Protein AF-0000000084645386 (afdb_homodimer)

Sequence (618 aa):
MTGNAKLIDRVSAINWNRVQDEKDAEVWDRLTGNFWLPEKVPVSNDIPSWGTLTAGEKQLTMRVFTGLTMLDTIQGTVGAVSLIPDALTPHEEAVLTNIAFMESVHAKSYSQIFSTLCSTAEIDDAFRWSEENSNLQRKAEIVLEYYRGDDPLKRKVASTLLESFLFYSGFYLPMYWSSRAKLTNTADMIRLIIRDEAVHGYYIGYKFQRGLAAADEARRTELKDYTYELLFELYDNEVEYTQDLYDEVGLTEDVKKFLRYNANKALMNLGYEALFPRDETDVNPAILSALSPNADENHDFFSGSGRATMTGNAKLIDRVSAINWNRVQDEKDAEVWDRLTGNFWLPEKVPVSNDIPSWGTLTAGEKQLTMRVFTGLTMLDTIQGTVGAVSLIPDALTPHEEAVLTNIAFMESVHAKSYSQIFSTLCSTAEIDDAFRWSEENSNLQRKAEIVLEYYRGDDPLKRKVASTLLESFLFYSGFYLPMYWSSRAKLTNTADMIRLIIRDEAVHGYYIGYKFQRGLAAADEARRTELKDYTYELLFELYDNEVEYTQDLYDEVGLTEDVKKFLRYNANKALMNLGYEALFPRDETDVNPAILSALSPNADENHDFFSGSGRAT

Secondary structure (DSSP, 8-state):
---------------TTS-S-HHHHHHHHHHHHT---GGGS-GGGGHHHHHTS-HHHHHHHHHHHHHHHHHHHHIIIIIHHHHGGG-SSHHHHHHHHHHHHHHHHHHHHHHHHHHHHS-HHHHHHHHHHHHH-HHHHHHHHHHHHHHHSS-HHHHHHHHHHIIIIITHHHHHHHHHHHHTTSSHHHHHHHHHHHHHHHHHHHHHHHHHHHHHTTS-HHHHHHHHHHHHHHHHHHHHHHHHHHHHHHGGGT-HHHHHHHHHHHHHHHHHHHT----S-GGG----HHHHHHH-TTTTS----STTS----/---------------TTS-S-HHHHHHHHHHHHT---GGGS-GGGGHHHHHTS-HHHHHHHHHHHHHHHHHHHHIIIIIHHHHGGG-SSHHHHHHHHHHHHHHHHHHHHHHHHHHHHS-HHHHHHHHHHHHH-HHHHHHHHHHHHHHSSS-HHHHHHHHHHIIIIITHHHHHHHHHHHHTTSSHHHHHHHHHHHHHHHHHHHHHHHHHHHHHTTS-HHHHHHHHHHHHHHHHHHHHHHHHHHHHHHGGGT-HHHHHHHHHHHHHHHHHHTT----S-GGG----HHHHHHH-TTTTS----STTS----

Solvent-accessible surface area (backbone atoms only — not comparable to full-atom values): 32586 Å² total; per-residue (Å²): 134,82,74,76,68,72,75,72,87,65,67,69,47,62,51,76,86,64,69,88,50,68,64,40,57,53,49,41,50,52,56,63,71,62,64,82,61,60,88,78,51,64,45,69,75,20,48,68,48,57,68,71,49,51,73,67,54,49,51,40,52,44,40,37,45,38,47,49,18,26,52,23,36,46,38,17,64,42,38,34,53,52,46,33,88,62,40,94,42,66,58,44,25,43,43,32,25,43,53,11,24,48,24,34,50,51,24,47,36,46,36,53,50,41,70,68,73,48,52,71,69,59,49,52,51,27,53,50,45,44,54,62,36,64,46,59,44,45,57,52,47,58,48,48,54,38,45,70,47,89,49,63,61,58,27,30,49,47,50,16,40,42,44,34,20,63,52,46,60,45,57,46,52,43,24,52,35,33,61,68,76,26,38,50,43,51,27,50,51,48,42,55,47,49,57,51,31,54,52,52,14,40,52,41,9,47,52,34,43,60,56,50,69,76,47,54,71,70,54,47,52,51,50,52,53,48,47,55,52,50,49,50,55,51,47,57,42,47,53,52,38,40,42,75,60,25,49,88,76,69,42,33,71,61,44,50,17,44,31,41,40,25,40,27,49,24,29,46,34,52,72,44,73,66,80,64,57,67,87,56,35,68,48,61,63,58,43,62,45,48,69,41,77,68,46,86,55,73,78,63,74,70,71,76,74,64,74,71,122,132,82,73,77,69,71,76,71,88,66,68,72,47,62,50,76,86,62,68,89,50,69,63,40,58,52,48,41,52,51,55,64,72,61,65,79,60,58,88,77,50,65,46,68,75,20,47,70,48,57,67,72,50,52,73,67,55,48,50,40,53,45,39,36,44,37,45,49,19,28,52,24,36,46,37,17,64,43,40,35,53,54,46,33,87,62,40,92,43,67,58,43,24,43,44,30,24,44,52,10,24,50,24,35,51,50,24,48,35,46,35,52,50,40,69,68,72,48,54,70,69,57,50,52,50,27,54,50,44,44,53,63,36,64,47,60,44,45,56,51,49,55,46,48,54,38,44,70,47,90,49,65,60,58,28,30,50,47,51,16,39,42,44,34,20,63,52,46,60,46,57,45,53,43,24,52,35,33,63,69,76,27,39,51,43,52,25,51,53,49,43,55,46,50,56,49,32,54,52,52,15,41,50,41,10,45,52,35,42,60,55,50,70,76,48,55,72,70,56,50,51,50,50,52,53,49,49,55,52,51,49,50,54,50,48,57,43,46,53,53,38,41,43,74,59,25,49,90,77,70,44,32,70,61,44,49,17,45,32,41,40,25,41,28,50,24,29,47,34,52,74,45,74,66,80,65,56,69,87,56,35,68,50,60,64,59,43,63,46,48,67,41,77,68,45,86,56,72,76,64,73,69,68,77,72,66,72,74,121

pLDDT: mean 92.11, std 17.74, range [18.55, 98.94]

InterPro domains:
  IPR000358 Ribonucleotide reductase small subunit family [PF00268] (13-285)
  IPR000358 Ribonucleotide reductase small subunit family [PIRSF000355] (11-305)
  IPR000358 Ribonucleotide reductase small subunit family [PTHR23409] (13-303)
  IPR009078 Ferritin-like superfamily [SSF47240] (10-306)
  IPR012348 Ribonucleotide reductase-like [G3DSA:1.10.620.20] (1-296)
  IPR026494 Ribonucleoside-diphosphate reductase subunit beta [TIGR04171] (12-307)
  IPR030475 Ribonucleotide reductase small subunit, acitve site [PS00368] (102-118)
  IPR033909 Ribonucleotide reductase small subunit [cd01049] (14-285)

Radius of gyration: 25.71 Å; Cα contacts (8 Å, |Δi|>4): 774; chains: 2; bounding box: 70×75×66 Å

Structure (mmCIF, N/CA/C/O backbone):
data_AF-0000000084645386-model_v1
#
loop_
_entity.id
_entity.type
_entity.pdbx_description
1 polymer 'Ribonucleoside-diphosphate reductase subunit beta nrdF2'
#
loop_
_atom_site.group_PDB
_atom_site.id
_atom_site.type_symbol
_atom_site.label_atom_id
_atom_site.label_alt_id
_atom_site.label_comp_id
_atom_site.label_asym_id
_atom_site.label_entity_id
_atom_site.label_seq_id
_atom_site.pdbx_PDB_ins_code
_atom_site.Cartn_x
_atom_site.Cartn_y
_atom_site.Cartn_z
_atom_site.occupancy
_atom_site.B_iso_or_equiv
_atom_site.auth_seq_id
_atom_site.auth_comp_id
_atom_site.auth_asym_id
_atom_site.auth_atom_id
_atom_site.pdbx_PDB_model_num
ATOM 1 N N . MET A 1 1 ? 29.25 11.352 36.844 1 23.55 1 MET A N 1
ATOM 2 C CA . MET A 1 1 ? 28.062 10.516 36.656 1 23.55 1 MET A CA 1
ATOM 3 C C . MET A 1 1 ? 27.344 10.891 35.344 1 23.55 1 MET A C 1
ATOM 5 O O . MET A 1 1 ? 26.547 11.828 35.344 1 23.55 1 MET A O 1
ATOM 9 N N . THR A 1 2 ? 28.047 10.93 34.25 1 27.34 2 THR A N 1
ATOM 10 C CA . THR A 1 2 ? 27.75 11.43 32.906 1 27.34 2 THR A CA 1
ATOM 11 C C . THR A 1 2 ? 26.562 10.68 32.312 1 27.34 2 THR A C 1
ATOM 13 O O . THR A 1 2 ? 26.578 9.453 32.219 1 27.34 2 THR A O 1
ATOM 16 N N . GLY A 1 3 ? 25.312 11.023 32.812 1 29.58 3 GLY A N 1
ATOM 17 C CA . GLY A 1 3 ? 24.031 10.391 32.531 1 29.58 3 GLY A CA 1
ATOM 18 C C . GLY A 1 3 ? 23.859 10.016 31.062 1 29.58 3 GLY A C 1
ATOM 19 O O . GLY A 1 3 ? 24.188 10.797 30.172 1 29.58 3 GLY A O 1
ATOM 20 N N . ASN A 1 4 ? 24.094 8.703 30.75 1 28.59 4 ASN A N 1
ATOM 21 C CA . ASN A 1 4 ? 23.875 8.016 29.469 1 28.59 4 ASN A CA 1
ATOM 22 C C . ASN A 1 4 ? 22.562 8.445 28.828 1 28.59 4 ASN A C 1
ATOM 24 O O . ASN A 1 4 ? 21.484 8.094 29.312 1 28.59 4 ASN A O 1
ATOM 28 N N . ALA A 1 5 ? 22.516 9.625 28.391 1 29.42 5 ALA A N 1
ATOM 29 C CA . ALA A 1 5 ? 21.328 10.047 27.672 1 29.42 5 ALA A CA 1
ATOM 30 C C . ALA A 1 5 ? 20.812 8.938 26.75 1 29.42 5 ALA A C 1
ATOM 32 O O . ALA A 1 5 ? 21.531 8.5 25.844 1 29.42 5 ALA A O 1
ATOM 33 N N . LYS A 1 6 ? 20.016 8.125 27.219 1 34.25 6 LYS A N 1
ATOM 34 C CA . LYS A 1 6 ? 19.266 7.219 26.359 1 34.25 6 LYS A CA 1
ATOM 35 C C . LYS A 1 6 ? 19.031 7.836 24.984 1 34.25 6 LYS A C 1
ATOM 37 O O . LYS A 1 6 ? 18.422 8.898 24.875 1 34.25 6 LYS A O 1
ATOM 42 N N . LEU A 1 7 ? 19.844 7.777 24 1 34.59 7 LEU A N 1
ATOM 43 C CA . LEU A 1 7 ? 19.672 8.117 22.594 1 34.59 7 LEU A CA 1
ATOM 44 C C . LEU A 1 7 ? 18.219 7.902 22.156 1 34.59 7 LEU A C 1
ATOM 46 O O . LEU A 1 7 ? 17.719 6.773 22.172 1 34.59 7 LEU A O 1
ATOM 50 N N . ILE A 1 8 ? 17.281 8.648 22.578 1 41.88 8 ILE A N 1
ATOM 51 C CA . ILE A 1 8 ? 15.891 8.633 22.141 1 41.88 8 ILE A CA 1
ATOM 52 C C . ILE A 1 8 ? 15.82 8.289 20.656 1 41.88 8 ILE A C 1
ATOM 54 O O . ILE A 1 8 ? 16.5 8.922 19.844 1 41.88 8 ILE A O 1
ATOM 58 N N . ASP A 1 9 ? 15.492 7.031 20.141 1 63.62 9 ASP A N 1
ATOM 59 C CA . ASP A 1 9 ? 15.305 6.582 18.766 1 63.62 9 ASP A CA 1
ATOM 60 C C . ASP A 1 9 ? 14.445 7.562 17.969 1 63.62 9 ASP A C 1
ATOM 62 O O . ASP A 1 9 ? 13.281 7.785 18.312 1 63.62 9 ASP A O 1
ATOM 66 N N . ARG A 1 10 ? 15.016 8.594 17.422 1 82.56 10 ARG A N 1
ATOM 67 C CA . ARG A 1 10 ? 14.414 9.664 16.641 1 82.56 10 ARG A CA 1
ATOM 68 C C . ARG A 1 10 ? 13.75 9.117 15.383 1 82.56 10 ARG A C 1
ATOM 70 O O . ARG A 1 10 ? 14.258 8.18 14.758 1 82.56 10 ARG A O 1
ATOM 77 N N . VAL A 1 11 ? 12.578 9.695 15.172 1 92 11 VAL A N 1
ATOM 78 C CA . VAL A 1 11 ? 11.859 9.352 13.953 1 92 11 VAL A CA 1
ATOM 79 C C . VAL A 1 11 ? 12.461 10.094 12.766 1 92 11 VAL A C 1
ATOM 81 O O . VAL A 1 11 ? 12.742 11.297 12.859 1 92 11 VAL A O 1
ATOM 84 N N . SER A 1 12 ? 12.797 9.367 11.766 1 94.19 12 SER A N 1
ATOM 85 C CA . SER A 1 12 ? 13.398 9.977 10.586 1 94.19 12 SER A CA 1
ATOM 86 C C . SER A 1 12 ? 12.43 9.969 9.406 1 94.19 12 SER A C 1
ATOM 88 O O . SER A 1 12 ? 11.695 9 9.203 1 94.19 12 SER A O 1
ATOM 90 N N . ALA A 1 13 ? 12.477 11.039 8.672 1 96.62 13 ALA A N 1
ATOM 91 C CA . ALA A 1 13 ? 11.742 11.117 7.41 1 96.62 13 ALA A CA 1
ATOM 92 C C . ALA A 1 13 ? 12.492 10.406 6.293 1 96.62 13 ALA A C 1
ATOM 94 O O . ALA A 1 13 ? 13.719 10.477 6.211 1 96.62 13 ALA A O 1
ATOM 95 N N . ILE A 1 14 ? 11.75 9.695 5.5 1 98.12 14 ILE A N 1
ATOM 96 C CA . ILE A 1 14 ? 12.359 9.109 4.309 1 98.12 14 ILE A CA 1
ATOM 97 C C . ILE A 1 14 ? 12.883 10.219 3.402 1 98.12 14 ILE A C 1
ATOM 99 O O . ILE A 1 14 ? 12.211 11.227 3.191 1 98.12 14 ILE A O 1
ATOM 103 N N . ASN A 1 15 ? 14.109 10.102 2.965 1 97.56 15 ASN A N 1
ATOM 104 C CA . ASN A 1 15 ? 14.734 11.078 2.076 1 97.56 15 ASN A CA 1
ATOM 105 C C . ASN A 1 15 ? 15.102 10.453 0.732 1 97.56 15 ASN A C 1
ATOM 107 O O . ASN A 1 15 ? 16.125 9.789 0.609 1 97.56 15 ASN A O 1
ATOM 111 N N . TRP A 1 16 ? 14.344 10.695 -0.336 1 97.5 16 TRP A N 1
ATOM 112 C CA . TRP A 1 16 ? 14.578 10.125 -1.656 1 97.5 16 TRP A CA 1
ATOM 113 C C . TRP A 1 16 ? 15.711 10.852 -2.373 1 97.5 16 TRP A C 1
ATOM 115 O O . TRP A 1 16 ? 16.125 10.445 -3.461 1 97.5 16 TRP A O 1
ATOM 125 N N . ASN A 1 17 ? 16.203 11.953 -1.738 1 96 17 ASN A N 1
ATOM 126 C CA . ASN A 1 17 ? 17.375 12.625 -2.273 1 96 17 ASN A CA 1
ATOM 127 C C . ASN A 1 17 ? 18.656 12.031 -1.716 1 96 17 ASN A C 1
ATOM 129 O O . ASN A 1 17 ? 19.766 12.438 -2.104 1 96 17 ASN A O 1
ATOM 133 N N . ARG A 1 18 ? 18.531 11.102 -0.78 1 95.56 18 ARG A N 1
ATOM 134 C CA . ARG A 1 18 ? 19.641 10.312 -0.24 1 95.56 18 ARG A CA 1
ATOM 135 C C . ARG A 1 18 ? 19.281 8.828 -0.206 1 95.56 18 ARG A C 1
ATOM 137 O O . ARG A 1 18 ? 19.078 8.258 0.867 1 95.56 18 ARG A O 1
ATOM 144 N N . VAL A 1 19 ? 19.344 8.25 -1.35 1 97 19 VAL A N 1
ATOM 145 C CA . VAL A 1 19 ? 18.984 6.844 -1.483 1 97 19 VAL A CA 1
ATOM 146 C C . VAL A 1 19 ? 20.156 5.965 -1.045 1 97 19 VAL A C 1
ATOM 148 O O . VAL A 1 19 ? 21.281 6.152 -1.494 1 97 19 VAL A O 1
ATOM 151 N N . GLN A 1 20 ? 19.938 5.059 -0.23 1 96.81 20 GLN A N 1
ATOM 152 C CA . GLN A 1 20 ? 20.969 4.203 0.352 1 96.81 20 GLN A CA 1
ATOM 153 C C . GLN A 1 20 ? 21.25 3.006 -0.545 1 96.81 20 GLN A C 1
ATOM 155 O O . GLN A 1 20 ? 22.391 2.529 -0.601 1 96.81 20 GLN A O 1
ATOM 160 N N . ASP A 1 21 ? 20.266 2.447 -1.168 1 98.12 21 ASP A N 1
ATOM 161 C CA . ASP A 1 21 ? 20.328 1.342 -2.119 1 98.12 21 ASP A CA 1
ATOM 162 C C . ASP A 1 21 ? 19.672 1.714 -3.441 1 98.12 21 ASP A C 1
ATOM 164 O O . ASP A 1 21 ? 18.438 1.743 -3.533 1 98.12 21 ASP A O 1
ATOM 168 N N . GLU A 1 22 ? 20.422 1.872 -4.484 1 98.19 22 GLU A N 1
ATOM 169 C CA . GLU A 1 22 ? 19.938 2.361 -5.77 1 98.19 22 GLU A CA 1
ATOM 170 C C . GLU A 1 22 ? 18.875 1.435 -6.34 1 98.19 22 GLU A C 1
ATOM 172 O O . GLU A 1 22 ? 17.984 1.877 -7.082 1 98.19 22 GLU A O 1
ATOM 177 N N . LYS A 1 23 ? 18.906 0.204 -5.945 1 98.62 23 LYS A N 1
ATOM 178 C CA . LYS A 1 23 ? 17.906 -0.744 -6.426 1 98.62 23 LYS A CA 1
ATOM 179 C C . LYS A 1 23 ? 16.516 -0.384 -5.91 1 98.62 23 LYS A C 1
ATOM 181 O O . LYS A 1 23 ? 15.516 -0.626 -6.59 1 98.62 23 LYS A O 1
ATOM 186 N N . ASP A 1 24 ? 16.438 0.244 -4.672 1 98.75 24 ASP A N 1
ATOM 187 C CA . ASP A 1 24 ? 15.148 0.687 -4.152 1 98.75 24 ASP A CA 1
ATOM 188 C C . ASP A 1 24 ? 14.5 1.704 -5.086 1 98.75 24 ASP A C 1
ATOM 190 O O . ASP A 1 24 ? 13.312 1.591 -5.406 1 98.75 24 ASP A O 1
ATOM 194 N N . ALA A 1 25 ? 15.305 2.662 -5.504 1 98.12 25 ALA A N 1
ATOM 195 C CA . ALA A 1 25 ? 14.781 3.705 -6.387 1 98.12 25 ALA A CA 1
ATOM 196 C C . ALA A 1 25 ? 14.398 3.131 -7.746 1 98.12 25 ALA A C 1
ATOM 198 O O . ALA A 1 25 ? 13.367 3.5 -8.312 1 98.12 25 ALA A O 1
ATOM 199 N N . GLU A 1 26 ? 15.227 2.246 -8.273 1 98.5 26 GLU A N 1
ATOM 200 C CA . GLU A 1 26 ? 14.961 1.612 -9.562 1 98.5 26 GLU A CA 1
ATOM 201 C C . GLU A 1 26 ? 13.648 0.837 -9.531 1 98.5 26 GLU A C 1
ATOM 203 O O . GLU A 1 26 ? 12.82 0.974 -10.438 1 98.5 26 GLU A O 1
ATOM 208 N N . VAL A 1 27 ? 13.5 0.083 -8.492 1 98.69 27 VAL A N 1
ATOM 209 C CA . VAL A 1 27 ? 12.32 -0.759 -8.375 1 98.69 27 VAL A CA 1
ATOM 210 C C . VAL A 1 27 ? 11.086 0.111 -8.133 1 98.69 27 VAL A C 1
ATOM 212 O O . VAL A 1 27 ? 10.023 -0.134 -8.703 1 98.69 27 VAL A O 1
ATOM 215 N N . TRP A 1 28 ? 11.203 1.149 -7.25 1 98.69 28 TRP A N 1
ATOM 216 C CA . TRP A 1 28 ? 10.109 2.096 -7.051 1 98.69 28 TRP A CA 1
ATOM 217 C C . TRP A 1 28 ? 9.625 2.658 -8.383 1 98.69 28 TRP A C 1
ATOM 219 O O . TRP A 1 28 ? 8.422 2.654 -8.664 1 98.69 28 TRP A O 1
ATOM 229 N N . ASP A 1 29 ? 10.555 3.1 -9.203 1 97.69 29 ASP A N 1
ATOM 230 C CA . ASP A 1 29 ? 10.211 3.711 -10.484 1 97.69 29 ASP A CA 1
ATOM 231 C C . ASP A 1 29 ? 9.547 2.701 -11.414 1 97.69 29 ASP A C 1
ATOM 233 O O . ASP A 1 29 ? 8.578 3.029 -12.102 1 97.69 29 ASP A O 1
ATOM 237 N N . ARG A 1 30 ? 10.055 1.487 -11.391 1 97.69 30 ARG A N 1
ATOM 238 C CA . ARG A 1 30 ? 9.477 0.44 -12.227 1 97.69 30 ARG A CA 1
ATOM 239 C C . ARG A 1 30 ? 8.055 0.111 -11.797 1 97.69 30 ARG A C 1
ATOM 241 O O . ARG A 1 30 ? 7.145 0.038 -12.625 1 97.69 30 ARG A O 1
ATOM 248 N N . LEU A 1 31 ? 7.871 -0.054 -10.492 1 98.06 31 LEU A N 1
ATOM 249 C CA . LEU A 1 31 ? 6.562 -0.429 -9.961 1 98.06 31 LEU A CA 1
ATOM 250 C C . LEU A 1 31 ? 5.547 0.686 -10.18 1 98.06 31 LEU A C 1
ATOM 252 O O . LEU A 1 31 ? 4.418 0.426 -10.602 1 98.06 31 LEU A O 1
ATOM 256 N N . THR A 1 32 ? 5.91 1.917 -9.922 1 97.44 32 THR A N 1
ATOM 257 C CA . THR A 1 32 ? 4.969 3.027 -10.039 1 97.44 32 THR A CA 1
ATOM 258 C C . THR A 1 32 ? 4.719 3.371 -11.508 1 97.44 32 THR A C 1
ATOM 260 O O . THR A 1 32 ? 3.611 3.773 -11.875 1 97.44 32 THR A O 1
ATOM 263 N N . GLY A 1 33 ? 5.723 3.154 -12.383 1 94.44 33 GLY A N 1
ATOM 264 C CA . GLY A 1 33 ? 5.566 3.369 -13.812 1 94.44 33 GLY A CA 1
ATOM 265 C C . GLY A 1 33 ? 4.664 2.344 -14.469 1 94.44 33 GLY A C 1
ATOM 266 O O . GLY A 1 33 ? 4.035 2.629 -15.492 1 94.44 33 GLY A O 1
ATOM 267 N N . ASN A 1 34 ? 4.57 1.186 -13.836 1 92.19 34 ASN A N 1
ATOM 268 C CA . ASN A 1 34 ? 3.791 0.07 -14.359 1 92.19 34 ASN A CA 1
ATOM 269 C C . ASN A 1 34 ? 2.375 0.057 -13.789 1 92.19 34 ASN A C 1
ATOM 271 O O . ASN A 1 34 ? 1.645 -0.921 -13.953 1 92.19 34 ASN A O 1
ATOM 275 N N . PHE A 1 35 ? 1.973 1.107 -13.125 1 94.62 35 PHE A N 1
ATOM 276 C CA . PHE A 1 35 ? 0.681 1.09 -12.453 1 94.62 35 PHE A CA 1
ATOM 277 C C . PHE A 1 35 ? -0.447 0.842 -13.445 1 94.62 35 PHE A C 1
ATOM 279 O O . PHE A 1 35 ? -0.438 1.39 -14.547 1 94.62 35 PHE A O 1
ATOM 286 N N . TRP A 1 36 ? -1.375 0.002 -13.094 1 96.5 36 TRP A N 1
ATOM 287 C CA . TRP A 1 36 ? -2.559 -0.319 -13.883 1 96.5 36 TRP A CA 1
ATOM 288 C C . TRP A 1 36 ? -3.729 -0.699 -12.977 1 96.5 36 TRP A C 1
ATOM 290 O O . TRP A 1 36 ? -3.537 -1.011 -11.805 1 96.5 36 TRP A O 1
ATOM 300 N N . LEU A 1 37 ? -4.938 -0.545 -13.477 1 97.5 37 LEU A N 1
ATOM 301 C CA . LEU A 1 37 ? -6.168 -0.988 -12.828 1 97.5 37 LEU A CA 1
ATOM 302 C C . LEU A 1 37 ? -6.953 -1.927 -13.734 1 97.5 37 LEU A C 1
ATOM 304 O O . LEU A 1 37 ? -6.887 -1.811 -14.961 1 97.5 37 LEU A O 1
ATOM 308 N N . PRO A 1 38 ? -7.656 -2.834 -13.172 1 97.25 38 PRO A N 1
ATOM 309 C CA . PRO A 1 38 ? -8.336 -3.848 -13.977 1 97.25 38 PRO A CA 1
ATOM 310 C C . PRO A 1 38 ? -9.406 -3.25 -14.891 1 97.25 38 PRO A C 1
ATOM 312 O O . PRO A 1 38 ? -9.719 -3.826 -15.938 1 97.25 38 PRO A O 1
ATOM 315 N N . GLU A 1 39 ? -9.898 -2.074 -14.602 1 94.88 39 GLU A N 1
ATOM 316 C CA . GLU A 1 39 ? -10.977 -1.46 -15.375 1 94.88 39 GLU A CA 1
ATOM 317 C C . GLU A 1 39 ? -10.5 -1.063 -16.766 1 94.88 39 GLU A C 1
ATOM 319 O O . GLU A 1 39 ? -11.312 -0.852 -17.672 1 94.88 39 GLU A O 1
ATOM 324 N N . LYS A 1 40 ? -9.25 -1.035 -16.891 1 93.81 40 LYS A N 1
ATOM 325 C CA . LYS A 1 40 ? -8.68 -0.608 -18.172 1 93.81 40 LYS A CA 1
ATOM 326 C C . LYS A 1 40 ? -8.578 -1.778 -19.141 1 93.81 40 LYS A C 1
ATOM 328 O O . LYS A 1 40 ? -8.297 -1.585 -20.328 1 93.81 40 LYS A O 1
ATOM 333 N N . VAL A 1 41 ? -8.797 -3.055 -18.703 1 97.06 41 VAL A N 1
ATOM 334 C CA . VAL A 1 41 ? -8.727 -4.242 -19.562 1 97.06 41 VAL A CA 1
ATOM 335 C C . VAL A 1 41 ? -10.141 -4.664 -19.969 1 97.06 41 VAL A C 1
ATOM 337 O O . VAL A 1 41 ? -10.992 -4.902 -19.109 1 97.06 41 VAL A O 1
ATOM 340 N N . PRO A 1 42 ? -10.438 -4.742 -21.234 1 97.88 42 PRO A N 1
ATOM 341 C CA . PRO A 1 42 ? -11.789 -5.07 -21.703 1 97.88 42 PRO A CA 1
ATOM 342 C C . PRO A 1 42 ? -12.078 -6.57 -21.656 1 97.88 42 PRO A C 1
ATOM 344 O O . PRO A 1 42 ? -12.297 -7.191 -22.688 1 97.88 42 PRO A O 1
ATOM 347 N N . VAL A 1 43 ? -12.281 -7.109 -20.531 1 98.19 43 VAL A N 1
ATOM 348 C CA . VAL A 1 43 ? -12.516 -8.531 -20.312 1 98.19 43 VAL A CA 1
ATOM 349 C C . VAL A 1 43 ? -13.836 -8.945 -20.953 1 98.19 43 VAL A C 1
ATOM 351 O O . VAL A 1 43 ? -14.039 -10.109 -21.297 1 98.19 43 VAL A O 1
ATOM 354 N N . SER A 1 44 ? -14.734 -7.984 -21.188 1 98.12 44 SER A N 1
ATOM 355 C CA . SER A 1 44 ? -16.031 -8.266 -21.797 1 98.12 44 SER A CA 1
ATOM 356 C C . SER A 1 44 ? -15.867 -8.836 -23.203 1 98.12 44 SER A C 1
ATOM 358 O O . SER A 1 44 ? -16.734 -9.578 -23.672 1 98.12 44 SER A O 1
ATOM 360 N N . ASN A 1 45 ? -14.805 -8.578 -23.828 1 98.38 45 ASN A N 1
ATOM 361 C CA . ASN A 1 45 ? -14.523 -9.109 -25.156 1 98.38 45 ASN A CA 1
ATOM 362 C C . ASN A 1 45 ? -14.312 -10.617 -25.141 1 98.38 45 ASN A C 1
ATOM 364 O O . ASN A 1 45 ? -14.328 -11.273 -26.172 1 98.38 45 ASN A O 1
ATOM 368 N N . ASP A 1 46 ? -14.203 -11.219 -23.969 1 98.69 46 ASP A N 1
ATOM 369 C CA . ASP A 1 46 ? -13.938 -12.648 -23.828 1 98.69 46 ASP A CA 1
ATOM 370 C C . ASP A 1 46 ? -15.242 -13.43 -23.672 1 98.69 46 ASP A C 1
ATOM 372 O O . ASP A 1 46 ? -15.227 -14.664 -23.609 1 98.69 46 ASP A O 1
ATOM 376 N N . ILE A 1 47 ? -16.375 -12.766 -23.641 1 98.56 47 ILE A N 1
ATOM 377 C CA . ILE A 1 47 ? -17.641 -13.422 -23.375 1 98.56 47 ILE A CA 1
ATOM 378 C C . ILE A 1 47 ? -17.906 -14.5 -24.422 1 98.56 47 ILE A C 1
ATOM 380 O O . ILE A 1 47 ? -18.219 -15.641 -24.094 1 98.56 47 ILE A O 1
ATOM 384 N N . PRO A 1 48 ? -17.703 -14.18 -25.734 1 98.31 48 PRO A N 1
ATOM 385 C CA . PRO A 1 48 ? -17.906 -15.25 -26.719 1 98.31 48 PRO A CA 1
ATOM 386 C C . PRO A 1 48 ? -16.953 -16.422 -26.516 1 98.31 48 PRO A C 1
ATOM 388 O O . PRO A 1 48 ? -17.375 -17.594 -26.562 1 98.31 48 PRO A O 1
ATOM 391 N N . SER A 1 49 ? -15.742 -16.125 -26.312 1 98.12 49 SER A N 1
ATOM 392 C CA . SER A 1 49 ? -14.742 -17.172 -26.078 1 98.12 49 SER A CA 1
ATOM 393 C C . SER A 1 49 ? -15.078 -18 -24.844 1 98.12 49 SER A C 1
ATOM 395 O O . SER A 1 49 ? -14.969 -19.219 -24.859 1 98.12 49 SER A O 1
ATOM 397 N N . TRP A 1 50 ? -15.461 -17.391 -23.734 1 98.56 50 TRP A N 1
ATOM 398 C CA . TRP A 1 50 ? -15.883 -18.062 -22.516 1 98.56 50 TRP A CA 1
ATOM 399 C C . TRP A 1 50 ? -17.031 -19.031 -22.781 1 98.56 50 TRP A C 1
ATOM 401 O O . TRP A 1 50 ? -17.062 -20.125 -22.234 1 98.56 50 TRP A O 1
ATOM 411 N N . GLY A 1 51 ? -17.891 -18.625 -23.672 1 98.19 51 GLY A N 1
ATOM 412 C CA . GLY A 1 51 ? -19.047 -19.438 -24.047 1 98.19 51 GLY A CA 1
ATOM 413 C C . GLY A 1 51 ? -18.656 -20.734 -24.734 1 98.19 51 GLY A C 1
ATOM 414 O O . GLY A 1 51 ? -19.438 -21.688 -24.75 1 98.19 51 GLY A O 1
ATOM 415 N N . THR A 1 52 ? -17.469 -20.812 -25.281 1 98.12 52 THR A N 1
ATOM 416 C CA . THR A 1 52 ? -17.047 -21.984 -26.031 1 98.12 52 THR A CA 1
ATOM 417 C C . THR A 1 52 ? -16.422 -23.016 -25.094 1 98.12 52 THR A C 1
ATOM 419 O O . THR A 1 52 ? -16.219 -24.172 -25.484 1 98.12 52 THR A O 1
ATOM 422 N N . LEU A 1 53 ? -16.125 -22.672 -23.859 1 98.06 53 LEU A N 1
ATOM 423 C CA . LEU A 1 53 ? -15.492 -23.578 -22.922 1 98.06 53 LEU A CA 1
ATOM 424 C C . LEU A 1 53 ? -16.516 -24.594 -22.375 1 98.06 53 LEU A C 1
ATOM 426 O O . LEU A 1 53 ? -17.688 -24.266 -22.234 1 98.06 53 LEU A O 1
ATOM 430 N N . THR A 1 54 ? -16.031 -25.781 -22.094 1 97.19 54 THR A N 1
ATOM 431 C CA . THR A 1 54 ? -16.859 -26.766 -21.422 1 97.19 54 THR A CA 1
ATOM 432 C C . THR A 1 54 ? -17.094 -26.391 -19.969 1 97.19 54 THR A C 1
ATOM 434 O O . THR A 1 54 ? -16.391 -25.531 -19.422 1 97.19 54 THR A O 1
ATOM 437 N N . ALA A 1 55 ? -18.062 -27.031 -19.312 1 96.25 55 ALA A N 1
ATOM 438 C CA . ALA A 1 55 ? -18.344 -26.781 -17.906 1 96.25 55 ALA A CA 1
ATOM 439 C C . ALA A 1 55 ? -17.125 -27.062 -17.047 1 96.25 55 ALA A C 1
ATOM 441 O O . ALA A 1 55 ? -16.844 -26.328 -16.094 1 96.25 55 ALA A O 1
ATOM 442 N N . GLY A 1 56 ? -16.422 -28.109 -17.391 1 96.94 56 GLY A N 1
ATOM 443 C CA . GLY A 1 56 ? -15.211 -28.438 -16.656 1 96.94 56 GLY A CA 1
ATOM 444 C C . GLY A 1 56 ? -14.117 -27.406 -16.812 1 96.94 56 GLY A C 1
ATOM 445 O O . GLY A 1 56 ? -13.422 -27.094 -15.836 1 96.94 56 GLY A O 1
ATOM 446 N N . GLU A 1 57 ? -13.961 -26.875 -18.016 1 98.06 57 GLU A N 1
ATOM 447 C CA . GLU A 1 57 ? -12.953 -25.844 -18.281 1 98.06 57 GLU A CA 1
ATOM 448 C C . GLU A 1 57 ? -13.281 -24.562 -17.547 1 98.06 57 GLU A C 1
ATOM 450 O O . GLU A 1 57 ? -12.391 -23.891 -17 1 98.06 57 GLU A O 1
ATOM 455 N N . LYS A 1 58 ? -14.57 -24.234 -17.562 1 98.25 58 LYS A N 1
ATOM 456 C CA . LYS A 1 58 ? -15.008 -23.047 -16.828 1 98.25 58 LYS A CA 1
ATOM 457 C C . LYS A 1 58 ? -14.758 -23.188 -15.336 1 98.25 58 LYS A C 1
ATOM 459 O O . LYS A 1 58 ? -14.219 -22.281 -14.703 1 98.25 58 LYS A O 1
ATOM 464 N N . GLN A 1 59 ? -15.078 -24.328 -14.828 1 97.94 59 GLN A N 1
ATOM 465 C CA . GLN A 1 59 ? -14.867 -24.594 -13.406 1 97.94 59 GLN A CA 1
ATOM 466 C C . GLN A 1 59 ? -13.383 -24.516 -13.047 1 97.94 59 GLN A C 1
ATOM 468 O O . GLN A 1 59 ? -13.008 -23.922 -12.039 1 97.94 59 GLN A O 1
ATOM 473 N N . LEU A 1 60 ? -12.57 -25.125 -13.875 1 98.62 60 LEU A N 1
ATOM 474 C CA . LEU A 1 60 ? -11.133 -25.078 -13.68 1 98.62 60 LEU A CA 1
ATOM 475 C C . LEU A 1 60 ? -10.625 -23.641 -13.648 1 98.62 60 LEU A C 1
ATOM 477 O O . LEU A 1 60 ? -9.891 -23.25 -12.734 1 98.62 60 LEU A O 1
ATOM 481 N N . THR A 1 61 ? -11.086 -22.859 -14.625 1 98.81 61 THR A N 1
ATOM 482 C CA . THR A 1 61 ? -10.633 -21.484 -14.734 1 98.81 61 THR A CA 1
ATOM 483 C C . THR A 1 61 ? -11.023 -20.688 -13.492 1 98.81 61 THR A C 1
ATOM 485 O O . THR A 1 61 ? -10.203 -19.953 -12.938 1 98.81 61 THR A O 1
ATOM 488 N N . MET A 1 62 ? -12.203 -20.906 -13.023 1 98.69 62 MET A N 1
ATOM 489 C CA . MET A 1 62 ? -12.688 -20.188 -11.852 1 98.69 62 MET A CA 1
ATOM 490 C C . MET A 1 62 ? -11.93 -20.609 -10.602 1 98.69 62 MET A C 1
ATOM 492 O O . MET A 1 62 ? -11.586 -19.766 -9.766 1 98.69 62 MET A O 1
ATOM 496 N N . ARG A 1 63 ? -11.641 -21.875 -10.477 1 98.69 63 ARG A N 1
ATOM 497 C CA . ARG A 1 63 ? -10.914 -22.375 -9.312 1 98.69 63 ARG A CA 1
ATOM 498 C C . ARG A 1 63 ? -9.477 -21.875 -9.312 1 98.69 63 ARG A C 1
ATOM 500 O O . ARG A 1 63 ? -8.945 -21.5 -8.258 1 98.69 63 ARG A O 1
ATOM 507 N N . VAL A 1 64 ? -8.867 -21.797 -10.469 1 98.81 64 VAL A N 1
ATOM 508 C CA . VAL A 1 64 ? -7.523 -21.25 -10.594 1 98.81 64 VAL A CA 1
ATOM 509 C C . VAL A 1 64 ? -7.508 -19.781 -10.141 1 98.81 64 VAL A C 1
ATOM 511 O O . VAL A 1 64 ? -6.676 -19.391 -9.32 1 98.81 64 VAL A O 1
ATOM 514 N N . PHE A 1 65 ? -8.492 -19.016 -10.625 1 98.81 65 PHE A N 1
ATOM 515 C CA . PHE A 1 65 ? -8.492 -17.578 -10.328 1 98.81 65 PHE A CA 1
ATOM 516 C C . PHE A 1 65 ? -8.859 -17.328 -8.867 1 98.81 65 PHE A C 1
ATOM 518 O O . PHE A 1 65 ? -8.359 -16.391 -8.25 1 98.81 65 PHE A O 1
ATOM 525 N N . THR A 1 66 ? -9.672 -18.172 -8.289 1 98.62 66 THR A N 1
ATOM 526 C CA . THR A 1 66 ? -9.992 -18 -6.875 1 98.62 66 THR A CA 1
ATOM 527 C C . THR A 1 66 ? -8.789 -18.359 -6.004 1 98.62 66 THR A C 1
ATOM 529 O O . THR A 1 66 ? -8.547 -17.719 -4.98 1 98.62 66 THR A O 1
ATOM 532 N N . GLY A 1 67 ? -8.078 -19.406 -6.387 1 98.62 67 GLY A N 1
ATOM 533 C CA . GLY A 1 67 ? -6.844 -19.719 -5.688 1 98.62 67 GLY A CA 1
ATOM 534 C C . GLY A 1 67 ? -5.824 -18.594 -5.75 1 98.62 67 GLY A C 1
ATOM 535 O O . GLY A 1 67 ? -5.195 -18.266 -4.738 1 98.62 67 GLY A O 1
ATOM 536 N N . LEU A 1 68 ? -5.668 -18 -6.949 1 98.81 68 LEU A N 1
ATOM 537 C CA . LEU A 1 68 ? -4.77 -16.859 -7.113 1 98.81 68 LEU A CA 1
ATOM 538 C C . LEU A 1 68 ? -5.227 -15.68 -6.266 1 98.81 68 LEU A C 1
ATOM 540 O O . LEU A 1 68 ? -4.406 -14.984 -5.668 1 98.81 68 LEU A O 1
ATOM 544 N N . THR A 1 69 ? -6.555 -15.461 -6.191 1 98.75 69 THR A N 1
ATOM 545 C CA . THR A 1 69 ? -7.109 -14.398 -5.355 1 98.75 69 THR A CA 1
ATOM 546 C C . THR A 1 69 ? -6.699 -14.586 -3.898 1 98.75 69 THR A C 1
ATOM 548 O O . THR A 1 69 ? -6.309 -13.625 -3.227 1 98.75 69 THR A O 1
ATOM 551 N N . MET A 1 70 ? -6.777 -15.797 -3.428 1 98.38 70 MET A N 1
ATOM 552 C CA . MET A 1 70 ? -6.445 -16.078 -2.035 1 98.38 70 MET A CA 1
ATOM 553 C C . MET A 1 70 ? -4.977 -15.766 -1.755 1 98.38 70 MET A C 1
ATOM 555 O O . MET A 1 70 ? -4.652 -15.156 -0.735 1 98.38 70 MET A O 1
ATOM 559 N N . LEU A 1 71 ? -4.109 -16.188 -2.652 1 98.5 71 LEU A N 1
ATOM 560 C CA . LEU A 1 71 ? -2.68 -15.953 -2.471 1 98.5 71 LEU A CA 1
ATOM 561 C C . LEU A 1 71 ? -2.361 -14.461 -2.5 1 98.5 71 LEU A C 1
ATOM 563 O O . LEU A 1 71 ? -1.583 -13.969 -1.679 1 98.5 71 LEU A O 1
ATOM 567 N N . ASP A 1 72 ? -3.004 -13.711 -3.432 1 98.75 72 ASP A N 1
ATOM 568 C CA . ASP A 1 72 ? -2.809 -12.266 -3.484 1 98.75 72 ASP A CA 1
ATOM 569 C C . ASP A 1 72 ? -3.334 -11.594 -2.217 1 98.75 72 ASP A C 1
ATOM 571 O O . ASP A 1 72 ? -2.77 -10.602 -1.754 1 98.75 72 ASP A O 1
ATOM 575 N N . THR A 1 73 ? -4.438 -12.125 -1.722 1 98.25 73 THR A N 1
ATOM 576 C CA . THR A 1 73 ? -5.008 -11.586 -0.491 1 98.25 73 THR A CA 1
ATOM 577 C C . THR A 1 73 ? -4.012 -11.703 0.661 1 98.25 73 THR A C 1
ATOM 579 O O . THR A 1 73 ? -3.713 -10.711 1.331 1 98.25 73 THR A O 1
ATOM 582 N N . ILE A 1 74 ? -3.424 -12.852 0.802 1 97.19 74 ILE A N 1
ATOM 583 C CA . ILE A 1 74 ? -2.512 -13.094 1.914 1 97.19 74 ILE A CA 1
ATOM 584 C C . ILE A 1 74 ? -1.217 -12.312 1.702 1 97.19 74 ILE A C 1
ATOM 586 O O . ILE A 1 74 ? -0.665 -11.75 2.648 1 97.19 74 ILE A O 1
ATOM 590 N N . GLN A 1 75 ? -0.741 -12.305 0.451 1 98.31 75 GLN A N 1
ATOM 591 C CA . GLN A 1 75 ? 0.496 -11.578 0.176 1 98.31 75 GLN A CA 1
ATOM 592 C C . GLN A 1 75 ? 0.322 -10.086 0.414 1 98.31 75 GLN A C 1
ATOM 594 O O . GLN A 1 75 ? 1.225 -9.422 0.931 1 98.31 75 GLN A O 1
ATOM 599 N N . GLY A 1 76 ? -0.816 -9.523 0.072 1 98.25 76 GLY A N 1
ATOM 600 C CA . GLY A 1 76 ? -1.046 -8.094 0.162 1 98.25 76 GLY A CA 1
ATOM 601 C C . GLY A 1 76 ? -1.289 -7.613 1.581 1 98.25 76 GLY A C 1
ATOM 602 O O . GLY A 1 76 ? -0.778 -6.566 1.986 1 98.25 76 GLY A O 1
ATOM 603 N N . THR A 1 77 ? -2.006 -8.414 2.395 1 97.44 77 THR A N 1
ATOM 604 C CA . THR A 1 77 ? -2.504 -7.891 3.662 1 97.44 77 THR A CA 1
ATOM 605 C C . THR A 1 77 ? -1.724 -8.477 4.836 1 97.44 77 THR A C 1
ATOM 607 O O . THR A 1 77 ? -1.814 -7.977 5.957 1 97.44 77 THR A O 1
ATOM 610 N N . VAL A 1 78 ? -0.875 -9.477 4.551 1 97.19 78 VAL A N 1
ATOM 611 C CA . VAL A 1 78 ? -0.072 -10.062 5.621 1 97.19 78 VAL A CA 1
ATOM 612 C C . VAL A 1 78 ? 1.396 -10.109 5.199 1 97.19 78 VAL A C 1
ATOM 614 O O . VAL A 1 78 ? 2.256 -9.516 5.855 1 97.19 78 VAL A O 1
ATOM 617 N N . GLY A 1 79 ? 1.674 -10.727 4.039 1 97.81 79 GLY A N 1
ATOM 618 C CA . GLY A 1 79 ? 3.035 -10.992 3.605 1 97.81 79 GLY A CA 1
ATOM 619 C C . GLY A 1 79 ? 3.857 -9.734 3.402 1 97.81 79 GLY A C 1
ATOM 620 O O . GLY A 1 79 ? 4.762 -9.445 4.188 1 97.81 79 GLY A O 1
ATOM 621 N N . ALA A 1 80 ? 3.453 -8.953 2.389 1 98 80 ALA A N 1
ATOM 622 C CA . ALA A 1 80 ? 4.191 -7.734 2.066 1 98 80 ALA A CA 1
ATOM 623 C C . ALA A 1 80 ? 4.238 -6.785 3.262 1 98 80 ALA A C 1
ATOM 625 O O . ALA A 1 80 ? 5.273 -6.172 3.535 1 98 80 ALA A O 1
ATOM 626 N N . VAL A 1 81 ? 3.193 -6.781 3.998 1 97.06 81 VAL A N 1
ATOM 627 C CA . VAL A 1 81 ? 3.064 -5.914 5.168 1 97.06 81 VAL A CA 1
ATOM 628 C C . VAL A 1 81 ? 4.031 -6.371 6.258 1 97.06 81 VAL A C 1
ATOM 630 O O . VAL A 1 81 ? 4.656 -5.543 6.926 1 97.06 81 VAL A O 1
ATOM 633 N N . SER A 1 82 ? 4.223 -7.617 6.434 1 97.25 82 SER A N 1
ATOM 634 C CA . SER A 1 82 ? 5.062 -8.164 7.488 1 97.25 82 SER A CA 1
ATOM 635 C C . SER A 1 82 ? 6.543 -7.957 7.184 1 97.25 82 SER A C 1
ATOM 637 O O . SER A 1 82 ? 7.391 -8.07 8.07 1 97.25 82 SER A O 1
ATOM 639 N N . LEU A 1 83 ? 6.848 -7.645 5.922 1 98.38 83 LEU A N 1
ATOM 640 C CA . LEU A 1 83 ? 8.234 -7.422 5.52 1 98.38 83 LEU A CA 1
ATOM 641 C C . LEU A 1 83 ? 8.672 -6.004 5.852 1 98.38 83 LEU A C 1
ATOM 643 O O . LEU A 1 83 ? 9.875 -5.715 5.891 1 98.38 83 LEU A O 1
ATOM 647 N N . ILE A 1 84 ? 7.746 -5.082 6.09 1 98.19 84 ILE A N 1
ATOM 648 C CA . ILE A 1 84 ? 8.031 -3.654 6.184 1 98.19 84 ILE A CA 1
ATOM 649 C C . ILE A 1 84 ? 8.875 -3.379 7.43 1 98.19 84 ILE A C 1
ATOM 651 O O . ILE A 1 84 ? 9.914 -2.725 7.348 1 98.19 84 ILE A O 1
ATOM 655 N N . PRO A 1 85 ? 8.594 -3.988 8.609 1 95.94 85 PRO A N 1
ATOM 656 C CA . PRO A 1 85 ? 9.414 -3.707 9.789 1 95.94 85 PRO A CA 1
ATOM 657 C C . PRO A 1 85 ? 10.828 -4.262 9.664 1 95.94 85 PRO A C 1
ATOM 659 O O . PRO A 1 85 ? 11.734 -3.83 10.391 1 95.94 85 PRO A O 1
ATOM 662 N N . ASP A 1 86 ? 11.031 -5.195 8.688 1 95.44 86 ASP A N 1
ATOM 663 C CA . ASP A 1 86 ? 12.32 -5.859 8.539 1 95.44 86 ASP A CA 1
ATOM 664 C C . ASP A 1 86 ? 13.148 -5.211 7.438 1 95.44 86 ASP A C 1
ATOM 666 O O . ASP A 1 86 ? 14.242 -5.684 7.113 1 95.44 86 ASP A O 1
ATOM 670 N N . ALA A 1 87 ? 12.648 -4.145 6.852 1 97.88 87 ALA A N 1
ATOM 671 C CA . ALA A 1 87 ? 13.32 -3.494 5.727 1 97.88 87 ALA A CA 1
ATOM 672 C C . ALA A 1 87 ? 14.695 -2.98 6.137 1 97.88 87 ALA A C 1
ATOM 674 O O . ALA A 1 87 ? 14.891 -2.533 7.27 1 97.88 87 ALA A O 1
ATOM 675 N N . LEU A 1 88 ? 15.664 -3.018 5.227 1 97.62 88 LEU A N 1
ATOM 676 C CA . LEU A 1 88 ? 17.031 -2.578 5.465 1 97.62 88 LEU A CA 1
ATOM 677 C C . LEU A 1 88 ? 17.156 -1.066 5.312 1 97.62 88 LEU A C 1
ATOM 679 O O . LEU A 1 88 ? 18.094 -0.458 5.844 1 97.62 88 LEU A O 1
ATOM 683 N N . THR A 1 89 ? 16.266 -0.432 4.547 1 98 89 THR A N 1
ATOM 684 C CA . THR A 1 89 ? 16.25 1.003 4.289 1 98 89 THR A CA 1
ATOM 685 C C . THR A 1 89 ? 14.836 1.556 4.344 1 98 89 THR A C 1
ATOM 687 O O . THR A 1 89 ? 13.867 0.824 4.117 1 98 89 THR A O 1
ATOM 690 N N . PRO A 1 90 ? 14.664 2.828 4.672 1 97.88 90 PRO A N 1
ATOM 691 C CA . PRO A 1 90 ? 13.328 3.426 4.59 1 97.88 90 PRO A CA 1
ATOM 692 C C . PRO A 1 90 ? 12.734 3.346 3.186 1 97.88 90 PRO A C 1
ATOM 694 O O . PRO A 1 90 ? 11.516 3.238 3.035 1 97.88 90 PRO A O 1
ATOM 697 N N . HIS A 1 91 ? 13.609 3.35 2.174 1 98.81 91 HIS A N 1
ATOM 698 C CA . HIS A 1 91 ? 13.156 3.252 0.791 1 98.81 91 HIS A CA 1
ATOM 699 C C . HIS A 1 91 ? 12.562 1.875 0.503 1 98.81 91 HIS A C 1
ATOM 701 O O . HIS A 1 91 ? 11.578 1.758 -0.233 1 98.81 91 HIS A O 1
ATOM 707 N N . GLU A 1 92 ? 13.148 0.817 1.12 1 98.81 92 GLU A N 1
ATOM 708 C CA . GLU A 1 92 ? 12.578 -0.522 1.009 1 98.81 92 GLU A CA 1
ATOM 709 C C . GLU A 1 92 ? 11.188 -0.58 1.62 1 98.81 92 GLU A C 1
ATOM 711 O O . GLU A 1 92 ? 10.289 -1.234 1.079 1 98.81 92 GLU A O 1
ATOM 716 N N . GLU A 1 93 ? 11.023 0.141 2.744 1 98.81 93 GLU A N 1
ATOM 717 C CA . GLU A 1 93 ? 9.695 0.204 3.354 1 98.81 93 GLU A CA 1
ATOM 718 C C . GLU A 1 93 ? 8.664 0.773 2.379 1 98.81 93 GLU A C 1
ATOM 720 O O . GLU A 1 93 ? 7.57 0.228 2.236 1 98.81 93 GLU A O 1
ATOM 725 N N . ALA A 1 94 ? 9.039 1.824 1.722 1 98.81 94 ALA A N 1
ATOM 726 C CA . ALA A 1 94 ? 8.141 2.473 0.769 1 98.81 94 ALA A CA 1
ATOM 727 C C . ALA A 1 94 ? 7.812 1.542 -0.395 1 98.81 94 ALA A C 1
ATOM 729 O O . ALA A 1 94 ? 6.652 1.435 -0.802 1 98.81 94 ALA A O 1
ATOM 730 N N . VAL A 1 95 ? 8.828 0.863 -0.928 1 98.88 95 VAL A N 1
ATOM 731 C CA . VAL A 1 95 ? 8.625 -0.061 -2.039 1 98.88 95 VAL A CA 1
ATOM 732 C C . VAL A 1 95 ? 7.656 -1.163 -1.627 1 98.88 95 VAL A C 1
ATOM 734 O O . VAL A 1 95 ? 6.762 -1.529 -2.393 1 98.88 95 VAL A O 1
ATOM 737 N N . LEU A 1 96 ? 7.801 -1.631 -0.392 1 98.94 96 LEU A N 1
ATOM 738 C CA . LEU A 1 96 ? 6.969 -2.729 0.086 1 98.94 96 LEU A CA 1
ATOM 739 C C . LEU A 1 96 ? 5.516 -2.283 0.246 1 98.94 96 LEU A C 1
ATOM 741 O O . LEU A 1 96 ? 4.594 -3.086 0.09 1 98.94 96 LEU A O 1
ATOM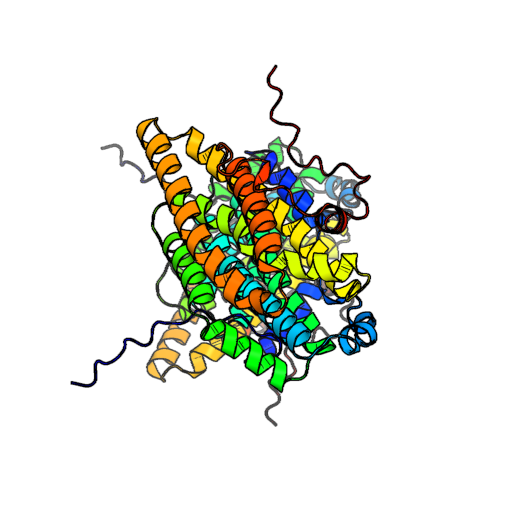 745 N N . THR A 1 97 ? 5.23 -0.995 0.48 1 98.88 97 THR A N 1
ATOM 746 C CA . THR A 1 97 ? 3.855 -0.515 0.521 1 98.88 97 THR A CA 1
ATOM 747 C C . THR A 1 97 ? 3.219 -0.579 -0.864 1 98.88 97 THR A C 1
ATOM 749 O O . THR A 1 97 ? 2.025 -0.86 -0.992 1 98.88 97 THR A O 1
ATOM 752 N N . ASN A 1 98 ? 4.031 -0.288 -1.919 1 98.88 98 ASN A N 1
ATOM 753 C CA . ASN A 1 98 ? 3.52 -0.451 -3.275 1 98.88 98 ASN A CA 1
ATOM 754 C C . ASN A 1 98 ? 3.166 -1.906 -3.57 1 98.88 98 ASN A C 1
ATOM 756 O O . ASN A 1 98 ? 2.107 -2.189 -4.133 1 98.88 98 ASN A O 1
ATOM 760 N N . ILE A 1 99 ? 4.066 -2.801 -3.168 1 98.88 99 ILE A N 1
ATOM 761 C CA . ILE A 1 99 ? 3.846 -4.219 -3.428 1 98.88 99 ILE A CA 1
ATOM 762 C C . ILE A 1 99 ? 2.566 -4.68 -2.734 1 98.88 99 ILE A C 1
ATOM 764 O O . ILE A 1 99 ? 1.734 -5.359 -3.338 1 98.88 99 ILE A O 1
ATOM 768 N N . ALA A 1 100 ? 2.346 -4.246 -1.51 1 98.81 100 ALA A N 1
ATOM 769 C CA . ALA A 1 100 ? 1.137 -4.605 -0.773 1 98.81 100 ALA A CA 1
ATOM 770 C C . ALA A 1 100 ? -0.113 -4.121 -1.504 1 98.81 100 ALA A C 1
ATOM 772 O O . ALA A 1 100 ? -1.08 -4.875 -1.655 1 98.81 100 ALA A O 1
ATOM 773 N N . PHE A 1 101 ? -0.089 -2.908 -1.983 1 98.88 101 PHE A N 1
ATOM 774 C CA . PHE A 1 101 ? -1.231 -2.332 -2.682 1 98.88 101 PHE A CA 1
ATOM 775 C C . PHE A 1 101 ? -1.489 -3.062 -3.994 1 98.88 101 PHE A C 1
ATOM 777 O O . PHE A 1 101 ? -2.633 -3.398 -4.309 1 98.88 101 PHE A O 1
ATOM 784 N N . MET A 1 102 ? -0.432 -3.309 -4.734 1 98.81 102 MET A N 1
ATOM 785 C CA . MET A 1 102 ? -0.627 -3.939 -6.039 1 98.81 102 MET A CA 1
ATOM 786 C C . MET A 1 102 ? -1.139 -5.367 -5.879 1 98.81 102 MET A C 1
ATOM 788 O O . MET A 1 102 ? -1.911 -5.852 -6.707 1 98.81 102 MET A O 1
ATOM 792 N N . GLU A 1 103 ? -0.747 -6.074 -4.809 1 98.81 103 GLU A N 1
ATOM 793 C CA . GLU A 1 103 ? -1.357 -7.371 -4.535 1 98.81 103 GLU A CA 1
ATOM 794 C C . GLU A 1 103 ? -2.869 -7.246 -4.371 1 98.81 103 GLU A C 1
ATOM 796 O O . GLU A 1 103 ? -3.621 -8.133 -4.785 1 98.81 103 GLU A O 1
ATOM 801 N N . SER A 1 104 ? -3.303 -6.176 -3.738 1 98.75 104 SER A N 1
ATOM 802 C CA . SER A 1 104 ? -4.734 -5.934 -3.584 1 98.75 104 SER A CA 1
ATOM 803 C C . SER A 1 104 ? -5.395 -5.641 -4.926 1 98.75 104 SER A C 1
ATOM 805 O O . SER A 1 104 ? -6.527 -6.059 -5.172 1 98.75 104 SER A O 1
ATOM 807 N N . VAL A 1 105 ? -4.695 -4.926 -5.785 1 98.75 105 VAL A N 1
ATOM 808 C CA . VAL A 1 105 ? -5.191 -4.68 -7.133 1 98.75 105 VAL A CA 1
ATOM 809 C C . VAL A 1 105 ? -5.32 -6 -7.891 1 98.75 105 VAL A C 1
ATOM 811 O O . VAL A 1 105 ? -6.32 -6.238 -8.57 1 98.75 105 VAL A O 1
ATOM 814 N N . HIS A 1 106 ? -4.262 -6.898 -7.73 1 98.81 106 HIS A N 1
ATOM 815 C CA . HIS A 1 106 ? -4.316 -8.211 -8.359 1 98.81 106 HIS A CA 1
ATOM 816 C C . HIS A 1 106 ? -5.547 -8.992 -7.906 1 98.81 106 HIS A C 1
ATOM 818 O O . HIS A 1 106 ? -6.289 -9.523 -8.734 1 98.81 106 HIS A O 1
ATOM 824 N N . ALA A 1 107 ? -5.781 -8.984 -6.613 1 98.62 107 ALA A N 1
ATOM 825 C CA . ALA A 1 107 ? -6.926 -9.703 -6.059 1 98.62 107 ALA A CA 1
ATOM 826 C C . ALA A 1 107 ? -8.234 -9.164 -6.621 1 98.62 107 ALA A C 1
ATOM 828 O O . ALA A 1 107 ? -9.148 -9.93 -6.934 1 98.62 107 ALA A O 1
ATOM 829 N N . LYS A 1 108 ? -8.359 -7.887 -6.758 1 98.31 108 LYS A N 1
ATOM 830 C CA . LYS A 1 108 ? -9.57 -7.289 -7.309 1 98.31 108 LYS A CA 1
ATOM 831 C C . LYS A 1 108 ? -9.719 -7.617 -8.789 1 98.31 108 LYS A C 1
ATOM 833 O O . LYS A 1 108 ? -10.836 -7.746 -9.297 1 98.31 108 LYS A O 1
ATOM 838 N N . SER A 1 109 ? -8.641 -7.754 -9.5 1 98.62 109 SER A N 1
ATOM 839 C CA . SER A 1 109 ? -8.656 -8.039 -10.938 1 98.62 109 SER A CA 1
ATOM 840 C C . SER A 1 109 ? -9.383 -9.352 -11.227 1 98.62 109 SER A C 1
ATOM 842 O O . SER A 1 109 ? -10.141 -9.438 -12.188 1 98.62 109 SER A O 1
ATOM 844 N N . TYR A 1 110 ? -9.18 -10.336 -10.352 1 98.62 110 TYR A N 1
ATOM 845 C CA . TYR A 1 110 ? -9.875 -11.602 -10.547 1 98.62 110 TYR A CA 1
ATOM 846 C C . TYR A 1 110 ? -11.375 -11.438 -10.359 1 98.62 110 TYR A C 1
ATOM 848 O O . TYR A 1 110 ? -12.172 -12.062 -11.07 1 98.62 110 TYR A O 1
ATOM 856 N N . SER A 1 111 ? -11.727 -10.578 -9.438 1 97.44 111 SER A N 1
ATOM 857 C CA . SER A 1 111 ? -13.148 -10.305 -9.227 1 97.44 111 SER A CA 1
ATOM 858 C C . SER A 1 111 ? -13.773 -9.648 -10.453 1 97.44 111 SER A C 1
ATOM 860 O O . SER A 1 111 ? -14.945 -9.883 -10.758 1 97.44 111 SER A O 1
ATOM 862 N N . GLN A 1 112 ? -13 -8.836 -11.109 1 97.25 112 GLN A N 1
ATOM 863 C CA . GLN A 1 112 ? -13.492 -8.227 -12.344 1 97.25 112 GLN A CA 1
ATOM 864 C C . GLN A 1 112 ? -13.742 -9.281 -13.422 1 97.25 112 GLN A C 1
ATOM 866 O O . GLN A 1 112 ? -14.734 -9.203 -14.148 1 97.25 112 GLN A O 1
ATOM 871 N N . ILE A 1 113 ? -12.859 -10.227 -13.5 1 98.5 113 ILE A N 1
ATOM 872 C CA . ILE A 1 113 ? -13.031 -11.32 -14.453 1 98.5 113 ILE A CA 1
ATOM 873 C C . ILE A 1 113 ? -14.297 -12.102 -14.109 1 98.5 113 ILE A C 1
ATOM 875 O O . ILE A 1 113 ? -15.133 -12.359 -14.984 1 98.5 113 ILE A O 1
ATOM 879 N N . PHE A 1 114 ? -14.508 -12.398 -12.812 1 98 114 PHE A N 1
ATOM 880 C CA . PHE A 1 114 ? -15.664 -13.156 -12.344 1 98 114 PHE A CA 1
ATOM 881 C C . PHE A 1 114 ? -16.953 -12.422 -12.656 1 98 114 PHE A C 1
ATOM 883 O O . PHE A 1 114 ? -17.891 -13.016 -13.203 1 98 114 PHE A O 1
ATOM 890 N N . SER A 1 115 ? -16.969 -11.156 -12.352 1 96.62 115 SER A N 1
ATOM 891 C CA . SER A 1 115 ? -18.188 -10.383 -12.5 1 96.62 115 SER A CA 1
ATOM 892 C C . SER A 1 115 ? -18.594 -10.273 -13.969 1 96.62 115 SER A C 1
ATOM 894 O O . SER A 1 115 ? -19.781 -10.133 -14.281 1 96.62 115 SER A O 1
ATOM 896 N N . THR A 1 116 ? -17.625 -10.406 -14.875 1 97.75 116 THR A N 1
ATOM 897 C CA . THR A 1 116 ? -17.875 -10.25 -16.312 1 97.75 116 THR A CA 1
ATOM 898 C C . THR A 1 116 ? -18.281 -11.586 -16.922 1 97.75 116 THR A C 1
ATOM 900 O O . THR A 1 116 ? -19.188 -11.641 -17.75 1 97.75 116 THR A O 1
ATOM 903 N N . LEU A 1 117 ? -17.719 -12.727 -16.484 1 98.25 117 LEU A N 1
ATOM 904 C CA . LEU A 1 117 ? -17.812 -13.969 -17.25 1 98.25 117 LEU A CA 1
ATOM 905 C C . LEU A 1 117 ? -18.672 -14.992 -16.516 1 98.25 117 LEU A C 1
ATOM 907 O O . LEU A 1 117 ? -19.141 -15.961 -17.109 1 98.25 117 LEU A O 1
ATOM 911 N N . CYS A 1 118 ? -18.922 -14.742 -15.266 1 98 118 CYS A N 1
ATOM 912 C CA . CYS A 1 118 ? -19.484 -15.82 -14.461 1 98 118 CYS A CA 1
ATOM 913 C C . CYS A 1 118 ? -20.75 -15.367 -13.75 1 98 118 CYS A C 1
ATOM 915 O O . CYS A 1 118 ? -20.953 -14.172 -13.531 1 98 118 CYS A O 1
ATOM 917 N N . SER A 1 119 ? -21.641 -16.312 -13.367 1 97 119 SER A N 1
ATOM 918 C CA . SER A 1 119 ? -22.812 -16.031 -12.547 1 97 119 SER A CA 1
ATOM 919 C C . SER A 1 119 ? -22.453 -15.992 -11.062 1 97 119 SER A C 1
ATOM 921 O O . SER A 1 119 ? -21.438 -16.531 -10.648 1 97 119 SER A O 1
ATOM 923 N N . THR A 1 120 ? -23.281 -15.422 -10.289 1 96.38 120 THR A N 1
ATOM 924 C CA . THR A 1 120 ? -23.078 -15.32 -8.852 1 96.38 120 THR A CA 1
ATOM 925 C C . THR A 1 120 ? -22.984 -16.703 -8.219 1 96.38 120 THR A C 1
ATOM 927 O O . THR A 1 120 ? -22.156 -16.938 -7.324 1 96.38 120 THR A O 1
ATOM 930 N N . ALA A 1 121 ? -23.781 -17.578 -8.672 1 97.06 121 ALA A N 1
ATOM 931 C CA . ALA A 1 121 ? -23.781 -18.938 -8.133 1 97.06 121 ALA A CA 1
ATOM 932 C C . ALA A 1 121 ? -22.453 -19.625 -8.406 1 97.06 121 ALA A C 1
ATOM 934 O O . ALA A 1 121 ? -21.922 -20.328 -7.543 1 97.06 121 ALA A O 1
ATOM 935 N N . GLU A 1 122 ? -21.922 -19.438 -9.617 1 97.81 122 GLU A N 1
ATOM 936 C CA . GLU A 1 122 ? -20.625 -20 -9.984 1 97.81 122 GLU A CA 1
ATOM 937 C C . GLU A 1 122 ? -19.5 -19.406 -9.141 1 97.81 122 GLU A C 1
ATOM 939 O O . GLU A 1 122 ? -18.594 -20.125 -8.711 1 97.81 122 GLU A O 1
ATOM 944 N N . ILE A 1 123 ? -19.578 -18.141 -8.914 1 97.88 123 ILE A N 1
ATOM 945 C CA . ILE A 1 123 ? -18.562 -17.453 -8.109 1 97.88 123 ILE A CA 1
ATOM 946 C C . ILE A 1 123 ? -18.594 -17.984 -6.68 1 97.88 123 ILE A C 1
ATOM 948 O O . ILE A 1 123 ? -17.562 -18.328 -6.121 1 97.88 123 ILE A O 1
ATOM 952 N N . ASP A 1 124 ? -19.75 -18.094 -6.121 1 97.5 124 ASP A N 1
ATOM 953 C CA . ASP A 1 124 ? -19.891 -18.609 -4.762 1 97.5 124 ASP A CA 1
ATOM 954 C C . ASP A 1 124 ? -19.312 -20.016 -4.633 1 97.5 124 ASP A C 1
ATOM 956 O O . ASP A 1 124 ? -18.656 -20.328 -3.639 1 97.5 124 ASP A O 1
ATOM 960 N N . ASP A 1 125 ? -19.562 -20.781 -5.598 1 98 125 ASP A N 1
ATOM 961 C CA . ASP A 1 125 ? -19.047 -22.141 -5.594 1 98 125 ASP A CA 1
ATOM 962 C C . ASP A 1 125 ? -17.531 -22.156 -5.648 1 98 125 ASP A C 1
ATOM 964 O O . ASP A 1 125 ? -16.891 -22.953 -4.961 1 98 125 ASP A O 1
ATOM 968 N N . ALA A 1 126 ? -16.953 -21.344 -6.465 1 98 126 ALA A N 1
ATOM 969 C CA . ALA A 1 126 ? -15.5 -21.266 -6.605 1 98 126 ALA A CA 1
ATOM 970 C C . ALA A 1 126 ? -14.844 -20.812 -5.309 1 98 126 ALA A C 1
ATOM 972 O O . ALA A 1 126 ? -13.812 -21.344 -4.898 1 98 126 ALA A O 1
ATOM 973 N N . PHE A 1 127 ? -15.422 -19.828 -4.648 1 97.81 127 PHE A N 1
ATOM 974 C CA . PHE A 1 127 ? -14.875 -19.328 -3.393 1 97.81 127 PHE A CA 1
ATOM 975 C C . PHE A 1 127 ? -15.016 -20.359 -2.291 1 97.81 127 PHE A C 1
ATOM 977 O O . PHE A 1 127 ? -14.117 -20.531 -1.46 1 97.81 127 PHE A O 1
ATOM 984 N N . ARG A 1 128 ? -16.141 -21.062 -2.289 1 97.38 128 ARG A N 1
ATOM 985 C CA . ARG A 1 128 ? -16.297 -22.156 -1.346 1 97.38 128 ARG A CA 1
ATOM 986 C C . ARG A 1 128 ? -15.242 -23.234 -1.569 1 97.38 128 ARG A C 1
ATOM 988 O O . ARG A 1 128 ? -14.641 -23.734 -0.614 1 97.38 128 ARG A O 1
ATOM 995 N N . TRP A 1 129 ? -15.031 -23.547 -2.783 1 97.88 129 TRP A N 1
ATOM 996 C CA . TRP A 1 129 ? -14.016 -24.547 -3.121 1 97.88 129 TRP A CA 1
ATOM 997 C C . TRP A 1 129 ? -12.648 -24.141 -2.58 1 97.88 129 TRP A C 1
ATOM 999 O O . TRP A 1 129 ? -11.914 -24.969 -2.049 1 97.88 129 TRP A O 1
ATOM 1009 N N . SER A 1 130 ? -12.266 -22.875 -2.736 1 97.38 130 SER A N 1
ATOM 1010 C CA . SER A 1 130 ? -10.969 -22.375 -2.281 1 97.38 130 SER A CA 1
ATOM 1011 C C . SER A 1 130 ? -10.812 -22.547 -0.773 1 97.38 130 SER A C 1
ATOM 1013 O O . SER A 1 130 ? -9.703 -22.75 -0.276 1 97.38 130 SER A O 1
ATOM 1015 N N . GLU A 1 131 ? -11.875 -22.453 -0.025 1 96.81 131 GLU A N 1
ATOM 1016 C CA . GLU A 1 131 ? -11.844 -22.594 1.43 1 96.81 131 GLU A CA 1
ATOM 1017 C C . GLU A 1 131 ? -11.805 -24.047 1.853 1 96.81 131 GLU A C 1
ATOM 1019 O O . GLU A 1 131 ? -11.328 -24.375 2.943 1 96.81 131 GLU A O 1
ATOM 1024 N N . GLU A 1 132 ? -12.234 -24.891 0.933 1 97.5 132 GLU A N 1
ATOM 1025 C CA . GLU A 1 132 ? -12.375 -26.297 1.292 1 97.5 132 GLU A CA 1
ATOM 1026 C C . GLU A 1 132 ? -11.227 -27.125 0.727 1 97.5 132 GLU A C 1
ATOM 1028 O O . GLU A 1 132 ? -10.984 -28.25 1.172 1 97.5 132 GLU A O 1
ATOM 1033 N N . ASN A 1 133 ? -10.547 -26.641 -0.295 1 98.19 133 ASN A N 1
ATOM 1034 C CA . ASN A 1 133 ? -9.453 -27.406 -0.875 1 98.19 133 ASN A CA 1
ATOM 1035 C C . ASN A 1 133 ? -8.273 -27.516 0.089 1 98.19 133 ASN A C 1
ATOM 1037 O O . ASN A 1 133 ? -7.648 -26.5 0.429 1 98.19 133 ASN A O 1
ATOM 1041 N N . SER A 1 134 ? -7.945 -28.672 0.456 1 98 134 SER A N 1
ATOM 1042 C CA . SER A 1 134 ? -6.957 -28.922 1.505 1 98 134 SER A CA 1
ATOM 1043 C C . SER A 1 134 ? -5.562 -28.5 1.058 1 98 134 SER A C 1
ATOM 1045 O O . SER A 1 134 ? -4.773 -28 1.858 1 98 134 SER A O 1
ATOM 1047 N N . ASN A 1 135 ? -5.234 -28.688 -0.178 1 98.44 135 ASN A N 1
ATOM 1048 C CA . ASN A 1 135 ? -3.895 -28.359 -0.658 1 98.44 135 ASN A CA 1
ATOM 1049 C C . ASN A 1 135 ? -3.699 -26.859 -0.792 1 98.44 135 ASN A C 1
ATOM 1051 O O . ASN A 1 135 ? -2.625 -26.344 -0.481 1 98.44 135 ASN A O 1
ATOM 1055 N N . LEU A 1 136 ? -4.762 -26.125 -1.253 1 98.31 136 LEU A N 1
ATOM 1056 C CA . LEU A 1 136 ? -4.711 -24.672 -1.298 1 98.31 136 LEU A CA 1
ATOM 1057 C C . LEU A 1 136 ? -4.574 -24.094 0.105 1 98.31 136 LEU A C 1
ATOM 1059 O O . LEU A 1 136 ? -3.746 -23.203 0.337 1 98.31 136 LEU A O 1
ATOM 1063 N N . GLN A 1 137 ? -5.281 -24.641 1.041 1 98.25 137 GLN A N 1
ATOM 1064 C CA . GLN A 1 137 ? -5.23 -24.156 2.422 1 98.25 137 GLN A CA 1
ATOM 1065 C C . GLN A 1 137 ? -3.883 -24.484 3.062 1 98.25 137 GLN A C 1
ATOM 1067 O O . GLN A 1 137 ? -3.361 -23.688 3.848 1 98.25 137 GLN A O 1
ATOM 1072 N N . ARG A 1 138 ? -3.32 -25.578 2.682 1 97.69 138 ARG A N 1
ATOM 1073 C CA . ARG A 1 138 ? -2.039 -25.969 3.256 1 97.69 138 ARG A CA 1
ATOM 1074 C C . ARG A 1 138 ? -0.928 -25.016 2.84 1 97.69 138 ARG A C 1
ATOM 1076 O O . ARG A 1 138 ? -0.121 -24.594 3.672 1 97.69 138 ARG A O 1
ATOM 1083 N N . LYS A 1 139 ? -0.838 -24.672 1.503 1 97.19 139 LYS A N 1
ATOM 1084 C CA . LYS A 1 139 ? 0.225 -23.75 1.11 1 97.19 139 LYS A CA 1
ATOM 1085 C C . LYS A 1 139 ? 0.02 -22.375 1.737 1 97.19 139 LYS A C 1
ATOM 1087 O O . LYS A 1 139 ? 0.987 -21.703 2.098 1 97.19 139 LYS A O 1
ATOM 1092 N N . ALA A 1 140 ? -1.271 -21.953 1.913 1 96.56 140 ALA A N 1
ATOM 1093 C CA . ALA A 1 140 ? -1.548 -20.688 2.6 1 96.56 140 ALA A CA 1
ATOM 1094 C C . ALA A 1 140 ? -1.07 -20.75 4.047 1 96.56 140 ALA A C 1
ATOM 1096 O O . ALA A 1 140 ? -0.437 -19.797 4.531 1 96.56 140 ALA A O 1
ATOM 1097 N N . GLU A 1 141 ? -1.274 -21.828 4.664 1 96.31 141 GLU A N 1
ATOM 1098 C CA . GLU A 1 141 ? -0.885 -22 6.059 1 96.31 141 GLU A CA 1
ATOM 1099 C C . GLU A 1 141 ? 0.633 -21.969 6.215 1 96.31 141 GLU A C 1
ATOM 1101 O O . GLU A 1 141 ? 1.16 -21.344 7.137 1 96.31 141 GLU A O 1
ATOM 1106 N N . ILE A 1 142 ? 1.263 -22.703 5.348 1 96 142 ILE A N 1
ATOM 1107 C CA . ILE A 1 142 ? 2.719 -22.766 5.406 1 96 142 ILE A CA 1
ATOM 1108 C C . ILE A 1 142 ? 3.305 -21.359 5.277 1 96 142 ILE A C 1
ATOM 1110 O O . ILE A 1 142 ? 4.117 -20.953 6.109 1 96 142 ILE A O 1
ATOM 1114 N N . VAL A 1 143 ? 2.898 -20.594 4.297 1 95.69 143 VAL A N 1
ATOM 1115 C CA . VAL A 1 143 ? 3.463 -19.266 4.043 1 95.69 143 VAL A CA 1
ATOM 1116 C C . VAL A 1 143 ? 3.105 -18.328 5.188 1 95.69 143 VAL A C 1
ATOM 1118 O O . VAL A 1 143 ? 3.945 -17.547 5.641 1 95.69 143 VAL A O 1
ATOM 1121 N N . LEU A 1 144 ? 1.885 -18.391 5.738 1 95.44 144 LEU A N 1
ATOM 1122 C CA . LEU A 1 144 ? 1.43 -17.516 6.805 1 95.44 144 LEU A CA 1
ATOM 1123 C C . LEU A 1 144 ? 2.223 -17.75 8.086 1 95.44 144 LEU A C 1
ATOM 1125 O O . LEU A 1 144 ? 2.471 -16.812 8.852 1 95.44 144 LEU A O 1
ATOM 1129 N N . GLU A 1 145 ? 2.572 -19 8.305 1 94 145 GLU A N 1
ATOM 1130 C CA . GLU A 1 145 ? 3.381 -19.312 9.484 1 94 145 GLU A CA 1
ATOM 1131 C C . GLU A 1 145 ? 4.715 -18.578 9.445 1 94 145 GLU A C 1
ATOM 1133 O O . GLU A 1 145 ? 5.207 -18.109 10.477 1 94 145 GLU A O 1
ATOM 1138 N N . TYR A 1 146 ? 5.207 -18.422 8.305 1 90.88 146 TYR A N 1
ATOM 1139 C CA . TYR A 1 146 ? 6.48 -17.734 8.172 1 90.88 146 TYR A CA 1
ATOM 1140 C C . TYR A 1 146 ? 6.281 -16.219 8.203 1 90.88 146 TYR A C 1
ATOM 1142 O O . TYR A 1 146 ? 7.141 -15.484 8.695 1 90.88 146 TYR A O 1
ATOM 1150 N N . TYR A 1 147 ? 5.184 -15.75 7.672 1 91.94 147 TYR A N 1
ATOM 1151 C CA . TYR A 1 147 ? 4.887 -14.32 7.727 1 91.94 147 TYR A CA 1
ATOM 1152 C C . TYR A 1 147 ? 4.715 -13.859 9.172 1 91.94 147 TYR A C 1
ATOM 1154 O O . TYR A 1 147 ? 5.086 -12.734 9.508 1 91.94 147 TYR A O 1
ATOM 1162 N N . ARG A 1 148 ? 4.32 -14.734 10.023 1 86.94 148 ARG A N 1
ATOM 1163 C CA . ARG A 1 148 ? 4.047 -14.391 11.422 1 86.94 148 ARG A CA 1
ATOM 1164 C C . ARG A 1 148 ? 5.23 -14.742 12.312 1 86.94 148 ARG A C 1
ATOM 1166 O O . ARG A 1 148 ? 5.25 -14.391 13.492 1 86.94 148 ARG A O 1
ATOM 1173 N N . GLY A 1 149 ? 6.195 -15.477 11.742 1 88.31 149 GLY A N 1
ATOM 1174 C CA . GLY A 1 149 ? 7.363 -15.883 12.508 1 88.31 149 GLY A CA 1
ATOM 1175 C C . GLY A 1 149 ? 8.305 -14.734 12.812 1 88.31 149 GLY A C 1
ATOM 1176 O O . GLY A 1 149 ? 8.055 -13.594 12.422 1 88.31 149 GLY A O 1
ATOM 1177 N N . ASP A 1 150 ? 9.406 -15.047 13.453 1 90.12 150 ASP A N 1
ATOM 1178 C CA . ASP A 1 150 ? 10.258 -13.992 14 1 90.12 150 ASP A CA 1
ATOM 1179 C C . ASP A 1 150 ? 11.562 -13.875 13.219 1 90.12 150 ASP A C 1
ATOM 1181 O O . ASP A 1 150 ? 12.461 -13.117 13.609 1 90.12 150 ASP A O 1
ATOM 1185 N N . ASP A 1 151 ? 11.727 -14.602 12.164 1 96.88 151 ASP A N 1
ATOM 1186 C CA . ASP A 1 151 ? 12.969 -14.555 11.398 1 96.88 151 ASP A CA 1
ATOM 1187 C C . ASP A 1 151 ? 12.773 -13.773 10.094 1 96.88 151 ASP A C 1
ATOM 1189 O O . ASP A 1 151 ? 12.227 -14.305 9.125 1 96.88 151 ASP A O 1
ATOM 1193 N N . PRO A 1 152 ? 13.344 -12.578 10.023 1 97 152 PRO A N 1
ATOM 1194 C CA . PRO A 1 152 ? 13.109 -11.711 8.875 1 97 152 PRO A CA 1
ATOM 1195 C C . PRO A 1 152 ? 13.602 -12.32 7.562 1 97 152 PRO A C 1
ATOM 1197 O O . PRO A 1 152 ? 12.953 -12.156 6.52 1 97 152 PRO A O 1
ATOM 1200 N N . LEU A 1 153 ? 14.688 -12.992 7.574 1 98.25 153 LEU A N 1
ATOM 1201 C CA . LEU A 1 153 ? 15.227 -13.547 6.34 1 98.25 153 LEU A CA 1
ATOM 1202 C C . LEU A 1 153 ? 14.406 -14.75 5.879 1 98.25 153 LEU A C 1
ATOM 1204 O O . LEU A 1 153 ? 14.18 -14.93 4.68 1 98.25 153 LEU A O 1
ATOM 1208 N N . LYS A 1 154 ? 13.914 -15.586 6.809 1 98.12 154 LYS A N 1
ATOM 1209 C CA . LYS A 1 154 ? 13.039 -16.688 6.445 1 98.12 154 LYS A CA 1
ATOM 1210 C C . LYS A 1 154 ? 11.719 -16.188 5.871 1 98.12 154 LYS A C 1
ATOM 1212 O O . LYS A 1 154 ? 11.156 -16.797 4.961 1 98.12 154 LYS A O 1
ATOM 1217 N N . ARG A 1 155 ? 11.258 -15.055 6.387 1 98.06 155 ARG A N 1
ATOM 1218 C CA . ARG A 1 155 ? 10.055 -14.422 5.855 1 98.06 155 ARG A CA 1
ATOM 1219 C C . ARG A 1 155 ? 10.25 -14.008 4.402 1 98.06 155 ARG A C 1
ATOM 1221 O O . ARG A 1 155 ? 9.375 -14.219 3.564 1 98.06 155 ARG A O 1
ATOM 1228 N N . LYS A 1 156 ? 11.414 -13.438 4.09 1 98.69 156 LYS A N 1
ATOM 1229 C CA . LYS A 1 156 ? 11.703 -13.016 2.723 1 98.69 156 LYS A CA 1
ATOM 1230 C C . LYS A 1 156 ? 11.828 -14.219 1.793 1 98.69 156 LYS A C 1
ATOM 1232 O O . LYS A 1 156 ? 11.445 -14.156 0.625 1 98.69 156 LYS A O 1
ATOM 1237 N N . VAL A 1 157 ? 12.328 -15.352 2.301 1 98.75 157 VAL A N 1
ATOM 1238 C CA . VAL A 1 157 ? 12.398 -16.578 1.508 1 98.75 157 VAL A CA 1
ATOM 1239 C C . VAL A 1 157 ? 10.992 -17.047 1.159 1 98.75 157 VAL A C 1
ATOM 1241 O O . VAL A 1 157 ? 10.688 -17.297 -0.009 1 98.75 157 VAL A O 1
ATOM 1244 N N . ALA A 1 158 ? 10.156 -17.109 2.178 1 98.5 158 ALA A N 1
ATOM 1245 C CA . ALA A 1 158 ? 8.781 -17.578 1.966 1 98.5 158 ALA A CA 1
ATOM 1246 C C . ALA A 1 158 ? 8.055 -16.672 0.969 1 98.5 158 ALA A C 1
ATOM 1248 O O . ALA A 1 158 ? 7.352 -17.172 0.082 1 98.5 158 ALA A O 1
ATOM 1249 N N . SER A 1 159 ? 8.266 -15.359 1.108 1 98.62 159 SER A N 1
ATOM 1250 C CA . SER A 1 159 ? 7.613 -14.406 0.219 1 98.62 159 SER A CA 1
ATOM 1251 C C . SER A 1 159 ? 8.117 -14.555 -1.213 1 98.62 159 SER A C 1
ATOM 1253 O O . SER A 1 159 ? 7.336 -14.484 -2.162 1 98.62 159 SER A O 1
ATOM 1255 N N . THR A 1 160 ? 9.391 -14.727 -1.403 1 98.75 160 THR A N 1
ATOM 1256 C CA . THR A 1 160 ? 9.961 -14.914 -2.736 1 98.75 160 THR A CA 1
ATOM 1257 C C . THR A 1 160 ? 9.422 -16.188 -3.381 1 98.75 160 THR A C 1
ATOM 1259 O O . THR A 1 160 ? 9.078 -16.188 -4.562 1 98.75 160 THR A O 1
ATOM 1262 N N . LEU A 1 161 ? 9.289 -17.266 -2.592 1 98.81 161 LEU A N 1
ATOM 1263 C CA . LEU A 1 161 ? 8.758 -18.516 -3.107 1 98.81 161 LEU A CA 1
ATOM 1264 C C . LEU A 1 161 ? 7.293 -18.375 -3.504 1 98.81 161 LEU A C 1
ATOM 1266 O O . LEU A 1 161 ? 6.848 -18.969 -4.488 1 98.81 161 LEU A O 1
ATOM 1270 N N . LEU A 1 162 ? 6.57 -17.594 -2.713 1 98.56 162 LEU A N 1
ATOM 1271 C CA . LEU A 1 162 ? 5.188 -17.344 -3.096 1 98.56 162 LEU A CA 1
ATOM 1272 C C . LEU A 1 162 ? 5.117 -16.562 -4.406 1 98.56 162 LEU A C 1
ATOM 1274 O O . LEU A 1 162 ? 4.414 -16.969 -5.336 1 98.56 162 LEU A O 1
ATOM 1278 N N . GLU A 1 163 ? 5.918 -15.508 -4.574 1 97.94 163 GLU A N 1
ATOM 1279 C CA . GLU A 1 163 ? 5.879 -14.57 -5.691 1 97.94 163 GLU A CA 1
ATOM 1280 C C . GLU A 1 163 ? 6.379 -15.219 -6.977 1 97.94 163 GLU A C 1
ATOM 1282 O O . GLU A 1 163 ? 5.855 -14.953 -8.062 1 97.94 163 GLU A O 1
ATOM 1287 N N . SER A 1 164 ? 7.352 -16.078 -6.895 1 98.06 164 SER A N 1
ATOM 1288 C CA . SER A 1 164 ? 8.086 -16.516 -8.078 1 98.06 164 SER A CA 1
ATOM 1289 C C . SER A 1 164 ? 7.789 -17.984 -8.391 1 98.06 164 SER A C 1
ATOM 1291 O O . SER A 1 164 ? 8.18 -18.484 -9.445 1 98.06 164 SER A O 1
ATOM 1293 N N . PHE A 1 165 ? 7.035 -18.641 -7.469 1 98.44 165 PHE A N 1
ATOM 1294 C CA . PHE A 1 165 ? 6.844 -20.078 -7.629 1 98.44 165 PHE A CA 1
ATOM 1295 C C . PHE A 1 165 ? 5.383 -20.469 -7.418 1 98.44 165 PHE A C 1
ATOM 1297 O O . PHE A 1 165 ? 4.699 -20.875 -8.359 1 98.44 165 PHE A O 1
ATOM 1304 N N . LEU A 1 166 ? 4.812 -20.156 -6.352 1 98.44 166 LEU A N 1
ATOM 1305 C CA . LEU A 1 166 ? 3.506 -20.688 -5.977 1 98.44 166 LEU A CA 1
ATOM 1306 C C . LEU A 1 166 ? 2.406 -20.094 -6.848 1 98.44 166 LEU A C 1
ATOM 1308 O O . LEU A 1 166 ? 1.419 -20.766 -7.152 1 98.44 166 LEU A O 1
ATOM 1312 N N . PHE A 1 167 ? 2.535 -18.828 -7.273 1 97.75 167 PHE A N 1
ATOM 1313 C CA . PHE A 1 167 ? 1.545 -18.203 -8.141 1 97.75 167 PHE A CA 1
ATOM 1314 C C . PHE A 1 167 ? 1.5 -18.875 -9.5 1 97.75 167 PHE A C 1
ATOM 1316 O O . PHE A 1 167 ? 0.467 -18.875 -10.172 1 97.75 167 PHE A O 1
ATOM 1323 N N . TYR A 1 168 ? 2.496 -19.547 -9.914 1 96.62 168 TYR A N 1
ATOM 1324 C CA . TYR A 1 168 ? 2.713 -19.828 -11.328 1 96.62 168 TYR A CA 1
ATOM 1325 C C . TYR A 1 168 ? 2.014 -21.109 -11.75 1 96.62 168 TYR A C 1
ATOM 1327 O O . TYR A 1 168 ? 1.812 -21.359 -12.945 1 96.62 168 TYR A O 1
ATOM 1335 N N . SER A 1 169 ? 1.625 -21.984 -10.766 1 96.81 169 SER A N 1
ATOM 1336 C CA . SER A 1 169 ? 0.725 -23.062 -11.172 1 96.81 169 SER A CA 1
ATOM 1337 C C . SER A 1 169 ? -0.598 -22.5 -11.695 1 96.81 169 SER A C 1
ATOM 1339 O O . SER A 1 169 ? -1.233 -23.109 -12.555 1 96.81 169 SER A O 1
ATOM 1341 N N . GLY A 1 170 ? -0.951 -21.328 -11.117 1 98.19 170 GLY A N 1
ATOM 1342 C CA . GLY A 1 170 ? -2.17 -20.688 -11.578 1 98.19 170 GLY A CA 1
ATOM 1343 C C . GLY A 1 170 ? -1.985 -19.906 -12.867 1 98.19 170 GLY A C 1
ATOM 1344 O O . GLY A 1 170 ? -2.867 -19.906 -13.727 1 98.19 170 GLY A O 1
ATOM 1345 N N . PHE A 1 171 ? -0.861 -19.328 -13.07 1 98.44 171 PHE A N 1
ATOM 1346 C CA . PHE A 1 171 ? -0.614 -18.453 -14.219 1 98.44 171 PHE A CA 1
ATOM 1347 C C . PHE A 1 171 ? -0.469 -19.281 -15.5 1 98.44 171 PHE A C 1
ATOM 1349 O O . PHE A 1 171 ? -0.546 -18.734 -16.594 1 98.44 171 PHE A O 1
ATOM 1356 N N . TYR A 1 172 ? -0.307 -20.609 -15.383 1 98.44 172 TYR A N 1
ATOM 1357 C CA . TYR A 1 172 ? -0.189 -21.469 -16.547 1 98.44 172 TYR A CA 1
ATOM 1358 C C . TYR A 1 172 ? -1.457 -21.422 -17.391 1 98.44 172 TYR A C 1
ATOM 1360 O O . TYR A 1 172 ? -1.392 -21.312 -18.625 1 98.44 172 TYR A O 1
ATOM 1368 N N . LEU A 1 173 ? -2.588 -21.469 -16.797 1 98.69 173 LEU A N 1
ATOM 1369 C CA . LEU A 1 173 ? -3.85 -21.719 -17.484 1 98.69 173 LEU A CA 1
ATOM 1370 C C . LEU A 1 173 ? -4.207 -20.547 -18.406 1 98.69 173 LEU A C 1
ATOM 1372 O O . LEU A 1 173 ? -4.543 -20.75 -19.578 1 98.69 173 LEU A O 1
ATOM 1376 N N . PRO A 1 174 ? -4.164 -19.281 -17.906 1 98.5 174 PRO A N 1
ATOM 1377 C CA . PRO A 1 174 ? -4.457 -18.188 -18.844 1 98.5 174 PRO A CA 1
ATOM 1378 C C . PRO A 1 174 ? -3.492 -18.125 -20.016 1 98.5 174 PRO A C 1
ATOM 1380 O O . PRO A 1 174 ? -3.887 -17.75 -21.125 1 98.5 174 PRO A O 1
ATOM 1383 N N . MET A 1 175 ? -2.256 -18.531 -19.812 1 97.94 175 MET A N 1
ATOM 1384 C CA . MET A 1 175 ? -1.313 -18.578 -20.922 1 97.94 175 MET A CA 1
ATOM 1385 C C . MET A 1 175 ? -1.672 -19.719 -21.891 1 97.94 175 MET A C 1
ATOM 1387 O O . MET A 1 175 ? -1.524 -19.578 -23.094 1 97.94 175 MET A O 1
ATOM 1391 N N . TYR A 1 176 ? -2.152 -20.797 -21.281 1 98.12 176 TYR A N 1
ATOM 1392 C CA . TYR A 1 176 ? -2.637 -21.906 -22.094 1 98.12 176 TYR A CA 1
ATOM 1393 C C . TYR A 1 176 ? -3.805 -21.469 -22.969 1 98.12 176 TYR A C 1
ATOM 1395 O O . TYR A 1 176 ? -3.814 -21.734 -24.172 1 98.12 176 TYR A O 1
ATOM 1403 N N . TRP A 1 177 ? -4.809 -20.766 -22.391 1 98.19 177 TRP A N 1
ATOM 1404 C CA . TRP A 1 177 ? -5.953 -20.281 -23.156 1 98.19 177 TRP A CA 1
ATOM 1405 C C . TRP A 1 177 ? -5.512 -19.328 -24.25 1 98.19 177 TRP A C 1
ATOM 1407 O O . TRP A 1 177 ? -5.926 -19.453 -25.406 1 98.19 177 TRP A O 1
ATOM 1417 N N . SER A 1 178 ? -4.676 -18.453 -23.875 1 97.25 178 SER A N 1
ATOM 1418 C CA . SER A 1 178 ? -4.227 -17.438 -24.812 1 97.25 178 SER A CA 1
ATOM 1419 C C . SER A 1 178 ? -3.492 -18.062 -26 1 97.25 178 SER A C 1
ATOM 1421 O O . SER A 1 178 ? -3.664 -17.641 -27.141 1 97.25 178 SER A O 1
ATOM 1423 N N . SER A 1 179 ? -2.668 -19.047 -25.766 1 96.38 179 SER A N 1
ATOM 1424 C CA . SER A 1 179 ? -1.918 -19.719 -26.812 1 96.38 179 SER A CA 1
ATOM 1425 C C . SER A 1 179 ? -2.852 -20.422 -27.797 1 96.38 179 SER A C 1
ATOM 1427 O O . SER A 1 179 ? -2.439 -20.797 -28.891 1 96.38 179 SER A O 1
ATOM 1429 N N . ARG A 1 180 ? -4.07 -20.5 -27.484 1 96.25 180 ARG A N 1
ATOM 1430 C CA . ARG A 1 180 ? -5.086 -21.141 -28.312 1 96.25 180 ARG A CA 1
ATOM 1431 C C . ARG A 1 180 ? -6.16 -20.141 -28.734 1 96.25 180 ARG A C 1
ATOM 1433 O O . ARG A 1 180 ? -7.273 -20.531 -29.078 1 96.25 180 ARG A O 1
ATOM 1440 N N . ALA A 1 181 ? -5.812 -18.875 -28.531 1 96.56 181 ALA A N 1
ATOM 1441 C CA . ALA A 1 181 ? -6.633 -17.734 -28.953 1 96.56 181 ALA A CA 1
ATOM 1442 C C . ALA A 1 181 ? -7.953 -17.703 -28.188 1 96.56 181 ALA A C 1
ATOM 1444 O O . ALA A 1 181 ? -8.984 -17.312 -28.734 1 96.56 181 ALA A O 1
ATOM 1445 N N . LYS A 1 182 ? -7.934 -18.188 -26.938 1 98.12 182 LYS A N 1
ATOM 1446 C CA . LYS A 1 182 ? -9.094 -18.109 -26.047 1 98.12 182 LYS A CA 1
ATOM 1447 C C . LYS A 1 182 ? -8.812 -17.203 -24.859 1 98.12 182 LYS A C 1
ATOM 1449 O O . LYS A 1 182 ? -7.699 -17.172 -24.344 1 98.12 182 LYS A O 1
ATOM 1454 N N . LEU A 1 183 ? -9.836 -16.453 -24.469 1 98.56 183 LEU A N 1
ATOM 1455 C CA . LEU A 1 183 ? -9.773 -15.602 -23.297 1 98.56 183 LEU A CA 1
ATOM 1456 C C . LEU A 1 183 ? -8.562 -14.68 -23.359 1 98.56 183 LEU A C 1
ATOM 1458 O O . LEU A 1 183 ? -7.785 -14.602 -22.406 1 98.56 183 LEU A O 1
ATOM 1462 N N . THR A 1 184 ? -8.391 -14.047 -24.453 1 98 184 THR A N 1
ATOM 1463 C CA . THR A 1 184 ? -7.168 -13.297 -24.719 1 98 184 THR A CA 1
ATOM 1464 C C . THR A 1 184 ? -7.121 -12.023 -23.875 1 98 184 THR A C 1
ATOM 1466 O O . THR A 1 184 ? -6.047 -11.594 -23.469 1 98 184 THR A O 1
ATOM 1469 N N . ASN A 1 185 ? -8.289 -11.375 -23.625 1 98.44 185 ASN A N 1
ATOM 1470 C CA . ASN A 1 185 ? -8.305 -10.188 -22.781 1 98.44 185 ASN A CA 1
ATOM 1471 C C . ASN A 1 185 ? -8.062 -10.523 -21.312 1 98.44 185 ASN A C 1
ATOM 1473 O O . ASN A 1 185 ? -7.371 -9.789 -20.609 1 98.44 185 ASN A O 1
ATOM 1477 N N . THR A 1 186 ? -8.594 -11.641 -20.875 1 98.62 186 THR A N 1
ATOM 1478 C CA . THR A 1 186 ? -8.281 -12.164 -19.562 1 98.62 186 THR A CA 1
ATOM 1479 C C . THR A 1 186 ? -6.785 -12.422 -19.422 1 98.62 186 THR A C 1
ATOM 1481 O O . THR A 1 186 ? -6.172 -12.047 -18.422 1 98.62 186 THR A O 1
ATOM 1484 N N . ALA A 1 187 ? -6.238 -13.023 -20.406 1 98.25 187 ALA A N 1
ATOM 1485 C CA . ALA A 1 187 ? -4.805 -13.297 -20.406 1 98.25 187 ALA A CA 1
ATOM 1486 C C . ALA A 1 187 ? -3.998 -12.008 -20.344 1 98.25 187 ALA A C 1
ATOM 1488 O O . ALA A 1 187 ? -2.936 -11.953 -19.719 1 98.25 187 ALA A O 1
ATOM 1489 N N . ASP A 1 188 ? -4.477 -10.945 -21 1 97.62 188 ASP A N 1
ATOM 1490 C CA . ASP A 1 188 ? -3.803 -9.656 -20.953 1 97.62 188 ASP A CA 1
ATOM 1491 C C . ASP A 1 188 ? -3.744 -9.125 -19.516 1 97.62 188 ASP A C 1
ATOM 1493 O O . ASP A 1 188 ? -2.715 -8.602 -19.078 1 97.62 188 ASP A O 1
ATOM 1497 N N . MET A 1 189 ? -4.824 -9.266 -18.812 1 98 189 MET A N 1
ATOM 1498 C CA . MET A 1 189 ? -4.855 -8.859 -17.406 1 98 189 MET A CA 1
ATOM 1499 C C . MET A 1 189 ? -3.865 -9.672 -16.578 1 98 189 MET A C 1
ATOM 1501 O O . MET A 1 189 ? -3.145 -9.125 -15.742 1 98 189 MET A O 1
ATOM 1505 N N . ILE A 1 190 ? -3.814 -10.945 -16.828 1 98.56 190 ILE A N 1
ATOM 1506 C CA . ILE A 1 190 ? -2.928 -11.828 -16.078 1 98.56 190 ILE A CA 1
ATOM 1507 C C . ILE A 1 190 ? -1.474 -11.516 -16.422 1 98.56 190 ILE A C 1
ATOM 1509 O O . ILE A 1 190 ? -0.596 -11.586 -15.562 1 98.56 190 ILE A O 1
ATOM 1513 N N . ARG A 1 191 ? -1.207 -11.125 -17.672 1 97.56 191 ARG A N 1
ATOM 1514 C CA . ARG A 1 191 ? 0.146 -10.734 -18.047 1 97.56 191 ARG A CA 1
ATOM 1515 C C . ARG A 1 191 ? 0.592 -9.492 -17.281 1 97.56 191 ARG A C 1
ATOM 1517 O O . ARG A 1 191 ? 1.765 -9.367 -16.922 1 97.56 191 ARG A O 1
ATOM 1524 N N . LEU A 1 192 ? -0.335 -8.539 -17.078 1 97.62 192 LEU A N 1
ATOM 1525 C CA . LEU A 1 192 ? -0.02 -7.383 -16.25 1 97.62 192 LEU A CA 1
ATOM 1526 C C . LEU A 1 192 ? 0.328 -7.805 -14.836 1 97.62 192 LEU A C 1
ATOM 1528 O O . LEU A 1 192 ? 1.277 -7.289 -14.242 1 97.62 192 LEU A O 1
ATOM 1532 N N . ILE A 1 193 ? -0.406 -8.789 -14.289 1 98.38 193 ILE A N 1
ATOM 1533 C CA . ILE A 1 193 ? -0.14 -9.312 -12.953 1 98.38 193 ILE A CA 1
ATOM 1534 C C . ILE A 1 193 ? 1.227 -9.992 -12.93 1 98.38 193 ILE A C 1
ATOM 1536 O O . ILE A 1 193 ? 2.031 -9.75 -12.031 1 98.38 193 ILE A O 1
ATOM 1540 N N . ILE A 1 194 ? 1.482 -10.812 -13.93 1 97.69 194 ILE A N 1
ATOM 1541 C CA . ILE A 1 194 ? 2.744 -11.539 -14 1 97.69 194 ILE A CA 1
ATOM 1542 C C . ILE A 1 194 ? 3.906 -10.547 -14.086 1 97.69 194 ILE A C 1
ATOM 1544 O O . ILE A 1 194 ? 4.953 -10.758 -13.469 1 97.69 194 ILE A O 1
ATOM 1548 N N . ARG A 1 195 ? 3.736 -9.461 -14.867 1 96.56 195 ARG A N 1
ATOM 1549 C CA . ARG A 1 195 ? 4.75 -8.414 -14.953 1 96.56 195 ARG A CA 1
ATOM 1550 C C . ARG A 1 195 ? 5.078 -7.855 -13.578 1 96.56 195 ARG A C 1
ATOM 1552 O O . ARG A 1 195 ? 6.25 -7.668 -13.242 1 96.56 195 ARG A O 1
ATOM 1559 N N . ASP A 1 196 ? 4.09 -7.613 -12.781 1 97.81 196 ASP A N 1
ATOM 1560 C CA . ASP A 1 196 ? 4.285 -7.121 -11.414 1 97.81 196 ASP A CA 1
ATOM 1561 C C . ASP A 1 196 ? 4.977 -8.172 -10.547 1 97.81 196 ASP A C 1
ATOM 1563 O O . ASP A 1 196 ? 5.922 -7.855 -9.82 1 97.81 196 ASP A O 1
ATOM 1567 N N . GLU A 1 197 ? 4.492 -9.445 -10.648 1 97.5 197 GLU A N 1
ATOM 1568 C CA . GLU A 1 197 ? 5.02 -10.523 -9.82 1 97.5 197 GLU A CA 1
ATOM 1569 C C . GLU A 1 197 ? 6.508 -10.75 -10.086 1 97.5 197 GLU A C 1
ATOM 1571 O O . GLU A 1 197 ? 7.254 -11.102 -9.172 1 97.5 197 GLU A O 1
ATOM 1576 N N . ALA A 1 198 ? 6.859 -10.586 -11.312 1 96.06 198 ALA A N 1
ATOM 1577 C CA . ALA A 1 198 ? 8.273 -10.734 -11.664 1 96.06 198 ALA A CA 1
ATOM 1578 C C . ALA A 1 198 ? 9.133 -9.734 -10.891 1 96.06 198 ALA A C 1
ATOM 1580 O O . ALA A 1 198 ? 10.188 -10.094 -10.359 1 96.06 198 ALA A O 1
ATOM 1581 N N . VAL A 1 199 ? 8.688 -8.492 -10.797 1 97.94 199 VAL A N 1
ATOM 1582 C CA . VAL A 1 199 ? 9.422 -7.457 -10.07 1 97.94 199 VAL A CA 1
ATOM 1583 C C . VAL A 1 199 ? 9.359 -7.734 -8.57 1 97.94 199 VAL A C 1
ATOM 1585 O O . VAL A 1 199 ? 10.359 -7.578 -7.863 1 97.94 199 VAL A O 1
ATOM 1588 N N . HIS A 1 200 ? 8.164 -8.172 -8.031 1 98.75 200 HIS A N 1
ATOM 1589 C CA . HIS A 1 200 ? 8.016 -8.477 -6.613 1 98.75 200 HIS A CA 1
ATOM 1590 C C . HIS A 1 200 ? 9 -9.555 -6.172 1 98.75 200 HIS A C 1
ATOM 1592 O O . HIS A 1 200 ? 9.75 -9.352 -5.215 1 98.75 200 HIS A O 1
ATOM 1598 N N . GLY A 1 201 ? 9.008 -10.664 -6.938 1 98.62 201 GLY A N 1
ATOM 1599 C CA . GLY A 1 201 ? 9.883 -11.773 -6.598 1 98.62 201 GLY A CA 1
ATOM 1600 C C . GLY A 1 201 ? 11.352 -11.414 -6.672 1 98.62 201 GLY A C 1
ATOM 1601 O O . GLY A 1 201 ? 12.133 -11.781 -5.789 1 98.62 201 GLY A O 1
ATOM 1602 N N . TYR A 1 202 ? 11.703 -10.695 -7.695 1 98.38 202 TYR A N 1
ATOM 1603 C CA . TYR A 1 202 ? 13.086 -10.25 -7.855 1 98.38 202 TYR A CA 1
ATOM 1604 C C . TYR A 1 202 ? 13.516 -9.375 -6.68 1 98.38 202 TYR A C 1
ATOM 1606 O O . TYR A 1 202 ? 14.562 -9.609 -6.082 1 98.38 202 TYR A O 1
ATOM 1614 N N . TYR A 1 203 ? 12.75 -8.375 -6.379 1 98.88 203 TYR A N 1
ATOM 1615 C CA . TYR A 1 203 ? 13.125 -7.367 -5.395 1 98.88 203 TYR A CA 1
ATOM 1616 C C . TYR A 1 203 ? 13.227 -7.973 -4 1 98.88 203 TYR A C 1
ATOM 1618 O O . TYR A 1 203 ? 14.195 -7.715 -3.275 1 98.88 203 TYR A O 1
ATOM 1626 N N . ILE A 1 204 ? 12.242 -8.773 -3.584 1 98.88 204 ILE A N 1
ATOM 1627 C CA . ILE A 1 204 ? 12.258 -9.383 -2.26 1 98.88 204 ILE A CA 1
ATOM 1628 C C . ILE A 1 204 ? 13.422 -10.359 -2.162 1 98.88 204 ILE A C 1
ATOM 1630 O O . ILE A 1 204 ? 14.109 -10.422 -1.137 1 98.88 204 ILE A O 1
ATOM 1634 N N . GLY A 1 205 ? 13.648 -11.086 -3.266 1 98.81 205 GLY A N 1
ATOM 1635 C CA . GLY A 1 205 ? 14.828 -11.938 -3.312 1 98.81 205 GLY A CA 1
ATOM 1636 C C . GLY A 1 205 ? 16.125 -11.164 -3.188 1 98.81 205 GLY A C 1
ATOM 1637 O O . GLY A 1 205 ? 17.031 -11.57 -2.459 1 98.81 205 GLY A O 1
ATOM 1638 N N . TYR A 1 206 ? 16.219 -10.039 -3.904 1 98.81 206 TYR A N 1
ATOM 1639 C CA . TYR A 1 206 ? 17.391 -9.164 -3.828 1 98.81 206 TYR A CA 1
ATOM 1640 C C . TYR A 1 206 ? 17.625 -8.688 -2.398 1 98.81 206 TYR A C 1
ATOM 1642 O O . TYR A 1 206 ? 18.75 -8.703 -1.909 1 98.81 206 TYR A O 1
ATOM 1650 N N . LYS A 1 207 ? 16.578 -8.281 -1.706 1 98.88 207 LYS A N 1
ATOM 1651 C CA . LYS A 1 207 ? 16.719 -7.77 -0.347 1 98.88 207 LYS A CA 1
ATOM 1652 C C . LYS A 1 207 ? 17.078 -8.883 0.63 1 98.88 207 LYS A C 1
ATOM 1654 O O . LYS A 1 207 ? 17.797 -8.656 1.606 1 98.88 207 LYS A O 1
ATOM 1659 N N . PHE A 1 208 ? 16.547 -10.133 0.36 1 98.81 208 PHE A N 1
ATOM 1660 C CA . PHE A 1 208 ? 17.016 -11.289 1.11 1 98.81 208 PHE A CA 1
ATOM 1661 C C . PHE A 1 208 ? 18.531 -11.438 0.985 1 98.81 208 PHE A C 1
ATOM 1663 O O . PHE A 1 208 ? 19.234 -11.594 1.988 1 98.81 208 PHE A O 1
ATOM 1670 N N . GLN A 1 209 ? 19.047 -11.375 -0.27 1 98.75 209 GLN A N 1
ATOM 1671 C CA . GLN A 1 209 ? 20.469 -11.523 -0.514 1 98.75 209 GLN A CA 1
ATOM 1672 C C . GLN A 1 209 ? 21.281 -10.438 0.2 1 98.75 209 GLN A C 1
ATOM 1674 O O . GLN A 1 209 ? 22.359 -10.703 0.732 1 98.75 209 GLN A O 1
ATOM 1679 N N . ARG A 1 210 ? 20.766 -9.18 0.21 1 98.44 210 ARG A N 1
ATOM 1680 C CA . ARG A 1 210 ? 21.438 -8.102 0.931 1 98.44 210 ARG A CA 1
ATOM 1681 C C . ARG A 1 210 ? 21.5 -8.398 2.426 1 98.44 210 ARG A C 1
ATOM 1683 O O . ARG A 1 210 ? 22.516 -8.117 3.072 1 98.44 210 ARG A O 1
ATOM 1690 N N . GLY A 1 211 ? 20.391 -8.969 2.988 1 97.62 211 GLY A N 1
ATOM 1691 C CA . GLY A 1 211 ? 20.406 -9.375 4.383 1 97.62 211 GLY A CA 1
ATOM 1692 C C . GLY A 1 211 ? 21.359 -10.523 4.66 1 97.62 211 GLY A C 1
ATOM 1693 O O . GLY A 1 211 ? 22.031 -10.547 5.695 1 97.62 211 GLY A O 1
ATOM 1694 N N . LEU A 1 212 ? 21.438 -11.445 3.736 1 97.38 212 LEU A N 1
ATOM 1695 C CA . LEU A 1 212 ? 22.281 -12.617 3.848 1 97.38 212 LEU A CA 1
ATOM 1696 C C . LEU A 1 212 ? 23.766 -12.219 3.883 1 97.38 212 LEU A C 1
ATOM 1698 O O . LEU A 1 212 ? 24.562 -12.859 4.555 1 97.38 212 LEU A O 1
ATOM 1702 N N . ALA A 1 213 ? 24.094 -11.172 3.166 1 96.44 213 ALA A N 1
ATOM 1703 C CA . ALA A 1 213 ? 25.484 -10.703 3.074 1 96.44 213 ALA A CA 1
ATOM 1704 C C . ALA A 1 213 ? 26.016 -10.289 4.441 1 96.44 213 ALA A C 1
ATOM 1706 O O . ALA A 1 213 ? 27.219 -10.336 4.688 1 96.44 213 ALA A O 1
ATOM 1707 N N . ALA A 1 214 ? 25.156 -9.906 5.355 1 95 214 ALA A N 1
ATOM 1708 C CA . ALA A 1 214 ? 25.547 -9.453 6.688 1 95 214 ALA A CA 1
ATOM 1709 C C . ALA A 1 214 ? 25.625 -10.625 7.664 1 95 214 ALA A C 1
ATOM 1711 O O . ALA A 1 214 ? 26.094 -10.469 8.789 1 95 214 ALA A O 1
ATOM 1712 N N . ALA A 1 215 ? 25.234 -11.836 7.238 1 96.56 215 ALA A N 1
ATOM 1713 C CA . ALA A 1 215 ? 25.172 -13.016 8.102 1 96.56 215 ALA A CA 1
ATOM 1714 C C . ALA A 1 215 ? 26.5 -13.766 8.094 1 96.56 215 ALA A C 1
ATOM 1716 O O . ALA A 1 215 ? 27.266 -13.672 7.145 1 96.56 215 ALA A O 1
ATOM 1717 N N . ASP A 1 216 ? 26.797 -14.477 9.188 1 97.56 216 ASP A N 1
ATOM 1718 C CA . ASP A 1 216 ? 27.984 -15.312 9.211 1 97.56 216 ASP A CA 1
ATOM 1719 C C . ASP A 1 216 ? 27.75 -16.625 8.461 1 97.56 216 ASP A C 1
ATOM 1721 O O . ASP A 1 216 ? 26.656 -16.875 7.973 1 97.56 216 ASP A O 1
ATOM 1725 N N . GLU A 1 217 ? 28.734 -17.391 8.289 1 97.5 217 GLU A N 1
ATOM 1726 C CA . GLU A 1 217 ? 28.703 -18.594 7.457 1 97.5 217 GLU A CA 1
ATOM 1727 C C . GLU A 1 217 ? 27.703 -19.609 8 1 97.5 217 GLU A C 1
ATOM 1729 O O . GLU A 1 217 ? 27.031 -20.297 7.234 1 97.5 217 GLU A O 1
ATOM 1734 N N . ALA A 1 218 ? 27.641 -19.719 9.305 1 98.19 218 ALA A N 1
ATOM 1735 C CA . ALA A 1 218 ? 26.703 -20.672 9.914 1 98.19 218 ALA A CA 1
ATOM 1736 C C . ALA A 1 218 ? 25.266 -20.297 9.586 1 98.19 218 ALA A C 1
ATOM 1738 O O . ALA A 1 218 ? 24.453 -21.172 9.242 1 98.19 218 ALA A O 1
ATOM 1739 N N . ARG A 1 219 ? 24.969 -19.031 9.703 1 97.94 219 ARG A N 1
ATOM 1740 C CA . ARG A 1 219 ? 23.641 -18.531 9.391 1 97.94 219 ARG A CA 1
ATOM 1741 C C . ARG A 1 219 ? 23.328 -18.688 7.906 1 97.94 219 ARG A C 1
ATOM 1743 O O . ARG A 1 219 ? 22.203 -19.031 7.535 1 97.94 219 ARG A O 1
ATOM 1750 N N . ARG A 1 220 ? 24.266 -18.484 7.07 1 98.19 220 ARG A N 1
ATOM 1751 C CA . ARG A 1 220 ? 24.094 -18.656 5.633 1 98.19 220 ARG A CA 1
ATOM 1752 C C . ARG A 1 220 ? 23.766 -20.109 5.285 1 98.19 220 ARG A C 1
ATOM 1754 O O . ARG A 1 220 ? 22.875 -20.359 4.465 1 98.19 220 ARG A O 1
ATOM 1761 N N . THR A 1 221 ? 24.422 -20.984 5.879 1 98.31 221 THR A N 1
ATOM 1762 C CA . THR A 1 221 ? 24.188 -22.406 5.645 1 98.31 221 THR A CA 1
ATOM 1763 C C . THR A 1 221 ? 22.797 -22.797 6.141 1 98.31 221 THR A C 1
ATOM 1765 O O . THR A 1 221 ? 22.078 -23.531 5.457 1 98.31 221 THR A O 1
ATOM 1768 N N . GLU A 1 222 ? 22.453 -22.312 7.293 1 98.38 222 GLU A N 1
ATOM 1769 C CA . GLU A 1 222 ? 21.125 -22.562 7.859 1 98.38 222 GLU A CA 1
ATOM 1770 C C . GLU A 1 222 ? 20.016 -22.109 6.914 1 98.38 222 GLU A C 1
ATOM 1772 O O . GLU A 1 222 ? 19.047 -22.828 6.68 1 98.38 222 GLU A O 1
ATOM 1777 N N . LEU A 1 223 ? 20.188 -20.938 6.348 1 98.5 223 LEU A N 1
ATOM 1778 C CA . LEU A 1 223 ? 19.156 -20.359 5.5 1 98.5 223 LEU A CA 1
ATOM 1779 C C . LEU A 1 223 ? 19.094 -21.062 4.152 1 98.5 223 LEU A C 1
ATOM 1781 O O . LEU A 1 223 ? 18.016 -21.188 3.568 1 98.5 223 LEU A O 1
ATOM 1785 N N . LYS A 1 224 ? 20.219 -21.453 3.645 1 98.38 224 LYS A N 1
ATOM 1786 C CA . LYS A 1 224 ? 20.219 -22.25 2.416 1 98.38 224 LYS A CA 1
ATOM 1787 C C . LYS A 1 224 ? 19.453 -23.562 2.605 1 98.38 224 LYS A C 1
ATOM 1789 O O . LYS A 1 224 ? 18.578 -23.891 1.805 1 98.38 224 LYS A O 1
ATOM 1794 N N . ASP A 1 225 ? 19.797 -24.25 3.672 1 98.38 225 ASP A N 1
ATOM 1795 C CA . ASP A 1 225 ? 19.109 -25.5 3.969 1 98.38 225 ASP A CA 1
ATOM 1796 C C . ASP A 1 225 ? 17.609 -25.281 4.168 1 98.38 225 ASP A C 1
ATOM 1798 O O . ASP A 1 225 ? 16.797 -26.031 3.648 1 98.38 225 ASP A O 1
ATOM 1802 N N . TYR A 1 226 ? 17.344 -24.219 4.91 1 97.56 226 TYR A N 1
ATOM 1803 C CA . TYR A 1 226 ? 15.961 -23.859 5.16 1 97.56 226 TYR A CA 1
ATOM 1804 C C . TYR A 1 226 ? 15.219 -23.609 3.854 1 97.56 226 TYR A C 1
ATOM 1806 O O . TYR A 1 226 ? 14.086 -24.062 3.674 1 97.56 226 TYR A O 1
ATOM 1814 N N . THR A 1 227 ? 15.805 -22.906 2.947 1 98.69 227 THR A N 1
ATOM 1815 C CA . THR A 1 227 ? 15.188 -22.531 1.68 1 98.69 227 THR A CA 1
ATOM 1816 C C . THR A 1 227 ? 14.844 -23.781 0.862 1 98.69 227 THR A C 1
ATOM 1818 O O . THR A 1 227 ? 13.719 -23.922 0.381 1 98.69 227 THR A O 1
ATOM 1821 N N . TYR A 1 228 ? 15.758 -24.688 0.714 1 98.56 228 TYR A N 1
ATOM 1822 C CA . TYR A 1 228 ? 15.539 -25.875 -0.09 1 98.56 228 TYR A CA 1
ATOM 1823 C C . TYR A 1 228 ? 14.508 -26.797 0.566 1 98.56 228 TYR A C 1
ATOM 1825 O O . TYR A 1 228 ? 13.68 -27.391 -0.119 1 98.56 228 TYR A O 1
ATOM 1833 N N . GLU A 1 229 ? 14.555 -26.875 1.889 1 98.19 229 GLU A N 1
ATOM 1834 C CA . GLU A 1 229 ? 13.562 -27.672 2.604 1 98.19 229 GLU A CA 1
ATOM 1835 C C . GLU A 1 229 ? 12.156 -27.109 2.414 1 98.19 229 GLU A C 1
ATOM 1837 O O . GLU A 1 229 ? 11.211 -27.859 2.156 1 98.19 229 GLU A O 1
ATOM 1842 N N . LEU A 1 230 ? 12.031 -25.797 2.553 1 98.31 230 LEU A N 1
ATOM 1843 C CA . LEU A 1 230 ? 10.734 -25.156 2.371 1 98.31 230 LEU A CA 1
ATOM 1844 C C . LEU A 1 230 ? 10.25 -25.297 0.933 1 98.31 230 LEU A C 1
ATOM 1846 O O . LEU A 1 230 ? 9.07 -25.578 0.697 1 98.31 230 LEU A O 1
ATOM 1850 N N . LEU A 1 231 ? 11.148 -25.094 -0.025 1 98.69 231 LEU A N 1
ATOM 1851 C CA . LEU A 1 231 ? 10.781 -25.266 -1.427 1 98.69 231 LEU A CA 1
ATOM 1852 C C . LEU A 1 231 ? 10.273 -26.688 -1.688 1 98.69 231 LEU A C 1
ATOM 1854 O O . LEU A 1 231 ? 9.273 -26.859 -2.383 1 98.69 231 LEU A O 1
ATOM 1858 N N . PHE A 1 232 ? 10.906 -27.672 -1.136 1 97.75 232 PHE A N 1
ATOM 1859 C CA . PHE A 1 232 ? 10.5 -29.062 -1.338 1 97.75 232 PHE A CA 1
ATOM 1860 C C . PHE A 1 232 ? 9.117 -29.312 -0.734 1 97.75 232 PHE A C 1
ATOM 1862 O O . PHE A 1 232 ? 8.281 -29.984 -1.34 1 97.75 232 PHE A O 1
ATOM 1869 N N . GLU A 1 233 ? 8.938 -28.797 0.442 1 98.12 233 GLU A N 1
ATOM 1870 C CA . GLU A 1 233 ? 7.633 -28.953 1.089 1 98.12 233 GLU A CA 1
ATOM 1871 C C . GLU A 1 233 ? 6.527 -28.297 0.257 1 98.12 233 GLU A C 1
ATOM 1873 O O . GLU A 1 233 ? 5.477 -28.906 0.042 1 98.12 233 GLU A O 1
ATOM 1878 N 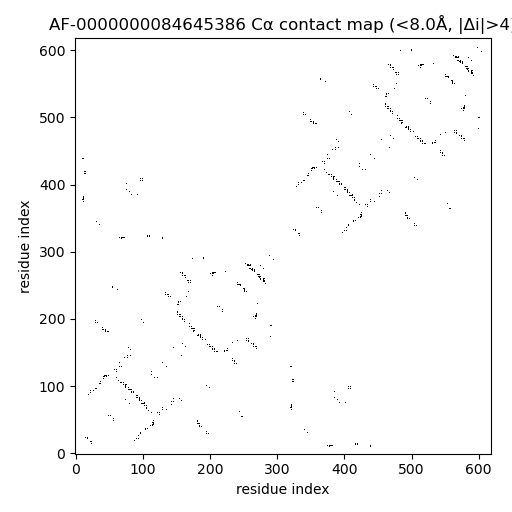N . LEU A 1 234 ? 6.77 -27.094 -0.174 1 98.69 234 LEU A N 1
ATOM 1879 C CA . LEU A 1 234 ? 5.793 -26.375 -0.981 1 98.69 234 LEU A CA 1
ATOM 1880 C C . LEU A 1 234 ? 5.594 -27.062 -2.332 1 98.69 234 LEU A C 1
ATOM 1882 O O . LEU A 1 234 ? 4.473 -27.125 -2.84 1 98.69 234 LEU A O 1
ATOM 1886 N N . TYR A 1 235 ? 6.691 -27.594 -2.936 1 98.56 235 TYR A N 1
ATOM 1887 C CA . TYR A 1 235 ? 6.602 -28.281 -4.219 1 98.56 235 TYR A CA 1
ATOM 1888 C C . TYR A 1 235 ? 5.742 -29.531 -4.105 1 98.56 235 TYR A C 1
ATOM 1890 O O . TYR A 1 235 ? 4.883 -29.781 -4.953 1 98.56 235 TYR A O 1
ATOM 1898 N N . ASP A 1 236 ? 5.945 -30.297 -3.064 1 98.44 236 ASP A N 1
ATOM 1899 C CA . ASP A 1 236 ? 5.156 -31.516 -2.859 1 98.44 236 ASP A CA 1
ATOM 1900 C C . ASP A 1 236 ? 3.668 -31.188 -2.758 1 98.44 236 ASP A C 1
ATOM 1902 O O . ASP A 1 236 ? 2.836 -31.875 -3.357 1 98.44 236 ASP A O 1
ATOM 1906 N N . ASN A 1 237 ? 3.404 -30.172 -1.996 1 98.69 237 ASN A N 1
ATOM 1907 C CA . ASN A 1 237 ? 2.016 -29.75 -1.879 1 98.69 237 ASN A CA 1
ATOM 1908 C C . ASN A 1 237 ? 1.477 -29.219 -3.207 1 98.69 237 ASN A C 1
ATOM 1910 O O . ASN A 1 237 ? 0.322 -29.469 -3.557 1 98.69 237 ASN A O 1
ATOM 1914 N N . GLU A 1 238 ? 2.312 -28.469 -3.955 1 98.69 238 GLU A N 1
ATOM 1915 C CA . GLU A 1 238 ? 1.888 -27.875 -5.219 1 98.69 238 GLU A CA 1
ATOM 1916 C C . GLU A 1 238 ? 1.588 -28.953 -6.258 1 98.69 238 GLU A C 1
ATOM 1918 O O . GLU A 1 238 ? 0.705 -28.781 -7.102 1 98.69 238 GLU A O 1
ATOM 1923 N N . VAL A 1 239 ? 2.301 -30.047 -6.203 1 98.38 239 VAL A N 1
ATOM 1924 C CA . VAL A 1 239 ? 2.045 -31.172 -7.098 1 98.38 239 VAL A CA 1
ATOM 1925 C C . VAL A 1 239 ? 0.632 -31.703 -6.871 1 98.38 239 VAL A C 1
ATOM 1927 O O . VAL A 1 239 ? -0.121 -31.906 -7.824 1 98.38 239 VAL A O 1
ATOM 1930 N N . GLU A 1 240 ? 0.279 -31.875 -5.633 1 98.62 240 GLU A N 1
ATOM 1931 C CA . GLU A 1 240 ? -1.061 -32.344 -5.305 1 98.62 240 GLU A CA 1
ATOM 1932 C C . GLU A 1 240 ? -2.123 -31.328 -5.695 1 98.62 240 GLU A C 1
ATOM 1934 O O . GLU A 1 240 ? -3.168 -31.688 -6.242 1 98.62 240 GLU A O 1
ATOM 1939 N N . TYR A 1 241 ? -1.907 -30.109 -5.422 1 98.75 241 TYR A N 1
ATOM 1940 C CA . TYR A 1 241 ? -2.832 -29.031 -5.781 1 98.75 241 TYR A CA 1
ATOM 1941 C C . TYR A 1 241 ? -3.039 -28.984 -7.289 1 98.75 241 TYR A C 1
ATOM 1943 O O . TYR A 1 241 ? -4.164 -28.812 -7.766 1 98.75 241 TYR A O 1
ATOM 1951 N N . THR A 1 242 ? -1.909 -29.109 -8.047 1 98.75 242 THR A N 1
ATOM 1952 C CA . THR A 1 242 ? -1.963 -29.125 -9.5 1 98.75 242 THR A CA 1
ATOM 1953 C C . THR A 1 242 ? -2.824 -30.281 -10.008 1 98.75 242 THR A C 1
ATOM 1955 O O . THR A 1 242 ? -3.592 -30.125 -10.953 1 98.75 242 THR A O 1
ATOM 1958 N N . GLN A 1 243 ? -2.717 -31.375 -9.344 1 98.44 243 GLN A N 1
ATOM 1959 C CA . GLN A 1 243 ? -3.539 -32.531 -9.703 1 98.44 243 GLN A CA 1
ATOM 1960 C C . GLN A 1 243 ? -5.016 -32.25 -9.422 1 98.44 243 GLN A C 1
ATOM 1962 O O . GLN A 1 243 ? -5.879 -32.594 -10.227 1 98.44 243 GLN A O 1
ATOM 1967 N N . ASP A 1 244 ? -5.285 -31.625 -8.281 1 98 244 ASP A N 1
ATOM 1968 C CA . ASP A 1 244 ? -6.66 -31.266 -7.934 1 98 244 ASP A CA 1
ATOM 1969 C C . ASP A 1 244 ? -7.305 -30.422 -9.039 1 98 244 ASP A C 1
ATOM 1971 O O . ASP A 1 244 ? -8.508 -30.531 -9.273 1 98 244 ASP A O 1
ATOM 1975 N N . LEU A 1 245 ? -6.504 -29.625 -9.711 1 98.44 245 LEU A N 1
ATOM 1976 C CA . LEU A 1 245 ? -7.023 -28.656 -10.664 1 98.44 245 LEU A CA 1
ATOM 1977 C C . LEU A 1 245 ? -7.027 -29.219 -12.078 1 98.44 245 LEU A C 1
ATOM 1979 O O . LEU A 1 245 ? -8.031 -29.125 -12.781 1 98.44 245 LEU A O 1
ATOM 1983 N N . TYR A 1 246 ? -5.961 -29.891 -12.492 1 98.5 246 TYR A N 1
ATOM 1984 C CA . TYR A 1 246 ? -5.695 -30 -13.922 1 98.5 246 TYR A CA 1
ATOM 1985 C C . TYR A 1 246 ? -5.852 -31.438 -14.398 1 98.5 246 TYR A C 1
ATOM 1987 O O . TYR A 1 246 ? -5.809 -31.719 -15.602 1 98.5 246 TYR A O 1
ATOM 1995 N N . ASP A 1 247 ? -6.047 -32.406 -13.508 1 97.62 247 ASP A N 1
ATOM 1996 C CA . ASP A 1 247 ? -6.117 -33.812 -13.922 1 97.62 247 ASP A CA 1
ATOM 1997 C C . ASP A 1 247 ? -7.23 -34.031 -14.945 1 97.62 247 ASP A C 1
ATOM 1999 O O . ASP A 1 247 ? -7.027 -34.688 -15.961 1 97.62 247 ASP A O 1
ATOM 2003 N N . GLU A 1 248 ? -8.344 -33.438 -14.656 1 95.5 248 GLU A N 1
ATOM 2004 C CA . GLU A 1 248 ? -9.523 -33.688 -15.469 1 95.5 248 GLU A CA 1
ATOM 2005 C C . GLU A 1 248 ? -9.336 -33.188 -16.891 1 95.5 248 GLU A C 1
ATOM 2007 O O . GLU A 1 248 ? -9.961 -33.688 -17.828 1 95.5 248 GLU A O 1
ATOM 2012 N N . VAL A 1 249 ? -8.469 -32.219 -17.047 1 95.25 249 VAL A N 1
ATOM 2013 C CA . VAL A 1 249 ? -8.297 -31.641 -18.391 1 95.25 249 VAL A CA 1
ATOM 2014 C C . VAL A 1 249 ? -6.977 -32.125 -18.984 1 95.25 249 VAL A C 1
ATOM 2016 O O . VAL A 1 249 ? -6.578 -31.656 -20.062 1 95.25 249 VAL A O 1
ATOM 2019 N N . GLY A 1 250 ? -6.184 -32.969 -18.266 1 96.12 250 GLY A N 1
ATOM 2020 C CA . GLY A 1 250 ? -5 -33.625 -18.797 1 96.12 250 GLY A CA 1
ATOM 2021 C C . GLY A 1 250 ? -3.807 -32.719 -18.922 1 96.12 250 GLY A C 1
ATOM 2022 O O . GLY A 1 250 ? -2.943 -32.906 -19.781 1 96.12 250 GLY A O 1
ATOM 2023 N N . LEU A 1 251 ? -3.715 -31.656 -18.109 1 97.25 251 LEU A N 1
ATOM 2024 C CA . LEU A 1 251 ? -2.658 -30.656 -18.234 1 97.25 251 LEU A CA 1
ATOM 2025 C C . LEU A 1 251 ? -1.673 -30.766 -17.078 1 97.25 251 LEU A C 1
ATOM 2027 O O . LEU A 1 251 ? -0.689 -30.016 -17.016 1 97.25 251 LEU A O 1
ATOM 2031 N N . THR A 1 252 ? -1.825 -31.719 -16.188 1 98.25 252 THR A N 1
ATOM 2032 C CA . THR A 1 252 ? -1.105 -31.781 -14.914 1 98.25 252 THR A CA 1
ATOM 2033 C C . THR A 1 252 ? 0.401 -31.828 -15.148 1 98.25 252 THR A C 1
ATOM 2035 O O . THR A 1 252 ? 1.152 -31.047 -14.57 1 98.25 252 THR A O 1
ATOM 2038 N N . GLU A 1 253 ? 0.831 -32.719 -16.047 1 97.88 253 GLU A N 1
ATOM 2039 C CA . GLU A 1 253 ? 2.266 -32.938 -16.234 1 97.88 253 GLU A CA 1
ATOM 2040 C C . GLU A 1 253 ? 2.914 -31.703 -16.875 1 97.88 253 GLU A C 1
ATOM 2042 O O . GLU A 1 253 ? 4.051 -31.344 -16.531 1 97.88 253 GLU A O 1
ATOM 2047 N N . ASP A 1 254 ? 2.207 -31.016 -17.75 1 97.88 254 ASP A N 1
ATOM 2048 C CA . ASP A 1 254 ? 2.715 -29.781 -18.359 1 97.88 254 ASP A CA 1
ATOM 2049 C C . ASP A 1 254 ? 2.832 -28.672 -17.312 1 97.88 254 ASP A C 1
ATOM 2051 O O . ASP A 1 254 ? 3.818 -27.922 -17.297 1 97.88 254 ASP A O 1
ATOM 2055 N N . VAL A 1 255 ? 1.853 -28.562 -16.453 1 98.5 255 VAL A N 1
ATOM 2056 C CA . VAL A 1 255 ? 1.857 -27.547 -15.414 1 98.5 255 VAL A CA 1
ATOM 2057 C C . VAL A 1 255 ? 2.996 -27.797 -14.43 1 98.5 255 VAL A C 1
ATOM 2059 O O . VAL A 1 255 ? 3.645 -26.859 -13.953 1 98.5 255 VAL A O 1
ATOM 2062 N N . LYS A 1 256 ? 3.258 -29.094 -14.133 1 98.38 256 LYS A N 1
ATOM 2063 C CA . LYS A 1 256 ? 4.336 -29.438 -13.211 1 98.38 256 LYS A CA 1
ATOM 2064 C C . LYS A 1 256 ? 5.691 -28.984 -13.758 1 98.38 256 LYS A C 1
ATOM 2066 O O . LYS A 1 256 ? 6.559 -28.547 -13 1 98.38 256 LYS A O 1
ATOM 2071 N N . LYS A 1 257 ? 5.898 -29.094 -15.07 1 98.31 257 LYS A N 1
ATOM 2072 C CA . LYS A 1 257 ? 7.129 -28.594 -15.68 1 98.31 257 LYS A CA 1
ATOM 2073 C C . LYS A 1 257 ? 7.262 -27.094 -15.484 1 98.31 257 LYS A C 1
ATOM 2075 O O . LYS A 1 257 ? 8.352 -26.594 -15.18 1 98.31 257 LYS A O 1
ATOM 2080 N N . PHE A 1 258 ? 6.152 -26.406 -15.727 1 98.12 258 PHE A N 1
ATOM 2081 C CA . PHE A 1 258 ? 6.129 -24.969 -15.555 1 98.12 258 PHE A CA 1
ATOM 2082 C C . PHE A 1 258 ? 6.395 -24.594 -14.102 1 98.12 258 PHE A C 1
ATOM 2084 O O . PHE A 1 258 ? 7.098 -23.625 -13.82 1 98.12 258 PHE A O 1
ATOM 2091 N N . LEU A 1 259 ? 5.875 -25.359 -13.195 1 98.06 259 LEU A N 1
ATOM 2092 C CA . LEU A 1 259 ? 6.094 -25.188 -11.766 1 98.06 259 LEU A CA 1
ATOM 2093 C C . LEU A 1 259 ? 7.57 -25.312 -11.414 1 98.06 259 LEU A C 1
ATOM 2095 O O . LEU A 1 259 ? 8.117 -24.484 -10.688 1 98.06 259 LEU A O 1
ATOM 2099 N N . ARG A 1 260 ? 8.188 -26.359 -11.93 1 98.56 260 ARG A N 1
ATOM 2100 C CA . ARG A 1 260 ? 9.602 -26.594 -11.648 1 98.56 260 ARG A CA 1
ATOM 2101 C C . ARG A 1 260 ? 10.469 -25.5 -12.273 1 98.56 260 ARG A C 1
ATOM 2103 O O . ARG A 1 260 ? 11.469 -25.094 -11.688 1 98.56 260 ARG A O 1
ATOM 2110 N N . TYR A 1 261 ? 10.07 -25.047 -13.438 1 98.12 261 TYR A N 1
ATOM 2111 C CA . TYR A 1 261 ? 10.734 -23.922 -14.094 1 98.12 261 TYR A CA 1
ATOM 2112 C C . TYR A 1 261 ? 10.734 -22.688 -13.203 1 98.12 261 TYR A C 1
ATOM 2114 O O . TYR A 1 261 ? 11.773 -22.062 -13.008 1 98.12 261 TYR A O 1
ATOM 2122 N N . ASN A 1 262 ? 9.672 -22.406 -12.625 1 98.06 262 ASN A N 1
ATOM 2123 C CA . ASN A 1 262 ? 9.531 -21.203 -11.812 1 98.06 262 ASN A CA 1
ATOM 2124 C C . ASN A 1 262 ? 10.117 -21.391 -10.414 1 98.06 262 ASN A C 1
ATOM 2126 O O . ASN A 1 262 ? 10.586 -20.438 -9.797 1 98.06 262 ASN A O 1
ATOM 2130 N N . ALA A 1 263 ? 10.102 -22.656 -9.914 1 98.62 263 ALA A N 1
ATOM 2131 C CA . ALA A 1 263 ? 10.836 -22.938 -8.68 1 98.62 263 ALA A CA 1
ATOM 2132 C C . ALA A 1 263 ? 12.312 -22.578 -8.828 1 98.62 263 ALA A C 1
ATOM 2134 O O . ALA A 1 263 ? 12.914 -22 -7.922 1 98.62 263 ALA A O 1
ATOM 2135 N N . ASN A 1 264 ? 12.875 -22.984 -9.984 1 98.5 264 ASN A N 1
ATOM 2136 C CA . ASN A 1 264 ? 14.258 -22.625 -10.266 1 98.5 264 ASN A CA 1
ATOM 2137 C C . ASN A 1 264 ? 14.438 -21.109 -10.336 1 98.5 264 ASN A C 1
ATOM 2139 O O . ASN A 1 264 ? 15.438 -20.578 -9.859 1 98.5 264 ASN A O 1
ATOM 2143 N N . LYS A 1 265 ? 13.469 -20.391 -10.914 1 97.81 265 LYS A N 1
ATOM 2144 C CA . LYS A 1 265 ? 13.523 -18.922 -10.969 1 97.81 265 LYS A CA 1
ATOM 2145 C C . LYS A 1 265 ? 13.508 -18.328 -9.57 1 97.81 265 LYS A C 1
ATOM 2147 O O . LYS A 1 265 ? 14.227 -17.359 -9.289 1 97.81 265 LYS A O 1
ATOM 2152 N N . ALA A 1 266 ? 12.711 -18.906 -8.68 1 98.69 266 ALA A N 1
ATOM 2153 C CA . ALA A 1 266 ? 12.648 -18.438 -7.293 1 98.69 266 ALA A CA 1
ATOM 2154 C C . ALA A 1 266 ? 14 -18.609 -6.598 1 98.69 266 ALA A C 1
ATOM 2156 O O . ALA A 1 266 ? 14.469 -17.719 -5.898 1 98.69 266 ALA A O 1
ATOM 2157 N N . LEU A 1 267 ? 14.578 -19.797 -6.816 1 98.81 267 LEU A N 1
ATOM 2158 C CA . LEU A 1 267 ? 15.898 -20.062 -6.238 1 98.81 267 LEU A CA 1
ATOM 2159 C C . LEU A 1 267 ? 16.922 -19.078 -6.773 1 98.81 267 LEU A C 1
ATOM 2161 O O . LEU A 1 267 ? 17.75 -18.562 -6.016 1 98.81 267 LEU A O 1
ATOM 2165 N N . MET A 1 268 ? 16.859 -18.766 -8.023 1 98.56 268 MET A N 1
ATOM 2166 C CA . MET A 1 268 ? 17.766 -17.797 -8.633 1 98.56 268 MET A CA 1
ATOM 2167 C C . MET A 1 268 ? 17.578 -16.422 -8 1 98.56 268 MET A C 1
ATOM 2169 O O . MET A 1 268 ? 18.562 -15.75 -7.672 1 98.56 268 MET A O 1
ATOM 2173 N N . ASN A 1 269 ? 16.328 -15.984 -7.84 1 98.38 269 ASN A N 1
ATOM 2174 C CA . ASN A 1 269 ? 16.047 -14.703 -7.199 1 98.38 269 ASN A CA 1
ATOM 2175 C C . ASN A 1 269 ? 16.625 -14.633 -5.789 1 98.38 269 ASN A C 1
ATOM 2177 O O . ASN A 1 269 ? 17.031 -13.57 -5.328 1 98.38 269 ASN A O 1
ATOM 2181 N N . LEU A 1 270 ? 16.703 -15.805 -5.113 1 98.75 270 LEU A N 1
ATOM 2182 C CA . LEU A 1 270 ? 17.219 -15.883 -3.748 1 98.75 270 LEU A CA 1
ATOM 2183 C C . LEU A 1 270 ? 18.734 -16.047 -3.74 1 98.75 270 LEU A C 1
ATOM 2185 O O . LEU A 1 270 ? 19.359 -16.016 -2.676 1 98.75 270 LEU A O 1
ATOM 2189 N N . GLY A 1 271 ? 19.359 -16.203 -4.91 1 98.31 271 GLY A N 1
ATOM 2190 C CA . GLY A 1 271 ? 20.812 -16.344 -5.027 1 98.31 271 GLY A CA 1
ATOM 2191 C C . GLY A 1 271 ? 21.297 -17.766 -4.887 1 98.31 271 GLY A C 1
ATOM 2192 O O . GLY A 1 271 ? 22.438 -18.016 -4.516 1 98.31 271 GLY A O 1
ATOM 2193 N N . TYR A 1 272 ? 20.406 -18.766 -5.156 1 98.62 272 TYR A N 1
ATOM 2194 C CA . TYR A 1 272 ? 20.781 -20.172 -4.965 1 98.62 272 TYR A CA 1
ATOM 2195 C C . TYR A 1 272 ? 20.766 -20.922 -6.289 1 98.62 272 TYR A C 1
ATOM 2197 O O . TYR A 1 272 ? 20.266 -20.422 -7.297 1 98.62 272 TYR A O 1
ATOM 2205 N N . GLU A 1 273 ? 21.281 -22.094 -6.32 1 97.94 273 GLU A N 1
ATOM 2206 C CA . GLU A 1 273 ? 21.359 -22.938 -7.512 1 97.94 273 GLU A CA 1
ATOM 2207 C C . GLU A 1 273 ? 20.016 -23.578 -7.828 1 97.94 273 GLU A C 1
ATOM 2209 O O . GLU A 1 273 ? 19.25 -23.922 -6.922 1 97.94 273 GLU A O 1
ATOM 2214 N N . ALA A 1 274 ? 19.859 -23.797 -9.094 1 97.56 274 ALA A N 1
ATOM 2215 C CA . ALA A 1 274 ? 18.656 -24.5 -9.547 1 97.56 274 ALA A CA 1
ATOM 2216 C C . ALA A 1 274 ? 18.562 -25.891 -8.938 1 97.56 274 ALA A C 1
ATOM 2218 O O . ALA A 1 274 ? 19.578 -26.562 -8.766 1 97.56 274 ALA A O 1
ATOM 2219 N N . LEU A 1 275 ? 17.391 -26.266 -8.641 1 97.31 275 LEU A N 1
ATOM 2220 C CA . LEU A 1 275 ? 17.125 -27.578 -8.07 1 97.31 275 LEU A CA 1
ATOM 2221 C C . LEU A 1 275 ? 16.75 -28.578 -9.148 1 97.31 275 LEU A C 1
ATOM 2223 O O . LEU A 1 275 ? 17.172 -29.734 -9.109 1 97.31 275 LEU A O 1
ATOM 2227 N N . PHE A 1 276 ? 15.93 -28.156 -10.102 1 98.12 276 PHE A N 1
ATOM 2228 C CA . PHE A 1 276 ? 15.383 -29.062 -11.109 1 98.12 276 PHE A CA 1
ATOM 2229 C C . PHE A 1 276 ? 16.188 -28.984 -12.406 1 98.12 276 PHE A C 1
ATOM 2231 O O . PHE A 1 276 ? 16.5 -27.891 -12.875 1 98.12 276 PHE A O 1
ATOM 2238 N N . PRO A 1 277 ? 16.469 -30.109 -13.031 1 97.44 277 PRO A N 1
ATOM 2239 C CA . PRO A 1 277 ? 17.266 -30.109 -14.258 1 97.44 277 PRO A CA 1
ATOM 2240 C C . PRO A 1 277 ? 16.453 -29.688 -15.484 1 97.44 277 PRO A C 1
ATOM 2242 O O . PRO A 1 277 ? 15.227 -29.625 -15.438 1 97.44 277 PRO A O 1
ATOM 2245 N N . ARG A 1 278 ? 17.109 -29.484 -16.547 1 95.56 278 ARG A N 1
ATOM 2246 C CA . ARG A 1 278 ? 16.547 -28.906 -17.766 1 95.56 278 ARG A CA 1
ATOM 2247 C C . ARG A 1 278 ? 15.453 -29.797 -18.344 1 95.56 278 ARG A C 1
ATOM 2249 O O . ARG A 1 278 ? 14.453 -29.297 -18.875 1 95.56 278 ARG A O 1
ATOM 2256 N N . ASP A 1 279 ? 15.594 -31.062 -18.281 1 95.94 279 ASP A N 1
ATOM 2257 C CA . ASP A 1 279 ? 14.641 -31.984 -18.891 1 95.94 279 ASP A CA 1
ATOM 2258 C C . ASP A 1 279 ? 13.328 -32 -18.109 1 95.94 279 ASP A C 1
ATOM 2260 O O . ASP A 1 279 ? 12.297 -32.438 -18.625 1 95.94 279 ASP A O 1
ATOM 2264 N N . GLU A 1 280 ? 13.375 -31.5 -16.875 1 97.44 280 GLU A N 1
ATOM 2265 C CA . GLU A 1 280 ? 12.172 -31.438 -16.062 1 97.44 280 GLU A CA 1
ATOM 2266 C C . GLU A 1 280 ? 11.539 -30.062 -16.109 1 97.44 280 GLU A C 1
ATOM 2268 O O . GLU A 1 280 ? 10.453 -29.844 -15.555 1 97.44 280 GLU A O 1
ATOM 2273 N N . THR A 1 281 ? 12.195 -29.125 -16.797 1 97.44 281 THR A N 1
ATOM 2274 C CA . THR A 1 281 ? 11.711 -27.75 -16.859 1 97.44 281 THR A CA 1
ATOM 2275 C C . THR A 1 281 ? 11.523 -27.312 -18.312 1 97.44 281 THR A C 1
ATOM 2277 O O . THR A 1 281 ? 11.641 -26.125 -18.625 1 97.44 281 THR A O 1
ATOM 2280 N N . ASP A 1 282 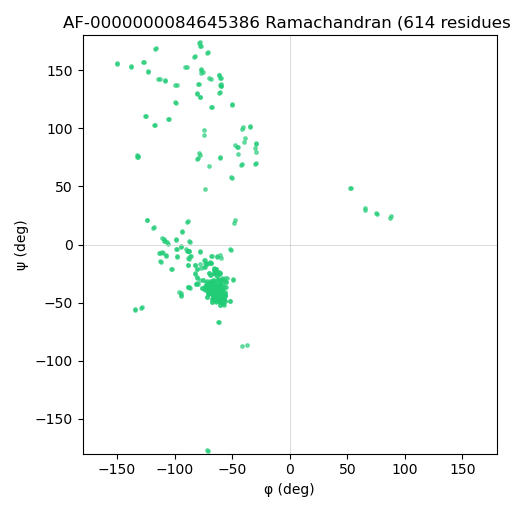? 11.383 -28.312 -19.203 1 96.88 282 ASP A N 1
ATOM 2281 C CA . ASP A 1 282 ? 11.18 -28.016 -20.625 1 96.88 282 ASP A CA 1
ATOM 2282 C C . ASP A 1 282 ? 9.727 -27.625 -20.891 1 96.88 282 ASP A C 1
ATOM 2284 O O . ASP A 1 282 ? 8.977 -28.391 -21.516 1 96.88 282 ASP A O 1
ATOM 2288 N N . VAL A 1 283 ? 9.359 -26.438 -20.594 1 96.31 283 VAL A N 1
ATOM 2289 C CA . VAL A 1 283 ? 8.008 -25.906 -20.688 1 96.31 283 VAL A CA 1
ATOM 2290 C C . VAL A 1 283 ? 7.625 -25.75 -22.172 1 96.31 283 VAL A C 1
ATOM 2292 O O . VAL A 1 283 ? 8.461 -25.406 -23 1 96.31 283 VAL A O 1
ATOM 2295 N N . ASN A 1 284 ? 6.391 -26.016 -22.5 1 94.81 284 ASN A N 1
ATOM 2296 C CA . ASN A 1 284 ? 5.871 -25.797 -23.844 1 94.81 284 ASN A CA 1
ATOM 2297 C C . ASN A 1 284 ? 6.191 -24.391 -24.344 1 94.81 284 ASN A C 1
ATOM 2299 O O . ASN A 1 284 ? 5.82 -23.391 -23.703 1 94.81 284 ASN A O 1
ATOM 2303 N N . PRO A 1 285 ? 6.906 -24.25 -25.469 1 94.5 285 PRO A N 1
ATOM 2304 C CA . PRO A 1 285 ? 7.301 -22.938 -25.984 1 94.5 285 PRO A CA 1
ATOM 2305 C C . PRO A 1 285 ? 6.113 -22.016 -26.203 1 94.5 285 PRO A C 1
ATOM 2307 O O . PRO A 1 285 ? 6.246 -20.797 -26.062 1 94.5 285 PRO A O 1
ATOM 2310 N N . ALA A 1 286 ? 4.957 -22.562 -26.484 1 94.12 286 ALA A N 1
ATOM 2311 C CA . ALA A 1 286 ? 3.768 -21.734 -26.703 1 94.12 286 ALA A CA 1
ATOM 2312 C C . ALA A 1 286 ? 3.373 -21.016 -25.422 1 94.12 286 ALA A C 1
ATOM 2314 O O . ALA A 1 286 ? 2.877 -19.875 -25.469 1 94.12 286 ALA A O 1
ATOM 2315 N N . ILE A 1 287 ? 3.621 -21.672 -24.281 1 95.38 287 ILE A N 1
ATOM 2316 C CA . ILE A 1 287 ? 3.312 -21.062 -22.984 1 95.38 287 ILE A CA 1
ATOM 2317 C C . ILE A 1 287 ? 4.305 -19.938 -22.688 1 95.38 287 ILE A C 1
ATOM 2319 O O . ILE A 1 287 ? 3.906 -18.844 -22.297 1 95.38 287 ILE A O 1
ATOM 2323 N N . LEU A 1 288 ? 5.605 -20.172 -22.906 1 93.19 288 LEU A N 1
ATOM 2324 C CA . LEU A 1 288 ? 6.641 -19.172 -22.672 1 93.19 288 LEU A CA 1
ATOM 2325 C C . LEU A 1 288 ? 6.449 -17.969 -23.578 1 93.19 288 LEU A C 1
ATOM 2327 O O . LEU A 1 288 ? 6.645 -16.828 -23.156 1 93.19 288 LEU A O 1
ATOM 2331 N N . SER A 1 289 ? 6.051 -18.219 -24.812 1 89.81 289 SER A N 1
ATOM 2332 C CA . SER A 1 289 ? 5.785 -17.141 -25.766 1 89.81 289 SER A CA 1
ATOM 2333 C C . SER A 1 289 ? 4.59 -16.297 -25.328 1 89.81 289 SER A C 1
ATOM 2335 O O . SER A 1 289 ? 4.551 -15.094 -25.578 1 89.81 289 SER A O 1
ATOM 2337 N N . ALA A 1 290 ? 3.646 -16.953 -24.688 1 86.25 290 ALA A N 1
ATOM 2338 C CA . ALA A 1 290 ? 2.426 -16.281 -24.266 1 86.25 290 ALA A CA 1
ATOM 2339 C C . ALA A 1 290 ? 2.695 -15.359 -23.078 1 86.25 290 ALA A C 1
ATOM 2341 O O . ALA A 1 290 ? 1.908 -14.453 -22.797 1 86.25 290 ALA A O 1
ATOM 2342 N N . LEU A 1 291 ? 3.754 -15.531 -22.375 1 88.12 291 LEU A N 1
ATOM 2343 C CA . LEU A 1 291 ? 4.137 -14.688 -21.25 1 88.12 291 LEU A CA 1
ATOM 2344 C C . LEU A 1 291 ? 4.602 -13.32 -21.734 1 88.12 291 LEU A C 1
ATOM 2346 O O . LEU A 1 291 ? 4.387 -12.305 -21.062 1 88.12 291 LEU A O 1
ATOM 2350 N N . SER A 1 292 ? 5.332 -13.219 -22.844 1 77.19 292 SER A N 1
ATOM 2351 C CA . SER A 1 292 ? 5.863 -11.969 -23.375 1 77.19 292 SER A CA 1
ATOM 2352 C C . SER A 1 292 ? 5.586 -11.844 -24.875 1 77.19 292 SER A C 1
ATOM 2354 O O . SER A 1 292 ? 6.461 -12.109 -25.703 1 77.19 292 SER A O 1
ATOM 2356 N N . PRO A 1 293 ? 4.355 -11.539 -25.172 1 53.81 293 PRO A N 1
ATOM 2357 C CA . PRO A 1 293 ? 4.125 -11.469 -26.625 1 53.81 293 PRO A CA 1
ATOM 2358 C C . PRO A 1 293 ? 5.055 -10.484 -27.328 1 53.81 293 PRO A C 1
ATOM 2360 O O . PRO A 1 293 ? 5.371 -10.656 -28.5 1 53.81 293 PRO A O 1
ATOM 2363 N N . ASN A 1 294 ? 5.293 -9.312 -26.703 1 48.41 294 ASN A N 1
ATOM 2364 C CA . ASN A 1 294 ? 6.191 -8.383 -27.375 1 48.41 294 ASN A CA 1
ATOM 2365 C C . ASN A 1 294 ? 7.645 -8.617 -26.984 1 48.41 294 ASN A C 1
ATOM 2367 O O . ASN A 1 294 ? 8.477 -7.711 -27.078 1 48.41 294 ASN A O 1
ATOM 2371 N N . ALA A 1 295 ? 7.938 -9.758 -26.484 1 45.44 295 ALA A N 1
ATOM 2372 C CA . ALA A 1 295 ? 9.289 -10.078 -26.031 1 45.44 295 ALA A CA 1
ATOM 2373 C C . ALA A 1 295 ? 10.312 -9.781 -27.125 1 45.44 295 ALA A C 1
ATOM 2375 O O . ALA A 1 295 ? 11.516 -10.016 -26.938 1 45.44 295 ALA A O 1
ATOM 2376 N N . ASP A 1 296 ? 10.078 -9.398 -28.281 1 37.91 296 ASP A N 1
ATOM 2377 C CA . ASP A 1 296 ? 11.281 -8.789 -28.844 1 37.91 296 ASP A CA 1
ATOM 2378 C C . ASP A 1 296 ? 11.875 -7.77 -27.875 1 37.91 296 ASP A C 1
ATOM 2380 O O . ASP A 1 296 ? 12.922 -7.176 -28.156 1 37.91 296 ASP A O 1
ATOM 2384 N N . GLU A 1 297 ? 11.102 -7.105 -27.031 1 34.75 297 GLU A N 1
ATOM 2385 C CA . GLU A 1 297 ? 11.695 -6.262 -25.984 1 34.75 297 GLU A CA 1
ATOM 2386 C C . GLU A 1 297 ? 12.281 -7.102 -24.859 1 34.75 297 GLU A C 1
ATOM 2388 O O . GLU A 1 297 ? 11.617 -7.996 -24.328 1 34.75 297 GLU A O 1
ATOM 2393 N N . ASN A 1 298 ? 13.633 -7.367 -24.812 1 33.25 298 ASN A N 1
ATOM 2394 C CA . ASN A 1 298 ? 14.539 -8.062 -23.922 1 33.25 298 ASN A CA 1
ATOM 2395 C C . ASN A 1 298 ? 14.055 -8 -22.469 1 33.25 298 ASN A C 1
ATOM 2397 O O . ASN A 1 298 ? 13.969 -6.922 -21.891 1 33.25 298 ASN A O 1
ATOM 2401 N N . HIS A 1 299 ? 13.266 -8.727 -22.031 1 36.81 299 HIS A N 1
ATOM 2402 C CA . HIS A 1 299 ? 13.023 -8.906 -20.594 1 36.81 299 HIS A CA 1
ATOM 2403 C C . HIS A 1 299 ? 14.336 -9.102 -19.844 1 36.81 299 HIS A C 1
ATOM 2405 O O . HIS A 1 299 ? 14.578 -10.164 -19.266 1 36.81 299 HIS A O 1
ATOM 2411 N N . ASP A 1 300 ? 15.461 -8.742 -20.406 1 34.97 300 ASP A N 1
ATOM 2412 C CA . ASP A 1 300 ? 16.625 -8.781 -19.547 1 34.97 300 ASP A CA 1
ATOM 2413 C C . ASP A 1 300 ? 16.359 -8.031 -18.234 1 34.97 300 ASP A C 1
ATOM 2415 O O . ASP A 1 300 ? 16.578 -6.824 -18.156 1 34.97 300 ASP A O 1
ATOM 2419 N N . PHE A 1 301 ? 15.477 -8.375 -17.562 1 37.97 301 PHE A N 1
ATOM 2420 C CA . PHE A 1 301 ? 15.375 -7.695 -16.281 1 37.97 301 PHE A CA 1
ATOM 2421 C C . PHE A 1 301 ? 16.75 -7.523 -15.656 1 37.97 301 PHE A C 1
ATOM 2423 O O . PHE A 1 301 ? 17.109 -6.426 -15.234 1 37.97 301 PHE A O 1
ATOM 2430 N N . PHE A 1 302 ? 17.281 -8.602 -14.82 1 37.53 302 PHE A N 1
ATOM 2431 C CA . PHE A 1 302 ? 18.422 -8.586 -13.898 1 37.53 302 PHE A CA 1
ATOM 2432 C C . PHE A 1 302 ? 19.719 -8.922 -14.625 1 37.53 302 PHE A C 1
ATOM 2434 O O . PHE A 1 302 ? 20.734 -9.211 -13.992 1 37.53 302 PHE A O 1
ATOM 2441 N N . SER A 1 303 ? 19.781 -9.117 -15.852 1 34.81 303 SER A N 1
ATOM 2442 C CA . SER A 1 303 ? 21.047 -9.656 -16.328 1 34.81 303 SER A CA 1
ATOM 2443 C C . SER A 1 303 ? 22.203 -8.711 -16.016 1 34.81 303 SER A C 1
ATOM 2445 O O . SER A 1 303 ? 23.344 -8.969 -16.406 1 34.81 303 SER A O 1
ATOM 2447 N N . GLY A 1 304 ? 21.953 -7.477 -15.547 1 31.02 304 GLY A N 1
ATOM 2448 C CA . GLY A 1 304 ? 23.156 -6.676 -15.352 1 31.02 304 GLY A CA 1
ATOM 2449 C C . GLY A 1 304 ? 24.062 -7.211 -14.266 1 31.02 304 GLY A C 1
ATOM 2450 O O . GLY A 1 304 ? 25.188 -6.738 -14.109 1 31.02 304 GLY A O 1
ATOM 2451 N N . SER A 1 305 ? 23.609 -7.812 -13.109 1 31.06 305 SER A N 1
ATOM 2452 C CA . SER A 1 305 ? 24.625 -7.82 -12.062 1 31.06 305 SER A CA 1
ATOM 2453 C C . SER A 1 305 ? 25.656 -8.922 -12.305 1 31.06 305 SER A C 1
ATOM 2455 O O . SER A 1 305 ? 26.531 -9.148 -11.469 1 31.06 305 SER A O 1
ATOM 2457 N N . GLY A 1 306 ? 25.484 -9.953 -13.133 1 27.86 306 GLY A N 1
ATOM 2458 C CA . GLY A 1 306 ? 26.5 -10.969 -12.922 1 27.86 306 GLY A CA 1
ATOM 2459 C C . GLY A 1 306 ? 27.875 -10.547 -13.406 1 27.86 306 GLY A C 1
ATOM 2460 O O . GLY A 1 306 ? 28.859 -11.297 -13.258 1 27.86 306 GLY A O 1
ATOM 2461 N N . ARG A 1 307 ? 28.141 -9.93 -14.516 1 23.34 307 ARG A N 1
ATOM 2462 C CA . ARG A 1 307 ? 29.469 -10.211 -15.055 1 23.34 307 ARG A CA 1
ATOM 2463 C C . ARG A 1 307 ? 30.547 -9.516 -14.242 1 23.34 307 ARG A C 1
ATOM 2465 O O . ARG A 1 307 ? 30.75 -8.305 -14.375 1 23.34 307 ARG A O 1
ATOM 2472 N N . ALA A 1 308 ? 30.578 -9.578 -12.883 1 23.12 308 ALA A N 1
ATOM 2473 C CA . ALA A 1 308 ? 31.969 -9.344 -12.516 1 23.12 308 ALA A CA 1
ATOM 2474 C C . ALA A 1 308 ? 32.906 -10.195 -13.367 1 23.12 308 ALA A C 1
ATOM 2476 O O . ALA A 1 308 ? 32.781 -11.422 -13.391 1 23.12 308 ALA A O 1
ATOM 2477 N N . THR A 1 309 ? 33.25 -9.703 -14.516 1 18.55 309 THR A N 1
ATOM 2478 C CA . THR A 1 309 ? 34.562 -10.203 -14.914 1 18.55 309 THR A CA 1
ATOM 2479 C C . THR A 1 309 ? 35.531 -10.102 -13.75 1 18.55 309 THR A C 1
ATOM 2481 O O . THR A 1 309 ? 35.469 -9.172 -12.945 1 18.55 309 THR A O 1
ATOM 2484 N N . MET B 1 1 ? -17.484 -39.188 22.469 1 23.64 1 MET B N 1
ATOM 2485 C CA . MET B 1 1 ? -16.359 -38.281 22.656 1 23.64 1 MET B CA 1
ATOM 2486 C C . MET B 1 1 ? -16.078 -37.5 21.375 1 23.64 1 MET B C 1
ATOM 2488 O O . MET B 1 1 ? -15.383 -37.969 20.484 1 23.64 1 MET B O 1
ATOM 2492 N N . THR B 1 2 ? -17.094 -36.844 20.812 1 26.95 2 THR B N 1
ATOM 2493 C CA . THR B 1 2 ? -17.219 -36.188 19.531 1 26.95 2 THR B CA 1
ATOM 2494 C C . THR B 1 2 ? -16.203 -35.062 19.391 1 26.95 2 THR B C 1
ATOM 2496 O O . THR B 1 2 ? -16.172 -34.156 20.203 1 26.95 2 THR B O 1
ATOM 2499 N N . GLY B 1 3 ? -14.898 -35.438 19.172 1 29 3 GLY B N 1
ATOM 2500 C CA . GLY B 1 3 ? -13.727 -34.594 19.141 1 29 3 GLY B CA 1
ATOM 2501 C C . GLY B 1 3 ? -13.969 -33.281 18.422 1 29 3 GLY B C 1
ATOM 2502 O O . GLY B 1 3 ? -14.586 -33.25 17.359 1 29 3 GLY B O 1
ATOM 2503 N N . ASN B 1 4 ? -14.188 -32.188 19.219 1 28.3 4 ASN B N 1
ATOM 2504 C CA . ASN B 1 4 ? -14.312 -30.781 18.812 1 28.3 4 ASN B CA 1
ATOM 2505 C C . ASN B 1 4 ? -13.273 -30.406 17.766 1 28.3 4 ASN B C 1
ATOM 2507 O O . ASN B 1 4 ? -12.078 -30.328 18.062 1 28.3 4 ASN B O 1
ATOM 2511 N N . ALA B 1 5 ? -13.422 -30.938 16.625 1 29.3 5 ALA B N 1
ATOM 2512 C CA . ALA B 1 5 ? -12.516 -30.531 15.547 1 29.3 5 ALA B CA 1
ATOM 2513 C C . ALA B 1 5 ? -12.234 -29.031 15.609 1 29.3 5 ALA B C 1
ATOM 2515 O O . ALA B 1 5 ? -13.156 -28.219 15.516 1 29.3 5 ALA B O 1
ATOM 2516 N N . LYS B 1 6 ? -11.25 -28.672 16.25 1 34 6 LYS B N 1
ATOM 2517 C CA . LYS B 1 6 ? -10.727 -27.312 16.156 1 34 6 LYS B CA 1
ATOM 2518 C C . LYS B 1 6 ? -11.008 -26.719 14.789 1 34 6 LYS B C 1
ATOM 2520 O O . LYS B 1 6 ? -10.57 -27.266 13.766 1 34 6 LYS B O 1
ATOM 2525 N N . LEU B 1 7 ? -12.062 -26.109 14.453 1 34.56 7 LEU B N 1
ATOM 2526 C CA . LEU B 1 7 ? -12.367 -25.297 13.281 1 34.56 7 LEU B CA 1
ATOM 2527 C C . LEU B 1 7 ? -11.109 -24.609 12.742 1 34.56 7 LEU B C 1
ATOM 2529 O O . LEU B 1 7 ? -10.508 -23.781 13.43 1 34.56 7 LEU B O 1
ATOM 2533 N N . ILE B 1 8 ? -10.18 -25.25 12.172 1 41.91 8 ILE B N 1
ATOM 2534 C CA . ILE B 1 8 ? -8.992 -24.719 11.523 1 41.91 8 ILE B CA 1
ATOM 2535 C C . ILE B 1 8 ? -9.336 -23.391 10.844 1 41.91 8 ILE B C 1
ATOM 2537 O O . ILE B 1 8 ? -10.312 -23.297 10.086 1 41.91 8 ILE B O 1
ATOM 2541 N N . ASP B 1 9 ? -9.023 -22.109 11.359 1 63.53 9 ASP B N 1
ATOM 2542 C CA . ASP B 1 9 ? -9.203 -20.781 10.797 1 63.53 9 ASP B CA 1
ATOM 2543 C C . ASP B 1 9 ? -8.766 -20.719 9.336 1 63.53 9 ASP B C 1
ATOM 2545 O O . ASP B 1 9 ? -7.59 -20.953 9.031 1 63.53 9 ASP B O 1
ATOM 2549 N N . ARG B 1 10 ? -9.617 -21.094 8.43 1 83 10 ARG B N 1
ATOM 2550 C CA . ARG B 1 10 ? -9.43 -21.141 6.988 1 83 10 ARG B CA 1
ATOM 2551 C C . ARG B 1 10 ? -9.102 -19.766 6.43 1 83 10 ARG B C 1
ATOM 2553 O O . ARG B 1 10 ? -9.641 -18.75 6.898 1 83 10 ARG B O 1
ATOM 2560 N N . VAL B 1 11 ? -8.148 -19.828 5.523 1 92.19 11 VAL B N 1
ATOM 2561 C CA . VAL B 1 11 ? -7.785 -18.594 4.82 1 92.19 11 VAL B CA 1
ATOM 2562 C C . VAL B 1 11 ? -8.82 -18.297 3.734 1 92.19 11 VAL B C 1
ATOM 2564 O O . VAL B 1 11 ? -9.227 -19.203 2.994 1 92.19 11 VAL B O 1
ATOM 2567 N N . SER B 1 12 ? -9.328 -17.125 3.773 1 94.31 12 SER B N 1
ATOM 2568 C CA . SER B 1 12 ? -10.344 -16.734 2.797 1 94.31 12 SER B CA 1
ATOM 2569 C C . SER B 1 12 ? -9.781 -15.727 1.798 1 94.31 12 SER B C 1
ATOM 2571 O O . SER B 1 12 ? -9.016 -14.844 2.168 1 94.31 12 SER B O 1
ATOM 2573 N N . ALA B 1 13 ? -10.195 -15.914 0.573 1 96.62 13 ALA B N 1
ATOM 2574 C CA . ALA B 1 13 ? -9.898 -14.945 -0.473 1 96.62 13 ALA B CA 1
ATOM 2575 C C . ALA B 1 13 ? -10.844 -13.742 -0.394 1 96.62 13 ALA B C 1
ATOM 2577 O O . ALA B 1 13 ? -12.031 -13.906 -0.122 1 96.62 13 ALA B O 1
ATOM 2578 N N . ILE B 1 14 ? -10.281 -12.586 -0.575 1 98.12 14 ILE B N 1
ATOM 2579 C CA . ILE B 1 14 ? -11.133 -11.406 -0.686 1 98.12 14 ILE B CA 1
ATOM 2580 C C . ILE B 1 14 ? -12.062 -11.555 -1.889 1 98.12 14 ILE B C 1
ATOM 2582 O O . ILE B 1 14 ? -11.633 -11.977 -2.965 1 98.12 14 ILE B O 1
ATOM 2586 N N . ASN B 1 15 ? -13.336 -11.32 -1.7 1 97.56 15 ASN B N 1
ATOM 2587 C CA . ASN B 1 15 ? -14.328 -11.406 -2.766 1 97.56 15 ASN B CA 1
ATOM 2588 C C . ASN B 1 15 ? -14.992 -10.055 -3.012 1 97.56 15 ASN B C 1
ATOM 2590 O O . ASN B 1 15 ? -15.914 -9.672 -2.289 1 97.56 15 ASN B O 1
ATOM 2594 N N . TRP B 1 16 ? -14.641 -9.328 -4.055 1 97.5 16 TRP B N 1
ATOM 2595 C CA . TRP B 1 16 ? -15.18 -8.008 -4.363 1 97.5 16 TRP B CA 1
ATOM 2596 C C . TRP B 1 16 ? -16.562 -8.125 -4.992 1 97.5 16 TRP B C 1
ATOM 2598 O O . TRP B 1 16 ? -17.234 -7.113 -5.23 1 97.5 16 TRP B O 1
ATOM 2608 N N . ASN B 1 17 ? -16.984 -9.375 -5.266 1 96.06 17 ASN B N 1
ATOM 2609 C CA . ASN B 1 17 ? -18.344 -9.602 -5.734 1 96.06 17 ASN B CA 1
ATOM 2610 C C . ASN B 1 17 ? -19.312 -9.797 -4.57 1 96.06 17 ASN B C 1
ATOM 2612 O O . ASN B 1 17 ? -20.516 -9.938 -4.773 1 96.06 17 ASN B O 1
ATOM 2616 N N . ARG B 1 18 ? -18.781 -9.852 -3.365 1 95.56 18 ARG B N 1
ATOM 2617 C CA . ARG B 1 18 ? -19.547 -9.883 -2.123 1 95.56 18 ARG B CA 1
ATOM 2618 C C . ARG B 1 18 ? -19 -8.875 -1.118 1 95.56 18 ARG B C 1
ATOM 2620 O O . ARG B 1 18 ? -18.391 -9.258 -0.112 1 95.56 18 ARG B O 1
ATOM 2627 N N . VAL B 1 19 ? -19.328 -7.672 -1.372 1 97 19 VAL B N 1
ATOM 2628 C CA . VAL B 1 19 ? -18.828 -6.59 -0.527 1 97 19 VAL B CA 1
ATOM 2629 C C . VAL B 1 19 ? -19.672 -6.496 0.742 1 97 19 VAL B C 1
ATOM 2631 O O . VAL B 1 19 ? -20.906 -6.453 0.674 1 97 19 VAL B O 1
ATOM 2634 N N . GLN B 1 20 ? -19.078 -6.461 1.838 1 96.94 20 GLN B N 1
ATOM 2635 C CA . GLN B 1 20 ? -19.766 -6.473 3.129 1 96.94 20 GLN B CA 1
ATOM 2636 C C . GLN B 1 20 ? -20.141 -5.059 3.562 1 96.94 20 GLN B C 1
ATOM 2638 O O . GLN B 1 20 ? -21.172 -4.863 4.23 1 96.94 20 GLN B O 1
ATOM 2643 N N . ASP B 1 21 ? -19.328 -4.086 3.299 1 98.12 21 ASP B N 1
ATOM 2644 C CA . ASP B 1 21 ? -19.531 -2.662 3.559 1 98.12 21 ASP B CA 1
ATOM 2645 C C . ASP B 1 21 ? -19.344 -1.841 2.285 1 98.12 21 ASP B C 1
ATOM 2647 O O . ASP B 1 21 ? -18.219 -1.616 1.839 1 98.12 21 ASP B O 1
ATOM 2651 N N . GLU B 1 22 ? -20.406 -1.285 1.764 1 98.25 22 GLU B N 1
ATOM 2652 C CA . GLU B 1 22 ? -20.391 -0.594 0.478 1 98.25 22 GLU B CA 1
ATOM 2653 C C . GLU B 1 22 ? -19.422 0.591 0.496 1 98.25 22 GLU B C 1
ATOM 2655 O O . GLU B 1 22 ? -18.875 0.967 -0.542 1 98.25 22 GLU B O 1
ATOM 2660 N N . LYS B 1 23 ? -19.172 1.103 1.65 1 98.62 23 LYS B N 1
ATOM 2661 C CA . LYS B 1 23 ? -18.25 2.225 1.759 1 98.62 23 LYS B CA 1
ATOM 2662 C C . LYS B 1 23 ? -16.828 1.804 1.383 1 98.62 23 LYS B C 1
ATOM 2664 O O . LYS B 1 23 ? -16.062 2.605 0.851 1 98.62 23 LYS B O 1
ATOM 2669 N N . ASP B 1 24 ? -16.484 0.489 1.645 1 98.75 24 ASP B N 1
ATOM 2670 C CA . ASP B 1 24 ? -15.164 -0.008 1.244 1 98.75 24 ASP B CA 1
ATOM 2671 C C . ASP B 1 24 ? -14.977 0.1 -0.267 1 98.75 24 ASP B C 1
ATOM 2673 O O . ASP B 1 24 ? -13.938 0.58 -0.735 1 98.75 24 ASP B O 1
ATOM 2677 N N . ALA B 1 25 ? -15.984 -0.334 -0.984 1 98.19 25 ALA B N 1
ATOM 2678 C CA . ALA B 1 25 ? -15.906 -0.299 -2.443 1 98.19 25 ALA B CA 1
ATOM 2679 C C . ALA B 1 25 ? -15.883 1.138 -2.957 1 98.19 25 ALA B C 1
ATOM 2681 O O . ALA B 1 25 ? -15.133 1.458 -3.883 1 98.19 25 ALA B O 1
ATOM 2682 N N . GLU B 1 26 ? -16.703 1.994 -2.371 1 98.5 26 GLU B N 1
ATOM 2683 C CA . GLU B 1 26 ? -16.75 3.4 -2.76 1 98.5 26 GLU B CA 1
ATOM 2684 C C . GLU B 1 26 ? -15.398 4.074 -2.57 1 98.5 26 GLU B C 1
ATOM 2686 O O . GLU B 1 26 ? -14.914 4.77 -3.469 1 98.5 26 GLU B O 1
ATOM 2691 N N . VAL B 1 27 ? -14.836 3.824 -1.425 1 98.69 27 VAL B N 1
ATOM 2692 C CA . VAL B 1 27 ? -13.57 4.465 -1.095 1 98.69 27 VAL B CA 1
ATOM 2693 C C . VAL B 1 27 ? -12.453 3.879 -1.958 1 98.69 27 VAL B C 1
ATOM 2695 O O . VAL B 1 27 ? -11.586 4.609 -2.443 1 98.69 27 VAL B O 1
ATOM 2698 N N . TRP B 1 28 ? -12.445 2.527 -2.164 1 98.69 28 TRP B N 1
ATOM 2699 C CA . TRP B 1 28 ? -11.484 1.904 -3.072 1 98.69 28 TRP B CA 1
ATOM 2700 C C . TRP B 1 28 ? -11.508 2.58 -4.438 1 98.69 28 TRP B C 1
ATOM 2702 O O . TRP B 1 28 ? -10.461 2.957 -4.969 1 98.69 28 TRP B O 1
ATOM 2712 N N . ASP B 1 29 ? -12.695 2.768 -4.977 1 97.75 29 ASP B N 1
ATOM 2713 C CA . ASP B 1 29 ? -12.844 3.354 -6.305 1 97.75 29 ASP B CA 1
ATOM 2714 C C . ASP B 1 29 ? -12.352 4.801 -6.324 1 97.75 29 ASP B C 1
ATOM 2716 O O . ASP B 1 29 ? -11.695 5.227 -7.273 1 97.75 29 ASP B O 1
ATOM 2720 N N . ARG B 1 30 ? -12.656 5.516 -5.262 1 97.69 30 ARG B N 1
ATOM 2721 C CA . ARG B 1 30 ? -12.219 6.906 -5.168 1 97.69 30 ARG B CA 1
ATOM 2722 C C . ARG B 1 30 ? -10.703 7 -5.094 1 97.69 30 ARG B C 1
ATOM 2724 O O . ARG B 1 30 ? -10.086 7.781 -5.82 1 97.69 30 ARG B O 1
ATOM 2731 N N . LEU B 1 31 ? -10.117 6.172 -4.242 1 98.06 31 LEU B N 1
ATOM 2732 C CA . LEU B 1 31 ? -8.672 6.211 -4.039 1 98.06 31 LEU B CA 1
ATOM 2733 C C . LEU B 1 31 ? -7.934 5.781 -5.301 1 98.06 31 LEU B C 1
ATOM 2735 O O . LEU B 1 31 ? -6.957 6.418 -5.703 1 98.06 31 LEU B O 1
ATOM 2739 N N . THR B 1 32 ? -8.367 4.73 -5.941 1 97.44 32 THR B N 1
ATOM 2740 C CA . THR B 1 32 ? -7.668 4.211 -7.113 1 97.44 32 THR B CA 1
ATOM 2741 C C . THR B 1 32 ? -7.922 5.098 -8.328 1 97.44 32 THR B C 1
ATOM 2743 O O . THR B 1 32 ? -7.043 5.254 -9.18 1 97.44 32 THR B O 1
ATOM 2746 N N . GLY B 1 33 ? -9.102 5.746 -8.398 1 94.56 33 GLY B N 1
ATOM 2747 C CA . GLY B 1 33 ? -9.414 6.676 -9.469 1 94.56 33 GLY B CA 1
ATOM 2748 C C . GLY B 1 33 ? -8.617 7.969 -9.383 1 94.56 33 GLY B C 1
ATOM 2749 O O . GLY B 1 33 ? -8.367 8.609 -10.406 1 94.56 33 GLY B O 1
ATOM 2750 N N . ASN B 1 34 ? -8.188 8.273 -8.172 1 92.44 34 ASN B N 1
ATOM 2751 C CA . ASN B 1 34 ? -7.453 9.508 -7.902 1 92.44 34 ASN B CA 1
ATOM 2752 C C . ASN B 1 34 ? -5.945 9.289 -7.98 1 92.44 34 ASN B C 1
ATOM 2754 O O . ASN B 1 34 ? -5.168 10.164 -7.586 1 92.44 34 ASN B O 1
A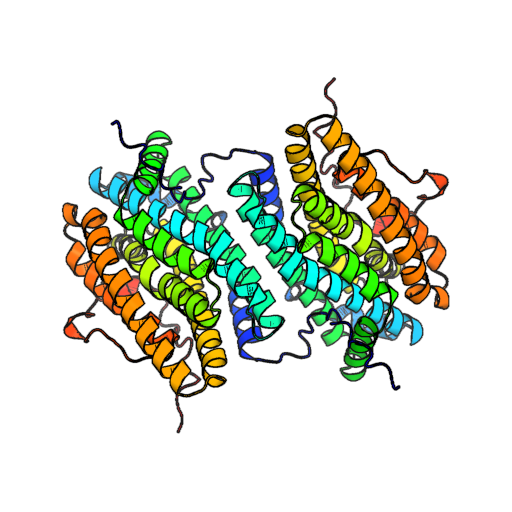TOM 2758 N N . PHE B 1 35 ? -5.516 8.164 -8.484 1 94.69 35 PHE B N 1
ATOM 2759 C CA . PHE B 1 35 ? -4.09 7.855 -8.453 1 94.69 35 PHE B CA 1
ATOM 2760 C C . PHE B 1 35 ? -3.293 8.906 -9.211 1 94.69 35 PHE B C 1
ATOM 2762 O O . PHE B 1 35 ? -3.711 9.359 -10.281 1 94.69 35 PHE B O 1
ATOM 2769 N N . TRP B 1 36 ? -2.189 9.336 -8.648 1 96.56 36 TRP B N 1
ATOM 2770 C CA . TRP B 1 36 ? -1.269 10.297 -9.25 1 96.56 36 TRP B CA 1
ATOM 2771 C C . TRP B 1 36 ? 0.16 10.047 -8.773 1 96.56 36 TRP B C 1
ATOM 2773 O O . TRP B 1 36 ? 0.38 9.359 -7.777 1 96.56 36 TRP B O 1
ATOM 2783 N N . LEU B 1 37 ? 1.125 10.469 -9.562 1 97.56 37 LEU B N 1
ATOM 2784 C CA . LEU B 1 37 ? 2.543 10.453 -9.219 1 97.56 37 LEU B CA 1
ATOM 2785 C C . LEU B 1 37 ? 3.137 11.852 -9.312 1 97.56 37 LEU B C 1
ATOM 2787 O O . LEU B 1 37 ? 2.684 12.672 -10.117 1 97.56 37 LEU B O 1
ATOM 2791 N N . PRO B 1 38 ? 4.098 12.141 -8.508 1 97.31 38 PRO B N 1
ATOM 2792 C CA . PRO B 1 38 ? 4.633 13.508 -8.453 1 97.31 38 PRO B CA 1
ATOM 2793 C C . PRO B 1 38 ? 5.277 13.938 -9.766 1 97.31 38 PRO B C 1
ATOM 2795 O O . PRO B 1 38 ? 5.34 15.133 -10.07 1 97.31 38 PRO B O 1
ATOM 2798 N N . GLU B 1 39 ? 5.676 13 -10.617 1 94.94 39 GLU B N 1
ATOM 2799 C CA . GLU B 1 39 ? 6.371 13.32 -11.859 1 94.94 39 GLU B CA 1
ATOM 2800 C C . GLU B 1 39 ? 5.445 14.016 -12.852 1 94.94 39 GLU B C 1
ATOM 2802 O O . GLU B 1 39 ? 5.91 14.656 -13.797 1 94.94 39 GLU B O 1
ATOM 2807 N N . LYS B 1 40 ? 4.219 13.93 -12.562 1 93.94 40 LYS B N 1
ATOM 2808 C CA . LYS B 1 40 ? 3.24 14.508 -13.477 1 93.94 40 LYS B CA 1
ATOM 2809 C C . LYS B 1 40 ? 3.014 15.984 -13.172 1 93.94 40 LYS B C 1
ATOM 2811 O O . LYS B 1 40 ? 2.371 16.688 -13.953 1 93.94 40 LYS B O 1
ATOM 2816 N N . VAL B 1 41 ? 3.523 16.531 -12.039 1 97.19 41 VAL B N 1
ATOM 2817 C CA . VAL B 1 41 ? 3.369 17.938 -11.648 1 97.19 41 VAL B CA 1
ATOM 2818 C C . VAL B 1 41 ? 4.633 18.703 -12.016 1 97.19 41 VAL B C 1
ATOM 2820 O O . VAL B 1 41 ? 5.73 18.359 -11.578 1 97.19 41 VAL B O 1
ATOM 2823 N N . PRO B 1 42 ? 4.543 19.734 -12.82 1 97.88 42 PRO B N 1
ATOM 2824 C CA . PRO B 1 42 ? 5.723 20.484 -13.258 1 97.88 42 PRO B CA 1
ATOM 2825 C C . PRO B 1 42 ? 6.215 21.484 -12.211 1 97.88 42 PRO B C 1
ATOM 2827 O O . PRO B 1 42 ? 6.184 22.688 -12.445 1 97.88 42 PRO B O 1
ATOM 2830 N N . VAL B 1 43 ? 6.82 21.031 -11.203 1 98.19 43 VAL B N 1
ATOM 2831 C CA . VAL B 1 43 ? 7.309 21.844 -10.094 1 98.19 43 VAL B CA 1
ATOM 2832 C C . VAL B 1 43 ? 8.414 22.781 -10.578 1 98.19 43 VAL B C 1
ATOM 2834 O O . VAL B 1 43 ? 8.656 23.828 -9.984 1 98.19 43 VAL B O 1
ATOM 2837 N N . SER B 1 44 ? 9.055 22.438 -11.695 1 98.12 44 SER B N 1
ATOM 2838 C CA . SER B 1 44 ? 10.133 23.25 -12.25 1 98.12 44 SER B CA 1
ATOM 2839 C C . SER B 1 44 ? 9.633 24.641 -12.625 1 98.12 44 SER B C 1
ATOM 2841 O O . SER B 1 44 ? 10.406 25.609 -12.625 1 98.12 44 SER B O 1
ATOM 2843 N N . ASN B 1 45 ? 8.398 24.781 -12.867 1 98.38 45 ASN B N 1
ATOM 2844 C CA . ASN B 1 45 ? 7.805 26.062 -13.203 1 98.38 45 ASN B CA 1
ATOM 2845 C C . ASN B 1 45 ? 7.828 27.016 -12.008 1 98.38 45 ASN B C 1
ATOM 2847 O O . ASN B 1 45 ? 7.621 28.219 -12.164 1 98.38 45 ASN B O 1
ATOM 2851 N N . ASP B 1 46 ? 8.156 26.547 -10.828 1 98.69 46 ASP B N 1
ATO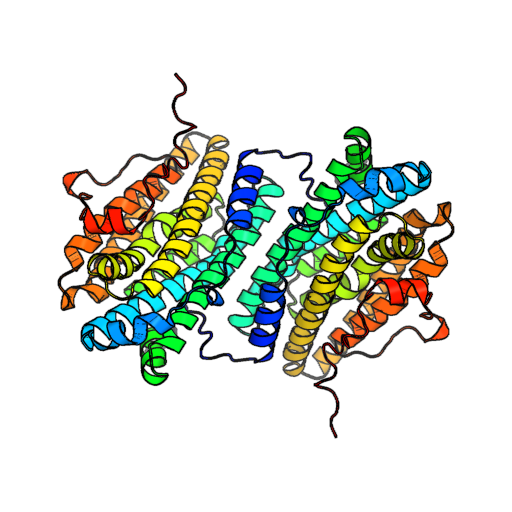M 2852 C CA . ASP B 1 46 ? 8.148 27.359 -9.617 1 98.69 46 ASP B CA 1
ATOM 2853 C C . ASP B 1 46 ? 9.531 27.938 -9.336 1 98.69 46 ASP B C 1
ATOM 2855 O O . ASP B 1 46 ? 9.711 28.703 -8.383 1 98.69 46 ASP B O 1
ATOM 2859 N N . ILE B 1 47 ? 10.516 27.625 -10.156 1 98.56 47 ILE B N 1
ATOM 2860 C CA . ILE B 1 47 ? 11.891 28.047 -9.898 1 98.56 47 ILE B CA 1
ATOM 2861 C C . ILE B 1 47 ? 11.953 29.562 -9.812 1 98.56 47 ILE B C 1
ATOM 2863 O O . ILE B 1 47 ? 12.523 30.109 -8.867 1 98.56 47 ILE B O 1
ATOM 2867 N N . PRO B 1 48 ? 11.336 30.312 -10.781 1 98.38 48 PRO B N 1
ATOM 2868 C CA . PRO B 1 48 ? 11.383 31.766 -10.648 1 98.38 48 PRO B CA 1
ATOM 2869 C C . PRO B 1 48 ? 10.703 32.25 -9.375 1 98.38 48 PRO B C 1
ATOM 2871 O O . PRO B 1 48 ? 11.25 33.125 -8.68 1 98.38 48 PRO B O 1
ATOM 2874 N N . SER B 1 49 ? 9.578 31.734 -9.102 1 98.12 49 SER B N 1
ATOM 2875 C CA . SER B 1 49 ? 8.844 32.125 -7.898 1 98.12 49 SER B CA 1
ATOM 2876 C C . SER B 1 49 ? 9.648 31.797 -6.641 1 98.12 49 SER B C 1
ATOM 2878 O O . SER B 1 49 ? 9.695 32.625 -5.715 1 98.12 49 SER B O 1
ATOM 2880 N N . TRP B 1 50 ? 10.266 30.641 -6.539 1 98.56 50 TRP B N 1
ATOM 2881 C CA . TRP B 1 50 ? 11.125 30.234 -5.43 1 98.56 50 TRP B CA 1
ATOM 2882 C C . TRP B 1 50 ? 12.258 31.234 -5.23 1 98.56 50 TRP B C 1
ATOM 2884 O O . TRP B 1 50 ? 12.609 31.562 -4.098 1 98.56 50 TRP B O 1
ATOM 2894 N N . GLY B 1 51 ? 12.75 31.75 -6.312 1 98.12 51 GLY B N 1
ATOM 2895 C CA . GLY B 1 51 ? 13.836 32.719 -6.277 1 98.12 51 GLY B CA 1
ATOM 2896 C C . GLY B 1 51 ? 13.445 34.031 -5.629 1 98.12 51 GLY B C 1
ATOM 2897 O O . GLY B 1 51 ? 14.305 34.781 -5.176 1 98.12 51 GLY B O 1
ATOM 2898 N N . THR B 1 52 ? 12.156 34.312 -5.555 1 98.06 52 THR B N 1
ATOM 2899 C CA . THR B 1 52 ? 11.695 35.594 -5.012 1 98.06 52 THR B CA 1
ATOM 2900 C C . THR B 1 52 ? 11.539 35.5 -3.494 1 98.06 52 THR B C 1
ATOM 2902 O O . THR B 1 52 ? 11.398 36.531 -2.82 1 98.06 52 THR B O 1
ATOM 2905 N N . LEU B 1 53 ? 11.578 34.312 -2.916 1 98.06 53 LEU B N 1
ATOM 2906 C CA . LEU B 1 53 ? 11.391 34.125 -1.479 1 98.06 53 LEU B CA 1
ATOM 2907 C C . LEU B 1 53 ? 12.648 34.562 -0.718 1 98.06 53 LEU B C 1
ATOM 2909 O O . LEU B 1 53 ? 13.766 34.406 -1.226 1 98.06 53 LEU B O 1
ATOM 2913 N N . THR B 1 54 ? 12.445 35.062 0.478 1 97.19 54 THR B N 1
ATOM 2914 C CA . THR B 1 54 ? 13.57 35.344 1.36 1 97.19 54 THR B CA 1
ATOM 2915 C C . THR B 1 54 ? 14.18 34.062 1.895 1 97.19 54 THR B C 1
ATOM 2917 O O . THR B 1 54 ? 13.57 33 1.79 1 97.19 54 THR B O 1
ATOM 2920 N N . ALA B 1 55 ? 15.383 34.156 2.459 1 96.19 55 ALA B N 1
ATOM 2921 C CA . ALA B 1 55 ? 16.047 32.969 3.043 1 96.19 55 ALA B CA 1
ATOM 2922 C C . ALA B 1 55 ? 15.195 32.344 4.141 1 96.19 55 ALA B C 1
ATOM 2924 O O . ALA B 1 55 ? 15.109 31.125 4.25 1 96.19 55 ALA B O 1
ATOM 2925 N N . GLY B 1 56 ? 14.562 33.219 4.906 1 96.94 56 GLY B N 1
ATOM 2926 C CA . GLY B 1 56 ? 13.695 32.719 5.969 1 96.94 56 GLY B CA 1
ATOM 2927 C C . GLY B 1 56 ? 12.469 32 5.449 1 96.94 56 GLY B C 1
ATOM 2928 O O . GLY B 1 56 ? 12.062 30.969 6.012 1 96.94 56 GLY B O 1
ATOM 2929 N N . GLU B 1 57 ? 11.883 32.5 4.367 1 98.06 57 GLU B N 1
ATOM 2930 C CA . GLU B 1 57 ? 10.711 31.875 3.756 1 98.06 57 GLU B CA 1
ATOM 2931 C C . GLU B 1 57 ? 11.07 30.516 3.148 1 98.06 57 GLU B C 1
ATOM 2933 O O . GLU B 1 57 ? 10.305 29.562 3.256 1 98.06 57 GLU B O 1
ATOM 2938 N N . LYS B 1 58 ? 12.234 30.5 2.516 1 98.25 58 LYS B N 1
ATOM 2939 C CA . LYS B 1 58 ? 12.703 29.234 1.948 1 98.25 58 LYS B CA 1
ATOM 2940 C C . LYS B 1 58 ? 12.938 28.203 3.041 1 98.25 58 LYS B C 1
ATOM 2942 O O . LYS B 1 58 ? 12.492 27.062 2.918 1 98.25 58 LYS B O 1
ATOM 2947 N N . GLN B 1 59 ? 13.562 28.609 4.086 1 97.94 59 GLN B N 1
ATOM 2948 C CA . GLN B 1 59 ? 13.828 27.719 5.203 1 97.94 59 GLN B CA 1
ATOM 2949 C C . GLN B 1 59 ? 12.531 27.203 5.812 1 97.94 59 GLN B C 1
ATOM 2951 O O . GLN B 1 59 ? 12.398 26 6.098 1 97.94 59 GLN B O 1
ATOM 2956 N N . LEU B 1 60 ? 11.594 28.094 6 1 98.62 60 LEU B N 1
ATOM 2957 C CA . LEU B 1 60 ? 10.289 27.719 6.527 1 98.62 60 LEU B CA 1
ATOM 2958 C C . LEU B 1 60 ? 9.625 26.672 5.641 1 98.62 60 LEU B C 1
ATOM 2960 O O . LEU B 1 60 ? 9.148 25.641 6.129 1 98.62 60 LEU B O 1
ATOM 2964 N N . THR B 1 61 ? 9.641 26.938 4.332 1 98.81 61 THR B N 1
ATOM 2965 C CA . THR B 1 61 ? 8.992 26.047 3.381 1 98.81 61 THR B CA 1
ATOM 2966 C C . THR B 1 61 ? 9.625 24.656 3.428 1 98.81 61 THR B C 1
ATOM 2968 O O . THR B 1 61 ? 8.922 23.641 3.479 1 98.81 61 THR B O 1
ATOM 2971 N N . MET B 1 62 ? 10.922 24.641 3.516 1 98.69 62 MET B N 1
ATOM 2972 C CA . MET B 1 62 ? 11.633 23.359 3.543 1 98.69 62 MET B CA 1
ATOM 2973 C C . MET B 1 62 ? 11.359 22.609 4.84 1 98.69 62 MET B C 1
ATOM 2975 O O . MET B 1 62 ? 11.172 21.391 4.828 1 98.69 62 MET B O 1
ATOM 2979 N N . ARG B 1 63 ? 11.297 23.312 5.961 1 98.69 63 ARG B N 1
ATOM 2980 C CA . ARG B 1 63 ? 11.031 22.688 7.25 1 98.69 63 ARG B CA 1
ATOM 2981 C C . ARG B 1 63 ? 9.609 22.141 7.312 1 98.69 63 ARG B C 1
ATOM 2983 O O . ARG B 1 63 ? 9.375 21.047 7.824 1 98.69 63 ARG B O 1
ATOM 2990 N N . VAL B 1 64 ? 8.68 22.859 6.73 1 98.81 64 VAL B N 1
ATOM 2991 C CA . VAL B 1 64 ? 7.293 22.406 6.66 1 98.81 64 VAL B CA 1
ATOM 2992 C C . VAL B 1 64 ? 7.215 21.109 5.863 1 98.81 64 VAL B C 1
ATOM 2994 O O . VAL B 1 64 ? 6.629 20.125 6.32 1 98.81 64 VAL B O 1
ATOM 2997 N N . PHE B 1 65 ? 7.891 21.078 4.699 1 98.81 65 PHE B N 1
ATOM 2998 C CA . PHE B 1 65 ? 7.785 19.922 3.826 1 98.81 65 PHE B CA 1
ATOM 2999 C C . PHE B 1 65 ? 8.539 18.734 4.414 1 98.81 65 PHE B C 1
ATOM 3001 O O . PHE B 1 65 ? 8.133 17.578 4.242 1 98.81 65 PHE B O 1
ATOM 3008 N N . THR B 1 66 ? 9.609 18.984 5.129 1 98.62 66 THR B N 1
ATOM 3009 C CA . THR B 1 66 ? 10.312 17.875 5.766 1 98.62 66 THR B CA 1
ATOM 3010 C C . THR B 1 66 ? 9.492 17.297 6.914 1 98.62 66 THR B C 1
ATOM 3012 O O . THR B 1 66 ? 9.484 16.078 7.133 1 98.62 66 THR B O 1
ATOM 3015 N N . GLY B 1 67 ? 8.844 18.172 7.676 1 98.62 67 GLY B N 1
ATOM 3016 C CA . GLY B 1 67 ? 7.93 17.688 8.703 1 98.62 67 GLY B CA 1
ATOM 3017 C C . GLY B 1 67 ? 6.797 16.844 8.148 1 98.62 67 GLY B C 1
ATOM 3018 O O . GLY B 1 67 ? 6.465 15.797 8.703 1 98.62 67 GLY B O 1
ATOM 3019 N N . LEU B 1 68 ? 6.203 17.312 7.031 1 98.81 68 LEU B N 1
ATOM 3020 C CA . LEU B 1 68 ? 5.148 16.562 6.367 1 98.81 68 LEU B CA 1
ATOM 3021 C C . LEU B 1 68 ? 5.676 15.219 5.867 1 98.81 68 LEU B C 1
ATOM 3023 O O . LEU B 1 68 ? 4.984 14.203 5.965 1 98.81 68 LEU B O 1
ATOM 3027 N N . THR B 1 69 ? 6.922 15.203 5.348 1 98.75 69 THR B N 1
ATOM 3028 C CA . THR B 1 69 ? 7.547 13.961 4.902 1 98.75 69 THR B CA 1
ATOM 3029 C C . THR B 1 69 ? 7.629 12.961 6.051 1 98.75 69 THR B C 1
ATOM 3031 O O . THR B 1 69 ? 7.336 11.773 5.867 1 98.75 69 THR B O 1
ATOM 3034 N N . MET B 1 70 ? 8.023 13.422 7.203 1 98.44 70 MET B N 1
ATOM 3035 C CA . MET B 1 70 ? 8.164 12.539 8.352 1 98.44 70 MET B CA 1
ATOM 3036 C C . MET B 1 70 ? 6.824 11.922 8.742 1 98.44 70 MET B C 1
ATOM 3038 O O . MET B 1 70 ? 6.738 10.727 9 1 98.44 70 MET B O 1
ATOM 3042 N N . LEU B 1 71 ? 5.789 12.734 8.758 1 98.5 71 LEU B N 1
ATOM 3043 C CA . LEU B 1 71 ? 4.461 12.25 9.133 1 98.5 71 LEU B CA 1
ATOM 3044 C C . LEU B 1 71 ? 3.945 11.242 8.109 1 98.5 71 LEU B C 1
ATOM 3046 O O . LEU B 1 71 ? 3.393 10.203 8.484 1 98.5 71 LEU B O 1
ATOM 3050 N N . ASP B 1 72 ? 4.16 11.523 6.805 1 98.75 72 ASP B N 1
ATOM 3051 C CA . ASP B 1 72 ? 3.762 10.578 5.766 1 98.75 72 ASP B CA 1
ATOM 3052 C C . ASP B 1 72 ? 4.551 9.281 5.875 1 98.75 72 ASP B C 1
ATOM 3054 O O . ASP B 1 72 ? 4.023 8.203 5.594 1 98.75 72 ASP B O 1
ATOM 3058 N N . THR B 1 73 ? 5.812 9.406 6.223 1 98.31 73 THR B N 1
ATOM 3059 C CA . THR B 1 73 ? 6.648 8.227 6.398 1 98.31 73 THR B CA 1
ATOM 3060 C C . THR B 1 73 ? 6.078 7.316 7.484 1 98.31 73 THR B C 1
ATOM 3062 O O . THR B 1 73 ? 5.863 6.125 7.25 1 98.31 73 THR B O 1
ATOM 3065 N N . ILE B 1 74 ? 5.727 7.895 8.602 1 97.25 74 ILE B N 1
ATOM 3066 C CA . ILE B 1 74 ? 5.234 7.113 9.727 1 97.25 74 ILE B CA 1
ATOM 3067 C C . ILE B 1 74 ? 3.844 6.566 9.414 1 97.25 74 ILE B C 1
ATOM 3069 O O . ILE B 1 74 ? 3.539 5.414 9.727 1 97.25 74 ILE B O 1
ATOM 3073 N N . GLN B 1 75 ? 3.014 7.406 8.797 1 98.31 75 GLN B N 1
ATOM 3074 C CA . GLN B 1 75 ? 1.666 6.953 8.469 1 98.31 75 GLN B CA 1
ATOM 3075 C C . GLN B 1 75 ? 1.697 5.812 7.461 1 98.31 75 GLN B C 1
ATOM 3077 O O . GLN B 1 75 ? 0.911 4.867 7.555 1 98.31 75 GLN B O 1
ATOM 3082 N N . GLY B 1 76 ? 2.586 5.863 6.496 1 98.25 76 GLY B N 1
ATOM 3083 C CA . GLY B 1 76 ? 2.631 4.879 5.426 1 98.25 76 GLY B CA 1
ATOM 3084 C C . GLY B 1 76 ? 3.225 3.555 5.859 1 98.25 76 GLY B C 1
ATOM 3085 O O . GLY B 1 76 ? 2.721 2.492 5.488 1 98.25 76 GLY B O 1
ATOM 3086 N N . THR B 1 77 ? 4.262 3.584 6.723 1 97.44 77 THR B N 1
ATOM 3087 C CA . THR B 1 77 ? 5.043 2.375 6.949 1 97.44 77 THR B CA 1
ATOM 3088 C C . THR B 1 77 ? 4.742 1.786 8.328 1 97.44 77 THR B C 1
ATOM 3090 O O . THR B 1 77 ? 5.098 0.641 8.609 1 97.44 77 THR B O 1
ATOM 3093 N N . VAL B 1 78 ? 4.008 2.547 9.156 1 97.25 78 VAL B N 1
ATOM 3094 C CA . VAL B 1 78 ? 3.65 2.029 10.477 1 97.25 78 VAL B CA 1
ATOM 3095 C C . VAL B 1 78 ? 2.146 2.168 10.695 1 97.25 78 VAL B C 1
ATOM 3097 O O . VAL B 1 78 ? 1.45 1.173 10.914 1 97.25 78 VAL B O 1
ATOM 3100 N N . GLY B 1 79 ? 1.613 3.381 10.531 1 97.81 79 GLY B N 1
ATOM 3101 C CA . GLY B 1 79 ? 0.235 3.689 10.883 1 97.81 79 GLY B CA 1
ATOM 3102 C C . GLY B 1 79 ? -0.776 2.893 10.078 1 97.81 79 GLY B C 1
ATOM 3103 O O . GLY B 1 79 ? -1.427 1.991 10.609 1 97.81 79 GLY B O 1
ATOM 3104 N N . ALA B 1 80 ? -0.817 3.186 8.766 1 98 80 ALA B N 1
ATOM 3105 C CA . ALA B 1 80 ? -1.781 2.514 7.902 1 98 80 ALA B CA 1
ATOM 3106 C C . ALA B 1 80 ? -1.594 1 7.941 1 98 80 ALA B C 1
ATOM 3108 O O . ALA B 1 80 ? -2.57 0.248 7.965 1 98 80 ALA B O 1
ATOM 3109 N N . VAL B 1 81 ? -0.383 0.598 8.055 1 97.12 81 VAL B N 1
ATOM 3110 C CA . VAL B 1 81 ? -0.031 -0.818 8.086 1 97.12 81 VAL B CA 1
ATOM 3111 C C . VAL B 1 81 ? -0.55 -1.454 9.375 1 97.12 81 VAL B C 1
ATOM 3113 O O . VAL B 1 81 ? -1.05 -2.582 9.359 1 97.12 81 VAL B O 1
ATOM 3116 N N . SER B 1 82 ? -0.497 -0.779 10.461 1 97.25 82 SER B N 1
ATOM 3117 C CA . SER B 1 82 ? -0.896 -1.312 11.758 1 97.25 82 SER B CA 1
ATOM 3118 C C . SER B 1 82 ? -2.412 -1.436 11.859 1 97.25 82 SER B C 1
ATOM 3120 O O . SER B 1 82 ? -2.924 -2.135 12.742 1 97.25 82 SER B O 1
ATOM 3122 N N . LEU B 1 83 ? -3.129 -0.758 10.961 1 98.44 83 LEU B N 1
ATOM 3123 C CA . LEU B 1 83 ? -4.586 -0.805 10.977 1 98.44 83 LEU B CA 1
ATOM 3124 C C . LEU B 1 83 ? -5.098 -2.051 10.266 1 98.44 83 LEU B C 1
ATOM 3126 O O . LEU B 1 83 ? -6.254 -2.443 10.445 1 98.44 83 LEU B O 1
ATOM 3130 N N . ILE B 1 84 ? -4.285 -2.697 9.453 1 98.19 84 ILE B N 1
ATOM 3131 C CA . ILE B 1 84 ? -4.719 -3.754 8.547 1 98.19 84 ILE B CA 1
ATOM 3132 C C . ILE B 1 84 ? -5.176 -4.969 9.344 1 98.19 84 ILE B C 1
ATOM 3134 O O . ILE B 1 84 ? -6.27 -5.492 9.125 1 98.19 84 ILE B O 1
ATOM 3138 N N . PRO B 1 85 ? -4.453 -5.398 10.43 1 96 85 PRO B N 1
ATOM 3139 C CA . PRO B 1 85 ? -4.91 -6.57 11.18 1 96 85 PRO B CA 1
ATOM 3140 C C . PRO B 1 85 ? -6.207 -6.312 11.938 1 96 85 PRO B C 1
ATOM 3142 O O . PRO B 1 85 ? -6.898 -7.262 12.328 1 96 85 PRO B O 1
ATOM 3145 N N . ASP B 1 86 ? -6.566 -5.004 12.102 1 95.5 86 ASP B N 1
ATOM 3146 C CA . ASP B 1 86 ? -7.738 -4.645 12.891 1 95.5 86 ASP B CA 1
ATOM 3147 C C . ASP B 1 86 ? -8.945 -4.363 11.992 1 95.5 86 ASP B C 1
ATOM 3149 O O . ASP B 1 86 ? -10 -3.955 12.477 1 95.5 86 ASP B O 1
ATOM 3153 N N . ALA B 1 87 ? -8.805 -4.566 10.703 1 97.88 87 ALA B N 1
ATOM 3154 C CA . ALA B 1 87 ? -9.867 -4.262 9.75 1 97.88 87 ALA B CA 1
ATOM 3155 C C . ALA B 1 87 ? -11.109 -5.094 10.039 1 97.88 87 ALA B C 1
ATOM 3157 O O . ALA B 1 87 ? -11.008 -6.254 10.453 1 97.88 87 ALA B O 1
ATOM 3158 N N . LEU B 1 88 ? -12.289 -4.535 9.797 1 97.62 88 LEU B N 1
ATOM 3159 C CA . LEU B 1 88 ? -13.57 -5.195 10.031 1 97.62 88 LEU B CA 1
ATOM 3160 C C . LEU B 1 88 ? -13.938 -6.102 8.867 1 97.62 88 LEU B C 1
ATOM 3162 O O . LEU B 1 88 ? -14.734 -7.031 9.023 1 97.62 88 LEU B O 1
ATOM 3166 N N . THR B 1 89 ? -13.422 -5.824 7.668 1 98 89 THR B N 1
ATOM 3167 C CA . THR B 1 89 ? -13.695 -6.582 6.453 1 98 89 THR B CA 1
ATOM 3168 C C . THR B 1 89 ? -12.406 -6.789 5.652 1 98 89 THR B C 1
ATOM 3170 O O . THR B 1 89 ? -11.469 -6.004 5.766 1 98 89 THR B O 1
ATOM 3173 N N . PRO B 1 90 ? -12.336 -7.855 4.852 1 97.88 90 PRO B N 1
ATOM 3174 C CA . PRO B 1 90 ? -11.18 -8 3.957 1 97.88 90 PRO B CA 1
ATOM 3175 C C . PRO B 1 90 ? -11.039 -6.832 2.988 1 97.88 90 PRO B C 1
ATOM 3177 O O . PRO B 1 90 ? -9.922 -6.477 2.607 1 97.88 90 PRO B O 1
ATOM 3180 N N . HIS B 1 91 ? -12.164 -6.211 2.641 1 98.81 91 HIS B N 1
ATOM 3181 C CA . HIS B 1 91 ? -12.141 -5.062 1.74 1 98.81 91 HIS B CA 1
ATOM 3182 C C . HIS B 1 91 ? -11.484 -3.857 2.4 1 98.81 91 HIS B C 1
ATOM 3184 O O . HIS B 1 91 ? -10.758 -3.104 1.743 1 98.81 91 HIS B O 1
ATOM 3190 N N . GLU B 1 92 ? -11.703 -3.693 3.734 1 98.81 92 GLU B N 1
ATOM 3191 C CA . GLU B 1 92 ? -11.016 -2.645 4.48 1 98.81 92 GLU B CA 1
ATOM 3192 C C . GLU B 1 92 ? -9.5 -2.861 4.473 1 98.81 92 GLU B C 1
ATOM 3194 O O . GLU B 1 92 ? -8.734 -1.903 4.355 1 98.81 92 GLU B O 1
ATOM 3199 N N . GLU B 1 93 ? -9.109 -4.148 4.566 1 98.81 93 GLU B N 1
ATOM 3200 C CA . GLU B 1 93 ? -7.684 -4.449 4.488 1 98.81 93 GLU B CA 1
ATOM 3201 C C . GLU B 1 93 ? -7.086 -3.969 3.17 1 98.81 93 GLU B C 1
ATOM 3203 O O . GLU B 1 93 ? -6.02 -3.35 3.152 1 98.81 93 GLU B O 1
ATOM 3208 N N . ALA B 1 94 ? -7.789 -4.23 2.113 1 98.81 94 ALA B N 1
ATOM 3209 C CA . ALA B 1 94 ? -7.32 -3.832 0.787 1 98.81 94 ALA B CA 1
ATOM 3210 C C . ALA B 1 94 ? -7.23 -2.312 0.668 1 98.81 94 ALA B C 1
ATOM 3212 O O . ALA B 1 94 ? -6.246 -1.781 0.149 1 98.81 94 ALA B O 1
ATOM 3213 N N . VAL B 1 95 ? -8.25 -1.611 1.154 1 98.88 95 VAL B N 1
ATOM 3214 C CA . VAL B 1 95 ? -8.273 -0.154 1.104 1 98.88 95 VAL B CA 1
ATOM 3215 C C . VAL B 1 95 ? -7.078 0.408 1.87 1 98.88 95 VAL B C 1
ATOM 3217 O O . VAL B 1 95 ? -6.418 1.34 1.406 1 98.88 95 VAL B O 1
ATOM 3220 N N . LEU B 1 96 ? -6.773 -0.213 3 1 98.94 96 LEU B N 1
ATOM 3221 C CA . LEU B 1 96 ? -5.691 0.278 3.848 1 98.94 96 LEU B CA 1
ATOM 3222 C C . LEU B 1 96 ? -4.34 0.066 3.178 1 98.94 96 LEU B C 1
ATOM 3224 O O . LEU B 1 96 ? -3.406 0.841 3.396 1 98.94 96 LEU B O 1
ATOM 3228 N N . THR B 1 97 ? -4.18 -0.921 2.279 1 98.88 97 THR B N 1
ATOM 3229 C CA . THR B 1 97 ? -2.934 -1.078 1.534 1 98.88 97 THR B CA 1
ATOM 3230 C C . THR B 1 97 ? -2.74 0.075 0.554 1 98.88 97 THR B C 1
ATOM 3232 O O . THR B 1 97 ? -1.614 0.521 0.325 1 98.88 97 THR B O 1
ATOM 3235 N N . ASN B 1 98 ? -3.863 0.557 -0.047 1 98.88 98 ASN B N 1
ATOM 3236 C CA . ASN B 1 98 ? -3.77 1.735 -0.902 1 98.88 98 ASN B CA 1
ATOM 3237 C C . ASN B 1 98 ? -3.324 2.965 -0.114 1 98.88 98 ASN B C 1
ATOM 3239 O O . ASN B 1 98 ? -2.459 3.717 -0.566 1 98.88 98 ASN B O 1
ATOM 3243 N N . ILE B 1 99 ? -3.922 3.127 1.064 1 98.88 99 ILE B N 1
ATOM 3244 C CA . ILE B 1 99 ? -3.598 4.285 1.89 1 98.88 99 ILE B CA 1
ATOM 3245 C C . ILE B 1 99 ? -2.117 4.258 2.262 1 98.88 99 ILE B C 1
ATOM 3247 O O . ILE B 1 99 ? -1.421 5.27 2.146 1 98.88 99 ILE B O 1
ATOM 3251 N N . ALA B 1 100 ? -1.599 3.1 2.609 1 98.81 100 ALA B N 1
ATOM 3252 C CA . ALA B 1 100 ? -0.186 2.959 2.951 1 98.81 100 ALA B CA 1
ATOM 3253 C C . ALA B 1 100 ? 0.704 3.35 1.775 1 98.81 100 ALA B C 1
ATOM 3255 O O . ALA B 1 100 ? 1.675 4.094 1.942 1 98.81 100 ALA B O 1
ATOM 3256 N N . PHE B 1 101 ? 0.368 2.902 0.6 1 98.88 101 PHE B N 1
ATOM 3257 C CA . PHE B 1 101 ? 1.151 3.189 -0.596 1 98.88 101 PHE B CA 1
ATOM 3258 C C . PHE B 1 101 ? 1.103 4.676 -0.93 1 98.88 101 PHE B C 1
ATOM 3260 O O . PHE B 1 101 ? 2.135 5.289 -1.22 1 98.88 101 PHE B O 1
ATOM 3267 N N . MET B 1 102 ? -0.088 5.242 -0.871 1 98.81 102 MET B N 1
ATOM 3268 C CA . MET B 1 102 ? -0.209 6.645 -1.255 1 98.81 102 MET B CA 1
ATOM 3269 C C . MET B 1 102 ? 0.516 7.543 -0.261 1 98.81 102 MET B C 1
ATOM 3271 O O . MET B 1 102 ? 1.057 8.586 -0.64 1 98.81 102 MET B O 1
ATOM 3275 N N . GLU B 1 103 ? 0.575 7.16 1.022 1 98.81 103 GLU B N 1
ATOM 3276 C CA . GLU B 1 103 ? 1.413 7.902 1.959 1 98.81 103 GLU B CA 1
ATOM 3277 C C . GLU B 1 103 ? 2.871 7.914 1.508 1 98.81 103 GLU B C 1
ATOM 3279 O O . GLU B 1 103 ? 3.576 8.906 1.689 1 98.81 103 GLU B O 1
ATOM 3284 N N . SER B 1 104 ? 3.314 6.801 0.964 1 98.75 104 SER B N 1
ATOM 3285 C CA . SER B 1 104 ? 4.676 6.723 0.447 1 98.75 104 SER B CA 1
ATOM 3286 C C . SER B 1 104 ? 4.852 7.613 -0.779 1 98.75 104 SER B C 1
ATOM 3288 O O . SER B 1 104 ? 5.906 8.227 -0.963 1 98.75 104 SER B O 1
ATOM 3290 N N . VAL B 1 105 ? 3.832 7.684 -1.608 1 98.75 105 VAL B N 1
ATOM 3291 C CA . VAL B 1 105 ? 3.857 8.586 -2.758 1 98.75 105 VAL B CA 1
ATOM 3292 C C . VAL B 1 105 ? 3.934 10.031 -2.277 1 98.75 105 VAL B C 1
ATOM 3294 O O . VAL B 1 105 ? 4.703 10.828 -2.818 1 98.75 105 VAL B O 1
ATOM 3297 N N . HIS B 1 106 ? 3.117 10.352 -1.202 1 98.81 106 HIS B N 1
ATOM 3298 C CA . HIS B 1 106 ? 3.16 11.695 -0.627 1 98.81 106 HIS B CA 1
ATOM 3299 C C . HIS B 1 106 ? 4.566 12.047 -0.154 1 98.81 106 HIS B C 1
ATOM 3301 O O . HIS B 1 106 ? 5.086 13.117 -0.485 1 98.81 106 HIS B O 1
ATOM 3307 N N . ALA B 1 107 ? 5.18 11.117 0.553 1 98.62 107 ALA B N 1
ATOM 3308 C CA . ALA B 1 107 ? 6.523 11.344 1.073 1 98.62 107 ALA B CA 1
ATOM 3309 C C . ALA B 1 107 ? 7.52 11.586 -0.06 1 98.62 107 ALA B C 1
ATOM 3311 O O . ALA B 1 107 ? 8.391 12.453 0.044 1 98.62 107 ALA B O 1
ATOM 3312 N N . LYS B 1 108 ? 7.402 10.867 -1.122 1 98.31 108 LYS B N 1
ATOM 3313 C CA . LYS B 1 108 ? 8.297 11.047 -2.262 1 98.31 108 LYS B CA 1
ATOM 3314 C C . LYS B 1 108 ? 8.039 12.375 -2.963 1 98.31 108 LYS B C 1
ATOM 3316 O O . LYS B 1 108 ? 8.961 12.984 -3.51 1 98.31 108 LYS B O 1
ATOM 3321 N N . SER B 1 109 ? 6.824 12.836 -2.959 1 98.62 109 SER B N 1
ATOM 3322 C CA . SER B 1 109 ? 6.445 14.078 -3.619 1 98.62 109 SER B CA 1
ATOM 3323 C C . SER B 1 109 ? 7.219 15.266 -3.053 1 98.62 109 SER B C 1
ATOM 3325 O O . SER B 1 109 ? 7.66 16.141 -3.799 1 98.62 109 SER B O 1
ATOM 3327 N N . TYR B 1 110 ? 7.43 15.25 -1.737 1 98.69 110 TYR B N 1
ATOM 3328 C CA . TYR B 1 110 ? 8.203 16.328 -1.132 1 98.69 110 TYR B CA 1
ATOM 3329 C C . TYR B 1 110 ? 9.656 16.281 -1.599 1 98.69 110 TYR B C 1
ATOM 3331 O O . TYR B 1 110 ? 10.281 17.328 -1.799 1 98.69 110 TYR B O 1
ATOM 3339 N N . SER B 1 111 ? 10.141 15.086 -1.777 1 97.5 111 SER B N 1
ATOM 3340 C CA . SER B 1 111 ? 11.508 14.945 -2.279 1 97.5 111 SER B CA 1
ATOM 3341 C C . SER B 1 111 ? 11.633 15.508 -3.689 1 97.5 111 SER B C 1
ATOM 3343 O O . SER B 1 111 ? 12.68 16.047 -4.055 1 97.5 111 SER B O 1
ATOM 3345 N N . GLN B 1 112 ? 10.594 15.352 -4.457 1 97.31 112 GLN B N 1
ATOM 3346 C CA . GLN B 1 112 ? 10.602 15.922 -5.797 1 97.31 112 GLN B CA 1
ATOM 3347 C C . GLN B 1 112 ? 10.656 17.453 -5.746 1 97.31 112 GLN B C 1
ATOM 3349 O O . GLN B 1 112 ? 11.359 18.078 -6.539 1 97.31 112 GLN B O 1
ATOM 3354 N N . ILE B 1 113 ? 9.93 18 -4.844 1 98.5 113 ILE B N 1
ATOM 3355 C CA . ILE B 1 113 ? 9.953 19.453 -4.656 1 98.5 113 ILE B CA 1
ATOM 3356 C C . ILE B 1 113 ? 11.359 19.891 -4.258 1 98.5 113 ILE B C 1
ATOM 3358 O O . ILE B 1 113 ? 11.922 20.828 -4.848 1 98.5 113 ILE B O 1
ATOM 3362 N N . PHE B 1 114 ? 11.992 19.156 -3.318 1 98 114 PHE B N 1
ATOM 3363 C CA . PHE B 1 114 ? 13.328 19.484 -2.82 1 98 114 PHE B CA 1
ATOM 3364 C C . PHE B 1 114 ? 14.359 19.406 -3.943 1 98 114 PHE B C 1
ATOM 3366 O O . PHE B 1 114 ? 15.156 20.328 -4.121 1 98 114 PHE B O 1
ATOM 3373 N N . SER B 1 115 ? 14.266 18.344 -4.691 1 96.62 115 SER B N 1
ATOM 3374 C CA . SER B 1 115 ? 15.273 18.125 -5.723 1 96.62 115 SER B CA 1
ATOM 3375 C C . SER B 1 115 ? 15.195 19.188 -6.812 1 96.62 115 SER B C 1
ATOM 3377 O O . SER B 1 115 ? 16.203 19.484 -7.457 1 96.62 115 SER B O 1
ATOM 3379 N N . THR B 1 116 ? 14.023 19.797 -6.969 1 97.81 116 THR B N 1
ATOM 3380 C CA . THR B 1 116 ? 13.805 20.781 -8.023 1 97.81 116 THR B CA 1
ATOM 3381 C C . THR B 1 116 ? 14.18 22.172 -7.539 1 97.81 116 THR B C 1
ATOM 3383 O O . THR B 1 116 ? 14.797 22.953 -8.273 1 97.81 116 THR B O 1
ATOM 3386 N N . LEU B 1 117 ? 13.938 22.531 -6.266 1 98.31 117 LEU B N 1
ATOM 3387 C CA . LEU B 1 117 ? 13.969 23.938 -5.84 1 98.31 117 LEU B CA 1
ATOM 3388 C C . LEU B 1 117 ? 15.148 24.188 -4.906 1 98.31 117 LEU B C 1
ATOM 3390 O O . LEU B 1 117 ? 15.539 25.344 -4.691 1 98.31 117 LEU B O 1
ATOM 3394 N N . CYS B 1 118 ? 15.727 23.125 -4.402 1 98 118 CYS B N 1
ATOM 3395 C CA . CYS B 1 118 ? 16.656 23.328 -3.293 1 98 118 CYS B CA 1
ATOM 3396 C C . CYS B 1 118 ? 18 22.688 -3.582 1 98 118 CYS B C 1
ATOM 3398 O O . CYS B 1 118 ? 18.094 21.766 -4.387 1 98 118 CYS B O 1
ATOM 3400 N N . SER B 1 119 ? 19.078 23.156 -2.92 1 97 119 SER B N 1
ATOM 3401 C CA . SER B 1 119 ? 20.406 22.531 -2.992 1 97 119 SER B CA 1
ATOM 3402 C C . SER B 1 119 ? 20.516 21.359 -2.018 1 97 119 SER B C 1
ATOM 3404 O O . SER B 1 119 ? 19.734 21.266 -1.06 1 97 119 SER B O 1
ATOM 3406 N N . THR B 1 120 ? 21.438 20.531 -2.215 1 96.44 120 THR B N 1
ATOM 3407 C CA . THR B 1 120 ? 21.672 19.375 -1.359 1 96.44 120 THR B CA 1
ATOM 3408 C C . THR B 1 120 ? 21.969 19.812 0.074 1 96.44 120 THR B C 1
ATOM 3410 O O . THR B 1 120 ? 21.484 19.188 1.025 1 96.44 120 THR B O 1
ATOM 3413 N N . ALA B 1 121 ? 22.703 20.828 0.2 1 97.12 121 ALA B N 1
ATOM 3414 C CA . ALA B 1 121 ? 23.062 21.328 1.527 1 97.12 121 ALA B CA 1
ATOM 3415 C C . ALA B 1 121 ? 21.812 21.812 2.275 1 97.12 121 ALA B C 1
ATOM 3417 O O . ALA B 1 121 ? 21.672 21.562 3.477 1 97.12 121 ALA B O 1
ATOM 3418 N N . GLU B 1 122 ? 20.906 22.5 1.565 1 97.81 122 GLU B N 1
ATOM 3419 C CA . GLU B 1 122 ? 19.656 22.969 2.156 1 97.81 122 GLU B CA 1
ATOM 3420 C C . GLU B 1 122 ? 18.781 21.797 2.568 1 97.81 122 GLU B C 1
ATOM 3422 O O . GLU B 1 122 ? 18.156 21.828 3.631 1 97.81 122 GLU B O 1
ATOM 3427 N N . ILE B 1 123 ? 18.75 20.797 1.742 1 97.88 123 ILE B N 1
ATOM 3428 C CA . ILE B 1 123 ? 17.938 19.609 2.018 1 97.88 123 ILE B CA 1
ATOM 3429 C C . ILE B 1 123 ? 18.484 18.906 3.264 1 97.88 123 ILE B C 1
ATOM 3431 O O . ILE B 1 123 ? 17.719 18.578 4.176 1 97.88 123 ILE B O 1
ATOM 3435 N N . ASP B 1 124 ? 19.75 18.734 3.338 1 97.56 124 ASP B N 1
ATOM 3436 C CA . ASP B 1 124 ? 20.375 18.078 4.492 1 97.56 124 ASP B CA 1
ATOM 3437 C C . ASP B 1 124 ? 20.047 18.844 5.781 1 97.56 124 ASP B C 1
ATOM 3439 O O . ASP B 1 124 ? 19.766 18.219 6.812 1 97.56 124 ASP B O 1
ATOM 3443 N N . ASP B 1 125 ? 20.094 20.109 5.691 1 98 125 ASP B N 1
ATOM 3444 C CA . ASP B 1 125 ? 19.812 20.938 6.859 1 98 125 ASP B CA 1
ATOM 3445 C C . ASP B 1 125 ? 18.359 20.766 7.297 1 98 125 ASP B C 1
ATOM 3447 O O . ASP B 1 125 ? 18.062 20.688 8.492 1 98 125 ASP B O 1
ATOM 3451 N N . ALA B 1 126 ? 17.453 20.75 6.371 1 98 126 ALA B N 1
ATOM 3452 C CA . ALA B 1 126 ? 16.031 20.594 6.672 1 98 126 ALA B CA 1
ATOM 3453 C C . ALA B 1 126 ? 15.734 19.25 7.309 1 98 126 ALA B C 1
ATOM 3455 O O . ALA B 1 126 ? 14.961 19.156 8.266 1 98 126 ALA B O 1
ATOM 3456 N N . PHE B 1 127 ? 16.344 18.188 6.809 1 97.88 127 PHE B N 1
ATOM 3457 C CA . PHE B 1 127 ? 16.141 16.859 7.367 1 97.88 127 PHE B CA 1
ATOM 3458 C C . PHE B 1 127 ? 16.75 16.75 8.758 1 97.88 127 PHE B C 1
ATOM 3460 O O . PHE B 1 127 ? 16.172 16.125 9.648 1 97.88 127 PHE B O 1
ATOM 3467 N N . ARG B 1 128 ? 17.906 17.359 8.93 1 97.44 128 ARG B N 1
ATOM 3468 C CA . ARG B 1 128 ? 18.5 17.422 10.266 1 97.44 128 ARG B CA 1
ATOM 3469 C C . ARG B 1 128 ? 17.578 18.141 11.242 1 97.44 128 ARG B C 1
ATOM 3471 O O . ARG B 1 128 ? 17.375 17.688 12.367 1 97.44 128 ARG B O 1
ATOM 3478 N N . TRP B 1 129 ? 17.062 19.234 10.805 1 97.88 129 TRP B N 1
ATOM 3479 C CA . TRP B 1 129 ? 16.141 20 11.641 1 97.88 129 TRP B CA 1
ATOM 3480 C C . TRP B 1 129 ? 14.953 19.141 12.078 1 97.88 129 TRP B C 1
ATOM 3482 O O . TRP B 1 129 ? 14.531 19.188 13.234 1 97.88 129 TRP B O 1
ATOM 3492 N N . SER B 1 130 ? 14.375 18.344 11.164 1 97.38 130 SER B N 1
ATOM 3493 C CA . SER B 1 130 ? 13.219 17.516 11.469 1 97.38 130 SER B CA 1
ATOM 3494 C C . SER B 1 130 ? 13.555 16.484 12.547 1 97.38 130 SER B C 1
ATOM 3496 O O . SER B 1 130 ? 12.688 16.109 13.344 1 97.38 130 SER B O 1
ATOM 3498 N N . GLU B 1 131 ? 14.766 16.031 12.617 1 96.81 131 GLU B N 1
ATOM 3499 C CA . GLU B 1 131 ? 15.195 15.039 13.609 1 96.81 131 GLU B CA 1
ATOM 3500 C C . GLU B 1 131 ? 15.484 15.695 14.953 1 96.81 131 GLU B C 1
ATOM 3502 O O . GLU B 1 131 ? 15.398 15.047 16 1 96.81 131 GLU B O 1
ATOM 3507 N N . GLU B 1 132 ? 15.734 17 14.883 1 97.56 132 GLU B N 1
ATOM 3508 C CA . GLU B 1 132 ? 16.172 17.688 16.094 1 97.56 132 GLU B CA 1
ATOM 3509 C C . GLU B 1 132 ? 15.031 18.484 16.719 1 97.56 132 GLU B C 1
ATOM 3511 O O . GLU B 1 132 ? 15.094 18.875 17.891 1 97.56 132 GLU B O 1
ATOM 3516 N N . ASN B 1 133 ? 14.008 18.812 15.938 1 98.19 133 ASN B N 1
ATOM 3517 C CA . ASN B 1 133 ? 12.906 19.594 16.484 1 98.19 133 ASN B CA 1
ATOM 3518 C C . ASN B 1 133 ? 12.102 18.797 17.5 1 98.19 133 ASN B C 1
ATOM 3520 O O . ASN B 1 133 ? 11.477 17.797 17.156 1 98.19 133 ASN B O 1
ATOM 3524 N N . SER B 1 134 ? 12.062 19.25 18.688 1 98.06 134 SER B N 1
ATOM 3525 C CA . SER B 1 134 ? 11.484 18.5 19.797 1 98.06 134 SER B CA 1
ATOM 3526 C C . SER B 1 134 ? 9.977 18.359 19.641 1 98.06 134 SER B C 1
ATOM 3528 O O . SER B 1 134 ? 9.406 17.328 20 1 98.06 134 SER B O 1
ATOM 3530 N N . ASN B 1 135 ? 9.32 19.344 19.141 1 98.38 135 ASN B N 1
ATOM 3531 C CA . ASN B 1 135 ? 7.863 19.297 19 1 98.38 135 ASN B CA 1
ATOM 3532 C C . ASN B 1 135 ? 7.434 18.375 17.875 1 98.38 135 ASN B C 1
ATOM 3534 O O . ASN B 1 135 ? 6.445 17.641 18 1 98.38 135 ASN B O 1
ATOM 3538 N N . LEU B 1 136 ? 8.188 18.391 16.734 1 98.31 136 LEU B N 1
ATOM 3539 C CA . LEU B 1 136 ? 7.93 17.453 15.648 1 98.31 136 LEU B CA 1
ATOM 3540 C C . LEU B 1 136 ? 8.141 16.016 16.109 1 98.31 136 LEU B C 1
ATOM 3542 O O . LEU B 1 136 ? 7.312 15.141 15.852 1 98.31 136 LEU B O 1
ATOM 3546 N N . GLN B 1 137 ? 9.18 15.781 16.859 1 98.25 137 GLN B N 1
ATOM 3547 C CA . GLN B 1 137 ? 9.484 14.445 17.359 1 98.25 137 GLN B CA 1
ATOM 3548 C C . GLN B 1 137 ? 8.453 13.992 18.391 1 98.25 137 GLN B C 1
ATOM 3550 O O . GLN B 1 137 ? 8.086 12.82 18.438 1 98.25 137 GLN B O 1
ATOM 3555 N N . ARG B 1 138 ? 7.953 14.922 19.141 1 97.69 138 ARG B N 1
ATOM 3556 C CA . ARG B 1 138 ? 6.977 14.586 20.172 1 97.69 138 ARG B CA 1
ATOM 3557 C C . ARG B 1 138 ? 5.672 14.102 19.562 1 97.69 138 ARG B C 1
ATOM 3559 O O . ARG B 1 138 ? 5.105 13.102 20 1 97.69 138 ARG B O 1
ATOM 3566 N N . LYS B 1 139 ? 5.129 14.844 18.516 1 97.19 139 LYS B N 1
ATOM 3567 C CA . LYS B 1 139 ? 3.881 14.367 17.922 1 97.19 139 LYS B CA 1
ATOM 3568 C C . LYS B 1 139 ? 4.074 13.023 17.234 1 97.19 139 LYS B C 1
ATOM 3570 O O . LYS B 1 139 ? 3.182 12.18 17.234 1 97.19 139 LYS B O 1
ATOM 3575 N N . ALA B 1 140 ? 5.281 12.805 16.625 1 96.5 140 ALA B N 1
ATOM 3576 C CA . ALA B 1 140 ? 5.578 11.508 16.031 1 96.5 140 ALA B CA 1
ATOM 3577 C C . ALA B 1 140 ? 5.57 10.398 17.078 1 96.5 140 ALA B C 1
ATOM 3579 O O . ALA B 1 140 ? 4.992 9.336 16.875 1 96.5 140 ALA B O 1
ATOM 3580 N N . GLU B 1 141 ? 6.105 10.688 18.188 1 96.25 141 GLU B N 1
ATOM 3581 C CA . GLU B 1 141 ? 6.188 9.719 19.281 1 96.25 141 GLU B CA 1
ATOM 3582 C C . GLU B 1 141 ? 4.801 9.383 19.828 1 96.25 141 GLU B C 1
ATOM 3584 O O . GLU B 1 141 ? 4.496 8.211 20.078 1 96.25 141 GLU B O 1
ATOM 3589 N N . ILE B 1 142 ? 4.051 10.406 20.016 1 96 142 ILE B N 1
ATOM 3590 C CA . ILE B 1 142 ? 2.705 10.203 20.547 1 96 142 ILE B CA 1
ATOM 3591 C C . ILE B 1 142 ? 1.918 9.289 19.609 1 96 142 ILE B C 1
ATOM 3593 O O . ILE B 1 142 ? 1.347 8.289 20.047 1 96 142 ILE B O 1
ATOM 3597 N N . VAL B 1 143 ? 1.89 9.562 18.328 1 95.69 143 VAL B N 1
ATOM 3598 C CA . VAL B 1 143 ? 1.1 8.797 17.375 1 95.69 143 VAL B CA 1
ATOM 3599 C C . VAL B 1 143 ? 1.653 7.379 17.266 1 95.69 143 VAL B C 1
ATOM 3601 O O . VAL B 1 143 ? 0.892 6.41 17.219 1 95.69 143 VAL B O 1
ATOM 3604 N N . LEU B 1 144 ? 2.98 7.188 17.281 1 95.44 144 LEU B N 1
ATOM 3605 C CA . LEU B 1 144 ? 3.609 5.879 17.141 1 95.44 144 LEU B CA 1
ATOM 3606 C C . LEU B 1 144 ? 3.283 4.984 18.328 1 95.44 144 LEU B C 1
ATOM 3608 O O . LEU B 1 144 ? 3.15 3.77 18.172 1 95.44 144 LEU B O 1
ATOM 3612 N N . GLU B 1 145 ? 3.193 5.605 19.484 1 94.06 145 GLU B N 1
ATOM 3613 C CA . GLU B 1 145 ? 2.828 4.832 20.672 1 94.06 145 GLU B CA 1
ATOM 3614 C C . GLU B 1 145 ? 1.458 4.184 20.516 1 94.06 145 GLU B C 1
ATOM 3616 O O . GLU B 1 145 ? 1.245 3.049 20.953 1 94.06 145 GLU B O 1
ATOM 3621 N N . TYR B 1 146 ? 0.633 4.852 19.859 1 91.06 146 TYR B N 1
ATOM 3622 C CA . TYR B 1 146 ? -0.705 4.312 19.656 1 91.06 146 TYR B CA 1
ATOM 3623 C C . TYR B 1 146 ? -0.713 3.316 18.5 1 91.06 146 TYR B C 1
ATOM 3625 O O . TYR B 1 146 ? -1.47 2.342 18.516 1 91.06 146 TYR B O 1
ATOM 3633 N N . TYR B 1 147 ? 0.083 3.543 17.5 1 92.12 147 TYR B N 1
ATOM 3634 C CA . TYR B 1 147 ? 0.189 2.6 16.391 1 92.12 147 TYR B CA 1
ATOM 3635 C C . TYR B 1 147 ? 0.725 1.256 16.859 1 92.12 147 TYR B C 1
ATOM 3637 O O . TYR B 1 147 ? 0.336 0.206 16.344 1 92.12 147 TYR B O 1
ATOM 3645 N N . ARG B 1 148 ? 1.481 1.26 17.906 1 86.88 148 ARG B N 1
ATOM 3646 C CA . ARG B 1 148 ? 2.115 0.046 18.422 1 86.88 148 ARG B CA 1
ATOM 3647 C C . ARG B 1 148 ? 1.319 -0.544 19.578 1 86.88 148 ARG B C 1
ATOM 3649 O O . ARG B 1 148 ? 1.618 -1.645 20.047 1 86.88 148 ARG B O 1
ATOM 3656 N N . GLY B 1 149 ? 0.335 0.223 20.062 1 88.38 149 GLY B N 1
ATOM 3657 C CA . GLY B 1 149 ? -0.477 -0.233 21.188 1 88.38 149 GLY B CA 1
ATOM 3658 C C . GLY B 1 149 ? -1.436 -1.348 20.812 1 88.38 149 GLY B C 1
ATOM 3659 O O . GLY B 1 149 ? -1.467 -1.785 19.656 1 88.38 149 GLY B O 1
ATOM 3660 N N . ASP B 1 150 ? -2.25 -1.77 21.75 1 90.19 150 ASP B N 1
ATOM 3661 C CA . ASP B 1 150 ? -3.027 -2.99 21.562 1 90.19 150 ASP B CA 1
ATOM 3662 C C . ASP B 1 150 ? -4.512 -2.676 21.406 1 90.19 150 ASP B C 1
ATOM 3664 O O . ASP B 1 150 ? -5.344 -3.586 21.375 1 90.19 150 ASP B O 1
ATOM 3668 N N . ASP B 1 151 ? -4.879 -1.436 21.344 1 96.88 151 ASP B N 1
ATOM 3669 C CA . ASP B 1 151 ? -6.285 -1.075 21.219 1 96.88 151 ASP B CA 1
ATOM 3670 C C . ASP B 1 151 ? -6.602 -0.602 19.797 1 96.88 151 ASP B C 1
ATOM 3672 O O . ASP B 1 151 ? -6.301 0.537 19.438 1 96.88 151 ASP B O 1
ATOM 3676 N N . PRO B 1 152 ? -7.32 -1.419 19.031 1 97.06 152 PRO B N 1
ATOM 3677 C CA . PRO B 1 152 ? -7.57 -1.113 17.625 1 97.06 152 PRO B CA 1
ATOM 3678 C C . PRO B 1 152 ? -8.344 0.188 17.438 1 97.06 152 PRO B C 1
ATOM 3680 O O . PRO B 1 152 ? -8.078 0.936 16.484 1 97.06 152 PRO B O 1
ATOM 3683 N N . LEU B 1 153 ? -9.289 0.468 18.266 1 98.25 153 LEU B N 1
ATOM 3684 C CA . LEU B 1 153 ? -10.094 1.67 18.094 1 98.25 153 LEU B CA 1
ATOM 3685 C C . LEU B 1 153 ? -9.297 2.918 18.453 1 98.25 153 LEU B C 1
ATOM 3687 O O . LEU B 1 153 ? -9.422 3.951 17.781 1 98.25 153 LEU B O 1
ATOM 3691 N N . LYS B 1 154 ? -8.43 2.855 19.484 1 98.12 154 LYS B N 1
ATOM 3692 C CA . LYS B 1 154 ? -7.566 3.98 19.812 1 98.12 154 LYS B CA 1
ATOM 3693 C C . LYS B 1 154 ? -6.562 4.25 18.703 1 98.12 154 LYS B C 1
ATOM 3695 O O . LYS B 1 154 ? -6.223 5.406 18.438 1 98.12 154 LYS B O 1
ATOM 3700 N N . ARG B 1 155 ? -6.133 3.182 18.047 1 98.06 155 ARG B N 1
ATOM 3701 C CA . ARG B 1 155 ? -5.242 3.326 16.891 1 98.06 155 ARG B CA 1
ATOM 3702 C C . ARG B 1 155 ? -5.922 4.09 15.766 1 98.06 155 ARG B C 1
ATOM 3704 O O . ARG B 1 155 ? -5.316 4.973 15.148 1 98.06 155 ARG B O 1
ATOM 3711 N N . LYS B 1 156 ? -7.184 3.789 15.508 1 98.69 156 LYS B N 1
ATOM 3712 C CA . LYS B 1 156 ? -7.934 4.477 14.461 1 98.69 156 LYS B CA 1
ATOM 3713 C C . LYS B 1 156 ? -8.164 5.941 14.82 1 98.69 156 LYS B C 1
ATOM 3715 O O . LYS B 1 156 ? -8.164 6.809 13.945 1 98.69 156 LYS B O 1
ATOM 3720 N N . VAL B 1 157 ? -8.328 6.246 16.109 1 98.75 157 VAL B N 1
ATOM 3721 C CA . VAL B 1 157 ? -8.469 7.629 16.547 1 98.75 157 VAL B CA 1
ATOM 3722 C C . VAL B 1 157 ? -7.18 8.398 16.266 1 98.75 157 VAL B C 1
ATOM 3724 O O . VAL B 1 157 ? -7.211 9.469 15.656 1 98.75 157 VAL B O 1
ATOM 3727 N N . ALA B 1 158 ? -6.074 7.801 16.672 1 98.5 158 ALA B N 1
ATOM 3728 C CA . ALA B 1 158 ? -4.781 8.453 16.469 1 98.5 158 ALA B CA 1
ATOM 3729 C C . ALA B 1 158 ? -4.516 8.695 14.992 1 98.5 158 ALA B C 1
ATOM 3731 O O . ALA B 1 158 ? -4.055 9.766 14.609 1 98.5 158 ALA B O 1
ATOM 3732 N N . SER B 1 159 ? -4.855 7.691 14.18 1 98.62 159 SER B N 1
ATOM 3733 C CA . SER B 1 159 ? -4.641 7.805 12.734 1 98.62 159 SER B CA 1
ATOM 3734 C C . SER B 1 159 ? -5.527 8.883 12.133 1 98.62 159 SER B C 1
ATOM 3736 O O . SER B 1 159 ? -5.086 9.648 11.273 1 98.62 159 SER B O 1
ATOM 3738 N N . THR B 1 160 ? -6.766 8.969 12.531 1 98.75 160 THR B N 1
ATOM 3739 C CA . THR B 1 160 ? -7.676 9.992 12.031 1 98.75 160 THR B CA 1
ATOM 3740 C C . THR B 1 160 ? -7.184 11.383 12.414 1 98.75 160 THR B C 1
ATOM 3742 O O . THR B 1 160 ? -7.219 12.312 11.602 1 98.75 160 THR B O 1
ATOM 3745 N N . LEU B 1 161 ? -6.672 11.531 13.641 1 98.75 161 LEU B N 1
ATOM 3746 C CA . LEU B 1 161 ? -6.156 12.82 14.094 1 98.75 161 LEU B CA 1
ATOM 3747 C C . LEU B 1 161 ? -4.914 13.219 13.305 1 98.75 161 LEU B C 1
ATOM 3749 O O . LEU B 1 161 ? -4.715 14.398 13.008 1 98.75 161 LEU B O 1
ATOM 3753 N N . LEU B 1 162 ? -4.105 12.211 12.992 1 98.56 162 LEU B N 1
ATOM 3754 C CA . LEU B 1 162 ? -2.951 12.523 12.156 1 98.56 162 LEU B CA 1
ATOM 3755 C C . LEU B 1 162 ? -3.391 12.984 10.773 1 98.56 162 LEU B C 1
ATOM 3757 O O . LEU B 1 162 ? -2.957 14.039 10.297 1 98.56 162 LEU B O 1
ATOM 3761 N N . GLU B 1 163 ? -4.344 12.305 10.133 1 97.88 163 GLU B N 1
ATOM 3762 C CA . GLU B 1 163 ? -4.773 12.508 8.75 1 97.88 163 GLU B CA 1
ATOM 3763 C C . GLU B 1 163 ? -5.551 13.812 8.602 1 97.88 163 GLU B C 1
ATOM 3765 O O . GLU B 1 163 ? -5.422 14.508 7.594 1 97.88 163 GLU B O 1
ATOM 3770 N N . SER B 1 164 ? -6.324 14.172 9.578 1 98 164 SER B N 1
ATOM 3771 C CA . SER B 1 164 ? -7.316 15.234 9.414 1 98 164 SER B CA 1
ATOM 3772 C C . SER B 1 164 ? -6.93 16.484 10.203 1 98 164 SER B C 1
ATOM 3774 O O . SER B 1 164 ? -7.547 17.531 10.055 1 98 164 SER B O 1
ATOM 3776 N N . PHE B 1 165 ? -5.844 16.344 11.023 1 98.38 165 PHE B N 1
ATOM 3777 C CA . PHE B 1 165 ? -5.516 17.453 11.93 1 98.38 165 PHE B CA 1
ATOM 3778 C C . PHE B 1 165 ? -4.023 17.75 11.898 1 98.38 165 PHE B C 1
ATOM 3780 O O . PHE B 1 165 ? -3.609 18.812 11.414 1 98.38 165 PHE B O 1
ATOM 3787 N N . LEU B 1 166 ? -3.205 16.844 12.148 1 98.38 166 LEU B N 1
ATOM 3788 C CA . LEU B 1 166 ? -1.786 17.094 12.367 1 98.38 166 LEU B CA 1
ATOM 3789 C C . LEU B 1 166 ? -1.094 17.5 11.07 1 98.38 166 LEU B C 1
ATOM 3791 O O . LEU B 1 166 ? -0.164 18.312 11.086 1 98.38 166 LEU B O 1
ATOM 3795 N N . PHE B 1 167 ? -1.527 16.953 9.914 1 97.75 167 PHE B N 1
ATOM 3796 C CA . PHE B 1 167 ? -0.943 17.312 8.625 1 97.75 167 PHE B CA 1
ATOM 3797 C C . PHE B 1 167 ? -1.223 18.781 8.297 1 97.75 167 PHE B C 1
ATOM 3799 O O . PHE B 1 167 ? -0.454 19.406 7.566 1 97.75 167 PHE B O 1
ATOM 3806 N N . TYR B 1 168 ? -2.191 19.391 8.836 1 96.56 168 TYR B N 1
ATOM 3807 C CA . TYR B 1 168 ? -2.789 20.578 8.25 1 96.56 168 TYR B CA 1
ATOM 3808 C C . TYR B 1 168 ? -2.078 21.844 8.727 1 96.56 168 TYR B C 1
ATOM 3810 O O . TYR B 1 168 ? -2.215 22.906 8.117 1 96.56 168 TYR B O 1
ATOM 3818 N N . SER B 1 169 ? -1.285 21.75 9.852 1 96.62 169 SER B N 1
ATOM 3819 C CA . SER B 1 169 ? -0.409 22.891 10.125 1 96.62 169 SER B CA 1
ATOM 3820 C C . SER B 1 169 ? 0.603 23.094 9 1 96.62 169 SER B C 1
ATOM 3822 O O . SER B 1 169 ? 1.019 24.219 8.734 1 96.62 169 SER B O 1
ATOM 3824 N N . GLY B 1 170 ? 0.953 21.938 8.383 1 98.19 170 GLY B N 1
ATOM 3825 C CA . GLY B 1 170 ? 1.876 22 7.262 1 98.19 170 GLY B CA 1
ATOM 3826 C C . GLY B 1 170 ? 1.204 22.406 5.965 1 98.19 170 GLY B C 1
ATOM 3827 O O . GLY B 1 170 ? 1.778 23.156 5.168 1 98.19 170 GLY B O 1
ATOM 3828 N N . PHE B 1 171 ? -0.001 22.031 5.754 1 98.44 171 PHE B N 1
ATOM 3829 C CA . PHE B 1 171 ? -0.7 22.266 4.496 1 98.44 171 PHE B CA 1
ATOM 3830 C C . PHE B 1 171 ? -1.112 23.719 4.367 1 98.44 171 PHE B C 1
ATOM 3832 O O . PHE B 1 171 ? -1.449 24.188 3.277 1 98.44 171 PHE B O 1
ATOM 3839 N N . TYR B 1 172 ? -1.048 24.5 5.461 1 98.44 172 TYR B N 1
ATOM 3840 C CA . TYR B 1 172 ? -1.398 25.906 5.422 1 98.44 172 TYR B CA 1
ATOM 3841 C C . TYR B 1 172 ? -0.465 26.672 4.492 1 98.44 172 TYR B C 1
ATOM 3843 O O . TYR B 1 172 ? -0.916 27.5 3.689 1 98.44 172 TYR B O 1
ATOM 3851 N N . LEU B 1 173 ? 0.786 26.438 4.543 1 98.69 173 LEU B N 1
ATOM 3852 C CA . LEU B 1 173 ? 1.8 27.281 3.93 1 98.69 173 LEU B CA 1
ATOM 3853 C C . LEU B 1 173 ? 1.7 27.234 2.408 1 98.69 173 LEU B C 1
ATOM 3855 O O . LEU B 1 173 ? 1.694 28.281 1.749 1 98.69 173 LEU B O 1
ATOM 3859 N N . PRO B 1 174 ? 1.629 26.016 1.784 1 98.5 174 PRO B N 1
ATOM 3860 C CA . PRO B 1 174 ? 1.477 26.016 0.328 1 98.5 174 PRO B CA 1
ATOM 3861 C C . PRO B 1 174 ? 0.202 26.719 -0.134 1 98.5 174 PRO B C 1
ATOM 3863 O O . PRO B 1 174 ? 0.186 27.344 -1.198 1 98.5 174 PRO B O 1
ATOM 3866 N N . MET B 1 175 ? -0.84 26.656 0.655 1 97.94 175 MET B N 1
ATOM 3867 C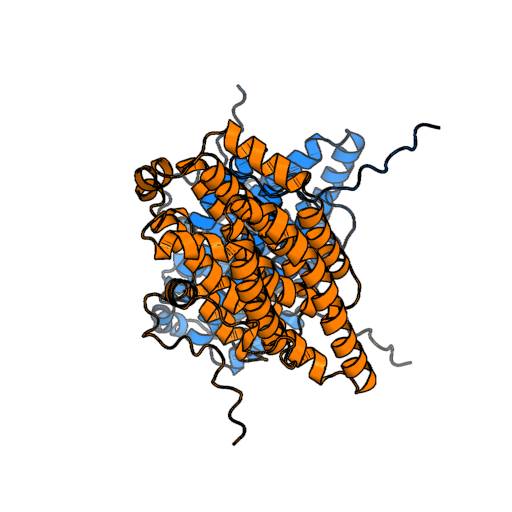 CA . MET B 1 175 ? -2.059 27.391 0.308 1 97.94 175 MET B CA 1
ATOM 3868 C C . MET B 1 175 ? -1.857 28.891 0.454 1 97.94 175 MET B C 1
ATOM 3870 O O . MET B 1 175 ? -2.383 29.672 -0.342 1 97.94 175 MET B O 1
ATOM 3874 N N . TYR B 1 176 ? -1.078 29.234 1.482 1 98.12 176 TYR B N 1
ATOM 3875 C CA . TYR B 1 176 ? -0.713 30.625 1.667 1 98.12 176 TYR B CA 1
ATOM 3876 C C . TYR B 1 176 ? 0.064 31.156 0.465 1 98.12 176 TYR B C 1
ATOM 3878 O O . TYR B 1 176 ? -0.258 32.219 -0.075 1 98.12 176 TYR B O 1
ATOM 3886 N N . TRP B 1 177 ? 1.081 30.406 -0.011 1 98.19 177 TRP B N 1
ATOM 3887 C CA . TRP B 1 177 ? 1.866 30.812 -1.174 1 98.19 177 TRP B CA 1
ATOM 3888 C C . TRP B 1 177 ? 0.984 30.922 -2.412 1 98.19 177 TRP B C 1
ATOM 3890 O O . TRP B 1 177 ? 1.044 31.922 -3.135 1 98.19 177 TRP B O 1
ATOM 3900 N N . SER B 1 178 ? 0.191 29.953 -2.574 1 97.25 178 SER B N 1
ATOM 3901 C CA . SER B 1 178 ? -0.655 29.906 -3.764 1 97.25 178 SER B CA 1
ATOM 3902 C C . SER B 1 178 ? -1.623 31.094 -3.795 1 97.25 178 SER B C 1
ATOM 3904 O O . SER B 1 178 ? -1.867 31.672 -4.855 1 97.25 178 SER B O 1
ATOM 3906 N N . SER B 1 179 ? -2.191 31.438 -2.688 1 96.38 179 SER B N 1
ATOM 3907 C CA . SER B 1 179 ? -3.129 32.562 -2.605 1 96.38 179 SER B CA 1
ATOM 3908 C C . SER B 1 179 ? -2.449 33.875 -2.955 1 96.38 179 SER B C 1
ATOM 3910 O O . SER B 1 179 ? -3.123 34.875 -3.217 1 96.38 179 SER B O 1
ATOM 3912 N N . ARG B 1 180 ? -1.19 33.875 -3.062 1 96.25 180 ARG B N 1
ATOM 3913 C CA . ARG B 1 180 ? -0.396 35.062 -3.4 1 96.25 180 ARG B CA 1
ATOM 3914 C C . ARG B 1 180 ? 0.353 34.844 -4.711 1 96.25 180 ARG B C 1
ATOM 3916 O O . ARG B 1 180 ? 1.352 35.531 -4.973 1 96.25 180 ARG B O 1
ATOM 3923 N N . ALA B 1 181 ? -0.091 33.812 -5.43 1 96.56 181 ALA B N 1
ATOM 3924 C CA . ALA B 1 181 ? 0.403 33.5 -6.766 1 96.56 181 ALA B CA 1
ATOM 3925 C C . ALA B 1 181 ? 1.874 33.094 -6.727 1 96.56 181 ALA B C 1
ATOM 3927 O O . ALA B 1 181 ? 2.631 33.375 -7.656 1 96.56 181 ALA B O 1
ATOM 3928 N N . LYS B 1 182 ? 2.307 32.5 -5.605 1 98.19 182 LYS B N 1
ATOM 3929 C CA . LYS B 1 182 ? 3.656 31.953 -5.473 1 98.19 182 LYS B CA 1
ATOM 3930 C C . LYS B 1 182 ? 3.631 30.422 -5.348 1 98.19 182 LYS B C 1
ATOM 3932 O O . LYS B 1 182 ? 2.729 29.859 -4.719 1 98.19 182 LYS B O 1
ATOM 3937 N N . LEU B 1 183 ? 4.609 29.781 -5.961 1 98.62 183 LEU B N 1
ATOM 3938 C CA . LEU B 1 183 ? 4.789 28.344 -5.867 1 98.62 183 LEU B CA 1
ATOM 3939 C C . LEU B 1 183 ? 3.5 27.609 -6.215 1 98.62 183 LEU B C 1
ATOM 3941 O O . LEU B 1 183 ? 3.051 26.734 -5.465 1 98.62 183 LEU B O 1
ATOM 3945 N N . THR B 1 184 ? 2.914 27.984 -7.293 1 98.06 184 THR B N 1
ATOM 3946 C CA . THR B 1 184 ? 1.577 27.516 -7.637 1 98.06 184 THR B CA 1
ATOM 3947 C C . THR B 1 184 ? 1.613 26.047 -8.055 1 98.06 184 THR B C 1
ATOM 3949 O O . THR B 1 184 ? 0.667 25.297 -7.797 1 98.06 184 THR B O 1
ATOM 3952 N N . ASN B 1 185 ? 2.703 25.578 -8.727 1 98.44 185 ASN B N 1
ATOM 3953 C CA . ASN B 1 185 ? 2.809 24.172 -9.102 1 98.44 185 ASN B CA 1
ATOM 3954 C C . ASN B 1 185 ? 3.074 23.297 -7.891 1 98.44 185 ASN B C 1
ATOM 3956 O O . ASN B 1 185 ? 2.539 22.188 -7.797 1 98.44 185 ASN B O 1
ATOM 3960 N N . THR B 1 186 ? 3.867 23.781 -6.969 1 98.62 186 THR B N 1
ATOM 3961 C CA . THR B 1 186 ? 4.043 23.109 -5.688 1 98.62 186 THR B CA 1
ATOM 3962 C C . THR B 1 186 ? 2.709 22.969 -4.961 1 98.62 186 THR B C 1
ATOM 3964 O O . THR B 1 186 ? 2.385 21.891 -4.445 1 98.62 186 THR B O 1
ATOM 3967 N N . ALA B 1 187 ? 1.976 24.016 -4.961 1 98.25 187 ALA B N 1
ATOM 3968 C CA . ALA B 1 187 ? 0.664 23.984 -4.316 1 98.25 187 ALA B CA 1
ATOM 3969 C C . ALA B 1 187 ? -0.259 22.984 -4.992 1 98.25 187 ALA B C 1
ATOM 3971 O O . ALA B 1 187 ? -1.076 22.344 -4.328 1 98.25 187 ALA B O 1
ATOM 3972 N N . ASP B 1 188 ? -0.153 22.828 -6.309 1 97.69 188 ASP B N 1
ATOM 3973 C CA . ASP B 1 188 ? -0.948 21.844 -7.023 1 97.69 188 ASP B CA 1
ATOM 3974 C C . ASP B 1 188 ? -0.641 20.422 -6.527 1 97.69 188 ASP B C 1
ATOM 3976 O O . ASP B 1 188 ? -1.552 19.625 -6.336 1 97.69 188 ASP B O 1
ATOM 3980 N N . MET B 1 189 ? 0.612 20.141 -6.328 1 98 189 MET B N 1
ATOM 3981 C CA . MET B 1 189 ? 1.013 18.844 -5.789 1 98 189 MET B CA 1
ATOM 3982 C C . MET B 1 189 ? 0.443 18.641 -4.387 1 98 189 MET B C 1
ATOM 3984 O O . MET B 1 189 ? -0.061 17.562 -4.07 1 98 189 MET B O 1
ATOM 3988 N N . ILE B 1 190 ? 0.494 19.672 -3.58 1 98.56 190 ILE B N 1
ATOM 3989 C CA . ILE B 1 190 ? 0.007 19.562 -2.207 1 98.56 190 ILE B CA 1
ATOM 3990 C C . ILE B 1 190 ? -1.512 19.406 -2.209 1 98.56 190 ILE B C 1
ATOM 3992 O O . ILE B 1 190 ? -2.068 18.703 -1.369 1 98.56 190 ILE B O 1
ATOM 3996 N N . ARG B 1 191 ? -2.191 20.031 -3.172 1 97.56 191 ARG B N 1
ATOM 3997 C CA . ARG B 1 191 ? -3.637 19.875 -3.279 1 97.56 191 ARG B CA 1
ATOM 3998 C C . ARG B 1 191 ? -3.998 18.422 -3.592 1 97.56 191 ARG B C 1
ATOM 4000 O O . ARG B 1 191 ? -5.016 17.906 -3.115 1 97.56 191 ARG B O 1
ATOM 4007 N N . LEU B 1 192 ? -3.201 17.781 -4.461 1 97.62 192 LEU B N 1
ATOM 4008 C CA . LEU B 1 192 ? -3.408 16.359 -4.719 1 97.62 192 LEU B CA 1
ATOM 4009 C C . LEU B 1 192 ? -3.246 15.539 -3.439 1 97.62 192 LEU B C 1
ATOM 4011 O O . LEU B 1 192 ? -4.035 14.625 -3.174 1 97.62 192 LEU B O 1
ATOM 4015 N N . ILE B 1 193 ? -2.252 15.891 -2.607 1 98.44 193 ILE B N 1
ATOM 4016 C CA . ILE B 1 193 ? -2.027 15.211 -1.333 1 98.44 193 ILE B CA 1
ATOM 4017 C C . ILE B 1 193 ? -3.217 15.453 -0.405 1 98.44 193 ILE B C 1
ATOM 4019 O O . ILE B 1 193 ? -3.732 14.516 0.209 1 98.44 193 ILE B O 1
ATOM 4023 N N . ILE B 1 194 ? -3.648 16.688 -0.324 1 97.69 194 ILE B N 1
ATOM 4024 C CA . ILE B 1 194 ? -4.762 17.047 0.55 1 97.69 194 ILE B CA 1
ATOM 4025 C C . ILE B 1 194 ? -6.02 16.297 0.12 1 97.69 194 ILE B C 1
ATOM 4027 O O . ILE B 1 194 ? -6.789 15.828 0.963 1 97.69 194 ILE B O 1
ATOM 4031 N N . ARG B 1 195 ? -6.234 16.188 -1.206 1 96.56 195 ARG B N 1
ATOM 4032 C CA . ARG B 1 195 ? -7.363 15.422 -1.726 1 96.56 195 ARG B CA 1
ATOM 4033 C C . ARG B 1 195 ? -7.336 13.984 -1.207 1 96.56 195 ARG B C 1
ATOM 4035 O O . ARG B 1 195 ? -8.367 13.445 -0.79 1 96.56 195 ARG B O 1
ATOM 4042 N N . ASP B 1 196 ? -6.199 13.367 -1.2 1 97.81 196 ASP B N 1
ATOM 4043 C CA . ASP B 1 196 ? -6.035 12.016 -0.678 1 97.81 196 ASP B CA 1
ATOM 4044 C C . ASP B 1 196 ? -6.289 11.977 0.828 1 97.81 196 ASP B C 1
ATOM 4046 O O . ASP B 1 196 ? -7.004 11.102 1.319 1 97.81 196 ASP B O 1
ATOM 4050 N N . GLU B 1 197 ? -5.684 12.961 1.565 1 97.5 197 GLU B N 1
ATOM 4051 C CA . GLU B 1 197 ? -5.781 12.992 3.021 1 97.5 197 GLU B CA 1
ATOM 4052 C C . GLU B 1 197 ? -7.234 13.117 3.477 1 97.5 197 GLU B C 1
ATOM 4054 O O . GLU B 1 197 ? -7.613 12.578 4.516 1 97.5 197 GLU B O 1
ATOM 4059 N N . ALA B 1 198 ? -7.961 13.875 2.721 1 96 198 ALA B N 1
ATOM 4060 C CA . ALA B 1 198 ? -9.375 14.039 3.043 1 96 198 ALA B CA 1
ATOM 4061 C C . ALA B 1 198 ? -10.094 12.688 3.031 1 96 198 ALA B C 1
ATOM 4063 O O . ALA B 1 198 ? -10.883 12.391 3.934 1 96 198 ALA B O 1
ATOM 4064 N N . VAL B 1 199 ? -9.82 11.859 2.033 1 97.94 199 VAL B N 1
ATOM 4065 C CA . VAL B 1 199 ? -10.438 10.539 1.932 1 97.94 199 VAL B CA 1
ATOM 4066 C C . VAL B 1 199 ? -9.883 9.625 3.025 1 97.94 199 VAL B C 1
ATOM 4068 O O . VAL B 1 199 ? -10.633 8.859 3.639 1 97.94 199 VAL B O 1
ATOM 4071 N N . HIS B 1 200 ? -8.531 9.672 3.305 1 98.75 200 HIS B N 1
ATOM 4072 C CA . HIS B 1 200 ? -7.918 8.852 4.34 1 98.75 200 HIS B CA 1
ATOM 4073 C C . HIS B 1 200 ? -8.57 9.102 5.699 1 98.75 200 HIS B C 1
ATOM 4075 O O . HIS B 1 200 ? -9.016 8.164 6.359 1 98.75 200 HIS B O 1
ATOM 4081 N N . GLY B 1 201 ? -8.641 10.406 6.07 1 98.62 201 GLY B N 1
ATOM 4082 C CA . GLY B 1 201 ? -9.211 10.766 7.359 1 98.62 201 GLY B CA 1
ATOM 4083 C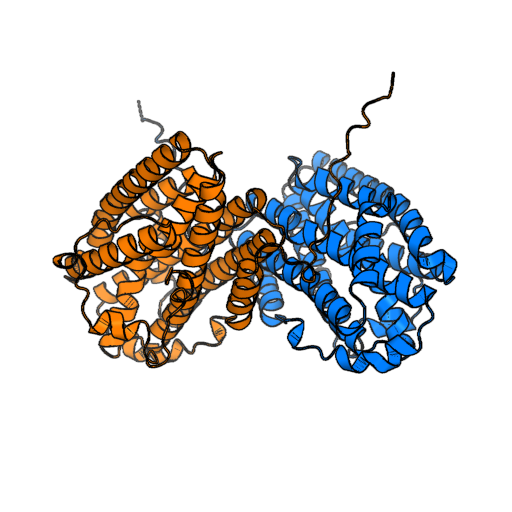 C . GLY B 1 201 ? -10.672 10.375 7.496 1 98.62 201 GLY B C 1
ATOM 4084 O O . GLY B 1 201 ? -11.086 9.852 8.531 1 98.62 201 GLY B O 1
ATOM 4085 N N . TYR B 1 202 ? -11.406 10.609 6.445 1 98.38 202 TYR B N 1
ATOM 4086 C CA . TYR B 1 202 ? -12.82 10.242 6.441 1 98.38 202 TYR B CA 1
ATOM 4087 C C . TYR B 1 202 ? -12.992 8.742 6.637 1 98.38 202 TYR B C 1
ATOM 4089 O O . TYR B 1 202 ? -13.766 8.305 7.488 1 98.38 202 TYR B O 1
ATOM 4097 N N . TYR B 1 203 ? -12.32 7.961 5.859 1 98.88 203 TYR B N 1
ATOM 4098 C CA . TYR B 1 203 ? -12.523 6.516 5.82 1 98.88 203 TYR B CA 1
ATOM 4099 C C . TYR B 1 203 ? -12.117 5.875 7.145 1 98.88 203 TYR B C 1
ATOM 4101 O O . TYR B 1 203 ? -12.836 5.035 7.68 1 98.88 203 TYR B O 1
ATOM 4109 N N . ILE B 1 204 ? -10.938 6.23 7.676 1 98.88 204 ILE B N 1
ATOM 4110 C CA . ILE B 1 204 ? -10.477 5.656 8.93 1 98.88 204 ILE B CA 1
ATOM 4111 C C . ILE B 1 204 ? -11.406 6.066 10.062 1 98.88 204 ILE B C 1
ATOM 4113 O O . ILE B 1 204 ? -11.734 5.258 10.938 1 98.88 204 ILE B O 1
ATOM 4117 N N . GLY B 1 205 ? -11.852 7.336 10.008 1 98.81 205 GLY B N 1
ATOM 4118 C CA . GLY B 1 205 ? -12.867 7.762 10.961 1 98.81 205 GLY B CA 1
ATOM 4119 C C . GLY B 1 205 ? -14.156 6.977 10.852 1 98.81 205 GLY B C 1
ATOM 4120 O O . GLY B 1 205 ? -14.734 6.582 11.867 1 98.81 205 GLY B O 1
ATOM 4121 N N . TYR B 1 206 ? -14.625 6.758 9.625 1 98.81 206 TYR B N 1
ATOM 4122 C CA . TYR B 1 206 ? -15.82 5.961 9.375 1 98.81 206 TYR B CA 1
ATOM 4123 C C . TYR B 1 206 ? -15.672 4.559 9.961 1 98.81 206 TYR B C 1
ATOM 4125 O O . TYR B 1 206 ? -16.594 4.047 10.609 1 98.81 206 TYR B O 1
ATOM 4133 N N . LYS B 1 207 ? -14.539 3.918 9.758 1 98.88 207 LYS B N 1
ATOM 4134 C CA . LYS B 1 207 ? -14.328 2.557 10.242 1 98.88 207 LYS B CA 1
ATOM 4135 C C . LYS B 1 207 ? -14.211 2.527 11.766 1 98.88 207 LYS B C 1
ATOM 4137 O O . LYS B 1 207 ? -14.625 1.557 12.406 1 98.88 207 LYS B O 1
ATOM 4142 N N . PHE B 1 208 ? -13.617 3.623 12.359 1 98.81 208 PHE B N 1
ATOM 4143 C CA . PHE B 1 208 ? -13.672 3.77 13.812 1 98.81 208 PHE B CA 1
ATOM 4144 C C . PHE B 1 208 ? -15.117 3.748 14.305 1 98.81 208 PHE B C 1
ATOM 4146 O O . PHE B 1 208 ? -15.453 3.012 15.234 1 98.81 208 PHE B O 1
ATOM 4153 N N . GLN B 1 209 ? -16 4.559 13.656 1 98.75 209 GLN B N 1
ATOM 4154 C CA . GLN B 1 209 ? -17.406 4.641 14.055 1 98.75 209 GLN B CA 1
ATOM 4155 C C . GLN B 1 209 ? -18.078 3.281 13.922 1 98.75 209 GLN B C 1
ATOM 4157 O O . GLN B 1 209 ? -18.906 2.914 14.766 1 98.75 209 GLN B O 1
ATOM 4162 N N . ARG B 1 210 ? -17.781 2.518 12.852 1 98.44 210 ARG B N 1
ATOM 4163 C CA . ARG B 1 210 ? -18.344 1.178 12.688 1 98.44 210 ARG B CA 1
ATOM 4164 C C . ARG B 1 210 ? -17.906 0.266 13.836 1 98.44 210 ARG B C 1
ATOM 4166 O O . ARG B 1 210 ? -18.703 -0.537 14.328 1 98.44 210 ARG B O 1
ATOM 4173 N N . GLY B 1 211 ? -16.609 0.372 14.258 1 97.62 211 GLY B N 1
ATOM 4174 C CA . GLY B 1 211 ? -16.156 -0.387 15.406 1 97.62 211 GLY B CA 1
ATOM 4175 C C . GLY B 1 211 ? -16.797 0.037 16.703 1 97.62 211 GLY B C 1
ATOM 4176 O O . GLY B 1 211 ? -17.125 -0.803 17.547 1 97.62 211 GLY B O 1
ATOM 4177 N N . LEU B 1 212 ? -17.016 1.319 16.844 1 97.38 212 LEU B N 1
ATOM 4178 C CA . LEU B 1 212 ? -17.625 1.896 18.031 1 97.38 212 LEU B CA 1
ATOM 4179 C C . LEU B 1 212 ? -19.062 1.396 18.203 1 97.38 212 LEU B C 1
ATOM 4181 O O . LEU B 1 212 ? -19.531 1.215 19.328 1 97.38 212 LEU B O 1
ATOM 4185 N N . ALA B 1 213 ? -19.75 1.184 17.109 1 96.38 213 ALA B N 1
ATOM 4186 C CA . ALA B 1 213 ? -21.156 0.75 17.125 1 96.38 213 ALA B CA 1
ATOM 4187 C C . ALA B 1 213 ? -21.297 -0.608 17.812 1 96.38 213 ALA B C 1
ATOM 4189 O O . ALA B 1 213 ? -22.344 -0.928 18.359 1 96.38 213 ALA B O 1
ATOM 4190 N N . ALA B 1 214 ? -20.266 -1.412 17.828 1 95.06 214 ALA B N 1
ATOM 4191 C CA . ALA B 1 214 ? -20.297 -2.748 18.422 1 95.06 214 ALA B CA 1
ATOM 4192 C C . ALA B 1 214 ? -19.891 -2.703 19.891 1 95.06 214 ALA B C 1
ATOM 4194 O O . ALA B 1 214 ? -20.016 -3.701 20.609 1 95.06 214 ALA B O 1
ATOM 4195 N N . ALA B 1 215 ? -19.5 -1.536 20.406 1 96.56 215 ALA B N 1
ATOM 4196 C CA . ALA B 1 215 ? -19 -1.389 21.781 1 96.56 215 ALA B CA 1
ATOM 4197 C C . ALA B 1 215 ? -20.156 -1.071 22.734 1 96.56 215 ALA B C 1
ATOM 4199 O O . ALA B 1 215 ? -21.188 -0.539 22.328 1 96.56 215 ALA B O 1
ATOM 4200 N N . ASP B 1 216 ? -20 -1.445 24 1 97.56 216 ASP B N 1
ATOM 4201 C CA . ASP B 1 216 ? -21 -1.082 25 1 97.56 216 ASP B CA 1
ATOM 4202 C C . ASP B 1 216 ? -20.844 0.372 25.438 1 97.56 216 ASP B C 1
ATOM 4204 O O . ASP B 1 216 ? -19.906 1.057 25 1 97.56 216 ASP B O 1
ATOM 4208 N N . GLU B 1 217 ? -21.703 0.857 26.203 1 97.5 217 GLU B N 1
ATOM 4209 C CA . GLU B 1 217 ? -21.766 2.268 26.578 1 97.5 217 GLU B CA 1
ATOM 4210 C C . GLU B 1 217 ? -20.516 2.684 27.359 1 97.5 217 GLU B C 1
ATOM 4212 O O . GLU B 1 217 ? -20.016 3.799 27.188 1 97.5 217 GLU B O 1
ATOM 4217 N N . ALA B 1 218 ? -20.031 1.825 28.203 1 98.12 218 ALA B N 1
ATOM 4218 C CA . ALA B 1 218 ? -18.828 2.133 28.984 1 98.12 218 ALA B CA 1
ATOM 4219 C C . ALA B 1 218 ? -17.625 2.336 28.078 1 98.12 218 ALA B C 1
ATOM 4221 O O . ALA B 1 218 ? -16.859 3.279 28.25 1 98.12 218 ALA B O 1
ATOM 4222 N N . ARG B 1 219 ? -17.484 1.457 27.125 1 97.94 219 ARG B N 1
ATOM 4223 C CA . ARG B 1 219 ? -16.406 1.542 26.156 1 97.94 219 ARG B CA 1
ATOM 4224 C C . ARG B 1 219 ? -16.547 2.783 25.281 1 97.94 219 ARG B C 1
ATOM 4226 O O . ARG B 1 219 ? -15.547 3.439 24.953 1 97.94 219 ARG B O 1
ATOM 4233 N N . ARG B 1 220 ? -17.703 3.131 24.906 1 98.19 220 ARG B N 1
ATOM 4234 C CA . ARG B 1 220 ? -17.953 4.328 24.109 1 98.19 220 ARG B CA 1
ATOM 4235 C C . ARG B 1 220 ? -17.547 5.586 24.859 1 98.19 220 ARG B C 1
ATOM 4237 O O . ARG B 1 220 ? -16.938 6.488 24.297 1 98.19 220 ARG B O 1
ATOM 4244 N N . THR B 1 221 ? -17.875 5.633 26.078 1 98.25 221 THR B N 1
ATOM 4245 C CA . THR B 1 221 ? -17.516 6.777 26.906 1 98.25 221 THR B CA 1
ATOM 4246 C C . THR B 1 221 ? -16 6.871 27.078 1 98.25 221 THR B C 1
ATOM 4248 O O . THR B 1 221 ? -15.43 7.957 26.984 1 98.25 221 THR B O 1
ATOM 4251 N N . GLU B 1 222 ? -15.398 5.746 27.312 1 98.38 222 GLU B N 1
ATOM 4252 C CA . GLU B 1 222 ? -13.945 5.695 27.438 1 98.38 222 GLU B CA 1
ATOM 4253 C C . GLU B 1 222 ? -13.25 6.238 26.203 1 98.38 222 GLU B C 1
ATOM 4255 O O . GLU B 1 222 ? -12.312 7.031 26.297 1 98.38 222 GLU B O 1
ATOM 4260 N N . LEU B 1 223 ? -13.75 5.855 25.047 1 98.44 223 LEU B N 1
ATOM 4261 C CA . LEU B 1 223 ? -13.117 6.234 23.781 1 98.44 223 LEU B CA 1
ATOM 4262 C C . LEU B 1 223 ? -13.367 7.707 23.469 1 98.44 223 LEU B C 1
ATOM 4264 O O . LEU B 1 223 ? -12.516 8.375 22.891 1 98.44 223 LEU B O 1
ATOM 4268 N N . LYS B 1 224 ? -14.523 8.18 23.812 1 98.38 224 LYS B N 1
ATOM 4269 C CA . LYS B 1 224 ? -14.781 9.609 23.641 1 98.38 224 LYS B CA 1
ATOM 4270 C C . LYS B 1 224 ? -13.828 10.438 24.5 1 98.38 224 LYS B C 1
ATOM 4272 O O . LYS B 1 224 ? -13.203 11.375 24 1 98.38 224 LYS B O 1
ATOM 4277 N N . ASP B 1 225 ? -13.727 10.062 25.75 1 98.38 225 ASP B N 1
ATOM 4278 C CA . ASP B 1 225 ? -12.812 10.773 26.641 1 98.38 225 ASP B CA 1
ATOM 4279 C C . ASP B 1 225 ? -11.375 10.688 26.156 1 98.38 225 ASP B C 1
ATOM 4281 O O . ASP B 1 225 ? -10.656 11.688 26.141 1 98.38 225 ASP B O 1
ATOM 4285 N N . TYR B 1 226 ? -11.047 9.492 25.75 1 97.56 226 TYR B N 1
ATOM 4286 C CA . TYR B 1 226 ? -9.711 9.258 25.203 1 97.56 226 TYR B CA 1
ATOM 4287 C C . TYR B 1 226 ? -9.445 10.156 24 1 97.56 226 TYR B C 1
ATOM 4289 O O . TYR B 1 226 ? -8.375 10.758 23.891 1 97.56 226 TYR B O 1
ATOM 4297 N N . THR B 1 227 ? -10.375 10.281 23.109 1 98.69 227 THR B N 1
ATOM 4298 C CA . THR B 1 227 ? -10.227 11.055 21.891 1 98.69 227 THR B CA 1
ATOM 4299 C C . THR B 1 227 ? -9.984 12.523 22.203 1 98.69 227 THR B C 1
ATOM 4301 O O . THR B 1 227 ? -9.047 13.133 21.672 1 98.69 227 THR B O 1
ATOM 4304 N N . TYR B 1 228 ? -10.758 13.102 23.047 1 98.56 228 TYR B N 1
ATOM 4305 C CA . TYR B 1 228 ? -10.625 14.516 23.375 1 98.56 228 TYR B CA 1
ATOM 4306 C C . TYR B 1 228 ? -9.328 14.781 24.141 1 98.56 228 TYR B C 1
ATOM 4308 O O . TYR B 1 228 ? -8.68 15.805 23.922 1 98.56 228 TYR B O 1
ATOM 4316 N N . GLU B 1 229 ? -8.961 13.859 25.016 1 98.19 229 GLU B N 1
ATOM 4317 C CA . GLU B 1 229 ? -7.703 14 25.734 1 98.19 229 GLU B CA 1
ATOM 4318 C C . GLU B 1 229 ? -6.512 13.961 24.781 1 98.19 229 GLU B C 1
ATOM 4320 O O . GLU B 1 229 ? -5.594 14.781 24.891 1 98.19 229 GLU B O 1
ATOM 4325 N N . LEU B 1 230 ? -6.535 13.008 23.859 1 98.31 230 LEU B N 1
ATOM 4326 C CA . LEU B 1 230 ? -5.457 12.891 22.891 1 98.31 230 LEU B CA 1
ATOM 4327 C C . LEU B 1 230 ? -5.414 14.117 21.984 1 98.31 230 LEU B C 1
ATOM 4329 O O . LEU B 1 230 ? -4.336 14.641 21.688 1 98.31 230 LEU B O 1
ATOM 4333 N N . LEU B 1 231 ? -6.586 14.57 21.531 1 98.69 231 LEU B N 1
ATOM 4334 C CA . LEU B 1 231 ? -6.641 15.766 20.688 1 98.69 231 LEU B CA 1
ATOM 4335 C C . LEU B 1 231 ? -6.043 16.969 21.422 1 98.69 231 LEU B C 1
ATOM 4337 O O . LEU B 1 231 ? -5.285 17.734 20.828 1 98.69 231 LEU B O 1
ATOM 4341 N N . PHE B 1 232 ? -6.336 17.125 22.672 1 97.75 232 PHE B N 1
ATOM 4342 C CA . PHE B 1 232 ? -5.82 18.25 23.438 1 97.75 232 PHE B CA 1
ATOM 4343 C C . PHE B 1 232 ? -4.305 18.172 23.578 1 97.75 232 PHE B C 1
ATOM 4345 O O . PHE B 1 232 ? -3.605 19.172 23.453 1 97.75 232 PHE B O 1
ATOM 4352 N N . GLU B 1 233 ? -3.846 17 23.859 1 98.19 233 GLU B N 1
ATOM 4353 C CA . GLU B 1 233 ? -2.402 16.797 23.969 1 98.19 233 GLU B CA 1
ATOM 4354 C C . GLU B 1 233 ? -1.699 17.141 22.656 1 98.19 233 GLU B C 1
ATOM 4356 O O . GLU B 1 233 ? -0.688 17.844 22.656 1 98.19 233 GLU B O 1
ATOM 4361 N N . LEU B 1 234 ? -2.227 16.609 21.578 1 98.69 234 LEU B N 1
ATOM 4362 C CA . LEU B 1 234 ? -1.649 16.859 20.266 1 98.69 234 LEU B CA 1
ATOM 4363 C C . LEU B 1 234 ? -1.779 18.344 19.891 1 98.69 234 LEU B C 1
ATOM 4365 O O . LEU B 1 234 ? -0.866 18.906 19.297 1 98.69 234 LEU B O 1
ATOM 4369 N N . TYR B 1 235 ? -2.922 18.984 20.25 1 98.56 235 TYR B N 1
ATOM 4370 C CA . TYR B 1 235 ? -3.131 20.391 19.953 1 98.56 235 TYR B CA 1
ATOM 4371 C C . TYR B 1 235 ? -2.113 21.266 20.688 1 98.56 235 TYR B C 1
ATOM 4373 O O . TYR B 1 235 ? -1.528 22.172 20.094 1 98.56 235 TYR B O 1
ATOM 4381 N N . ASP B 1 236 ? -1.884 20.984 21.938 1 98.44 236 ASP B N 1
ATOM 4382 C CA . ASP B 1 236 ? -0.914 21.75 22.719 1 98.44 236 ASP B CA 1
ATOM 4383 C C . ASP B 1 236 ? 0.478 21.672 22.094 1 98.44 236 ASP B C 1
ATOM 4385 O O . ASP B 1 236 ? 1.176 22.672 21.984 1 98.44 236 ASP B O 1
ATOM 4389 N N . ASN B 1 237 ? 0.827 20.469 21.734 1 98.69 237 ASN B N 1
ATOM 4390 C CA . ASN B 1 237 ? 2.113 20.281 21.062 1 98.69 237 ASN B CA 1
ATOM 4391 C C . ASN B 1 237 ? 2.146 21 19.703 1 98.69 237 ASN B C 1
ATOM 4393 O O . ASN B 1 237 ? 3.166 21.578 19.328 1 98.69 237 ASN B O 1
ATOM 4397 N N . GLU B 1 238 ? 1.014 20.938 18.953 1 98.69 238 GLU B N 1
ATOM 4398 C CA . GLU B 1 238 ? 0.949 21.531 17.625 1 98.69 238 GLU B CA 1
ATOM 4399 C C . GLU B 1 238 ? 1.063 23.062 17.703 1 98.69 238 GLU B C 1
ATOM 4401 O O . GLU B 1 238 ? 1.615 23.688 16.797 1 98.69 238 GLU B O 1
ATOM 4406 N N . VAL B 1 239 ? 0.572 23.625 18.766 1 98.38 239 VAL B N 1
ATOM 4407 C CA . VAL B 1 239 ? 0.697 25.062 18.984 1 98.38 239 VAL B CA 1
ATOM 4408 C C . VAL B 1 239 ? 2.172 25.453 19.078 1 98.38 239 VAL B C 1
ATOM 4410 O O . VAL B 1 239 ? 2.619 26.391 18.422 1 98.38 239 VAL B O 1
ATOM 4413 N N . GLU B 1 240 ? 2.91 24.703 19.828 1 98.62 240 GLU B N 1
ATOM 4414 C CA . GLU B 1 240 ? 4.34 24.953 19.984 1 98.62 240 GLU B CA 1
ATOM 4415 C C . GLU B 1 240 ? 5.082 24.719 18.672 1 98.62 240 GLU B C 1
ATOM 4417 O O . GLU B 1 240 ? 5.949 25.5 18.281 1 98.62 240 GLU B O 1
ATOM 4422 N N . TYR B 1 241 ? 4.785 23.672 18 1 98.75 241 TYR B N 1
ATOM 4423 C CA . TYR B 1 241 ? 5.398 23.359 16.719 1 98.75 241 TYR B CA 1
ATOM 4424 C C . TYR B 1 241 ? 5.125 24.469 15.695 1 98.75 241 TYR B C 1
ATOM 4426 O O . TYR B 1 241 ? 6.02 24.859 14.953 1 98.75 241 TYR B O 1
ATOM 4434 N N . THR B 1 242 ? 3.848 24.953 15.68 1 98.75 242 THR B N 1
ATOM 4435 C CA . THR B 1 242 ? 3.457 26.047 14.789 1 98.75 242 THR B CA 1
ATOM 4436 C C . THR B 1 242 ? 4.277 27.297 15.078 1 98.75 242 THR B C 1
ATOM 4438 O O . THR B 1 242 ? 4.688 28 14.156 1 98.75 242 THR B O 1
ATOM 4441 N N . GLN B 1 243 ? 4.543 27.531 16.312 1 98.44 243 GLN B N 1
ATOM 4442 C CA . GLN B 1 243 ? 5.363 28.672 16.703 1 98.44 243 GLN B CA 1
ATOM 4443 C C . GLN B 1 243 ? 6.805 28.5 16.234 1 98.44 243 GLN B C 1
ATOM 4445 O O . GLN B 1 243 ? 7.426 29.438 15.742 1 98.44 243 GLN B O 1
ATOM 4450 N N . ASP B 1 244 ? 7.316 27.266 16.375 1 97.94 244 ASP B N 1
ATOM 4451 C CA . ASP B 1 244 ? 8.672 26.969 15.898 1 97.94 244 ASP B CA 1
ATOM 4452 C C . ASP B 1 244 ? 8.828 27.312 14.422 1 97.94 244 ASP B C 1
ATOM 4454 O O . ASP B 1 244 ? 9.906 27.734 13.984 1 97.94 244 ASP B O 1
ATOM 4458 N N . LEU B 1 245 ? 7.75 27.172 13.672 1 98.44 245 LEU B N 1
ATOM 4459 C CA . LEU B 1 245 ? 7.812 27.297 12.219 1 98.44 245 LEU B CA 1
ATOM 4460 C C . LEU B 1 245 ? 7.465 28.703 11.781 1 98.44 245 LEU B C 1
ATOM 4462 O O . LEU B 1 245 ? 8.188 29.312 10.977 1 98.44 245 LEU B O 1
ATOM 4466 N N . TYR B 1 246 ? 6.43 29.312 12.344 1 98.5 246 TYR B N 1
ATOM 4467 C CA . TYR B 1 246 ? 5.758 30.406 11.633 1 98.5 246 TYR B CA 1
ATOM 4468 C C . TYR B 1 246 ? 5.957 31.719 12.359 1 98.5 246 TYR B C 1
ATOM 4470 O O . TYR B 1 246 ? 5.582 32.781 11.844 1 98.5 246 TYR B O 1
ATOM 4478 N N . ASP B 1 247 ? 6.547 31.734 13.562 1 97.56 247 ASP B N 1
ATOM 4479 C CA . ASP B 1 247 ? 6.676 32.969 14.32 1 97.56 247 ASP B CA 1
ATOM 4480 C C . ASP B 1 247 ? 7.445 34.031 13.523 1 97.56 247 ASP B C 1
ATOM 4482 O O . ASP B 1 247 ? 7.031 35.188 13.461 1 97.56 247 ASP B O 1
ATOM 4486 N N . GLU B 1 248 ? 8.508 33.594 12.93 1 95.5 248 GLU B N 1
ATOM 4487 C CA . GLU B 1 248 ? 9.406 34.531 12.273 1 95.5 248 GLU B CA 1
ATOM 4488 C C . GLU B 1 248 ? 8.727 35.219 11.094 1 95.5 248 GLU B C 1
ATOM 4490 O O . GLU B 1 248 ? 9.109 36.312 10.711 1 95.5 248 GLU B O 1
ATOM 4495 N N . VAL B 1 249 ? 7.715 34.562 10.555 1 95.25 249 VAL B N 1
ATOM 4496 C CA . VAL B 1 249 ? 7.07 35.156 9.375 1 95.25 249 VAL B CA 1
ATOM 4497 C C . VAL B 1 249 ? 5.707 35.719 9.766 1 95.25 249 VAL B C 1
ATOM 4499 O O . VAL B 1 249 ? 4.938 36.156 8.898 1 95.25 249 VAL B O 1
ATOM 4502 N N . GLY B 1 250 ? 5.305 35.656 11.07 1 96.06 250 GLY B N 1
ATOM 4503 C CA . GLY B 1 250 ? 4.117 36.312 11.594 1 96.06 250 GLY B CA 1
ATOM 4504 C C . GLY B 1 250 ? 2.826 35.625 11.195 1 96.06 250 GLY B C 1
ATOM 4505 O O . GLY B 1 250 ? 1.778 36.25 11.094 1 96.06 250 GLY B O 1
ATOM 4506 N N . LEU B 1 251 ? 2.848 34.281 10.93 1 97.25 251 LEU B N 1
ATOM 4507 C CA . LEU B 1 251 ? 1.677 33.562 10.438 1 97.25 251 LEU B CA 1
ATOM 4508 C C . LEU B 1 251 ? 1.115 32.656 11.516 1 97.25 251 LEU B C 1
ATOM 4510 O O . LEU B 1 251 ? 0.101 31.984 11.297 1 97.25 251 LEU B O 1
ATOM 4514 N N . THR B 1 252 ? 1.664 32.656 12.711 1 98.25 252 THR B N 1
ATOM 4515 C CA . THR B 1 252 ? 1.379 31.656 13.742 1 98.25 252 THR B CA 1
ATOM 4516 C C . THR B 1 252 ? -0.107 31.641 14.086 1 98.25 252 THR B C 1
ATOM 4518 O O . THR B 1 252 ? -0.745 30.594 14.086 1 98.25 252 THR B O 1
ATOM 4521 N N . GLU B 1 253 ? -0.657 32.844 14.344 1 97.88 253 GLU B N 1
ATOM 4522 C CA . GLU B 1 253 ? -2.039 32.906 14.812 1 97.88 253 GLU B CA 1
ATOM 4523 C C . GLU B 1 253 ? -3.01 32.469 13.719 1 97.88 253 GLU B C 1
ATOM 4525 O O . GLU B 1 253 ? -4.027 31.844 14 1 97.88 253 GLU B O 1
ATOM 4530 N N . ASP B 1 254 ? -2.719 32.781 12.461 1 97.81 254 ASP B N 1
ATOM 4531 C CA . ASP B 1 254 ? -3.547 32.344 11.344 1 97.81 254 ASP B CA 1
ATOM 4532 C C . ASP B 1 254 ? -3.494 30.828 11.195 1 97.81 254 ASP B C 1
ATOM 4534 O O . ASP B 1 254 ? -4.52 30.188 10.953 1 97.81 254 ASP B O 1
ATOM 4538 N N . VAL B 1 255 ? -2.32 30.25 11.344 1 98.5 255 VAL B N 1
ATOM 4539 C CA . VAL B 1 255 ? -2.152 28.812 11.211 1 98.5 255 VAL B CA 1
ATOM 4540 C C . VAL B 1 255 ? -2.893 28.094 12.344 1 98.5 255 VAL B C 1
ATOM 4542 O O . VAL B 1 255 ? -3.49 27.031 12.133 1 98.5 255 VAL B O 1
ATOM 4545 N N . LYS B 1 256 ? -2.871 28.703 13.555 1 98.31 256 LYS B N 1
ATOM 4546 C CA . LYS B 1 256 ? -3.564 28.094 14.688 1 98.31 256 LYS B CA 1
ATOM 4547 C C . LYS B 1 256 ? -5.066 28.016 14.438 1 98.31 256 LYS B C 1
ATOM 4549 O O . LYS B 1 256 ? -5.715 27.031 14.828 1 98.31 256 LYS B O 1
ATOM 4554 N N . LYS B 1 257 ? -5.641 29.031 13.789 1 98.25 257 LYS B N 1
ATOM 4555 C CA . LYS B 1 257 ? -7.051 28.969 13.422 1 98.25 257 LYS B CA 1
ATOM 4556 C C . LYS B 1 257 ? -7.328 27.812 12.469 1 98.25 257 LYS B C 1
ATOM 4558 O O . LYS B 1 257 ? -8.328 27.109 12.609 1 98.25 257 LYS B O 1
ATOM 4563 N N . PHE B 1 258 ? -6.461 27.688 11.484 1 98.06 258 PHE B N 1
ATOM 4564 C CA . PHE B 1 258 ? -6.582 26.609 10.516 1 98.06 258 PHE B CA 1
ATOM 4565 C C . PHE B 1 258 ? -6.441 25.25 11.203 1 98.06 258 PHE B C 1
ATOM 4567 O O . PHE B 1 258 ? -7.156 24.312 10.867 1 98.06 258 PHE B O 1
ATOM 4574 N N . LEU B 1 259 ? -5.562 25.172 12.172 1 98.06 259 LEU B N 1
ATOM 4575 C CA . LEU B 1 259 ? -5.363 23.969 12.969 1 98.06 259 LEU B CA 1
ATOM 4576 C C . LEU B 1 259 ? -6.637 23.594 13.719 1 98.06 259 LEU B C 1
ATOM 4578 O O . LEU B 1 259 ? -7.047 22.422 13.711 1 98.06 259 LEU B O 1
ATOM 4582 N N . ARG B 1 260 ? -7.219 24.578 14.359 1 98.5 260 ARG B N 1
ATOM 4583 C CA . ARG B 1 260 ? -8.438 24.328 15.125 1 98.5 260 ARG B CA 1
ATOM 4584 C C . ARG B 1 260 ? -9.594 23.938 14.211 1 98.5 260 ARG B C 1
ATOM 4586 O O . ARG B 1 260 ? -10.414 23.094 14.562 1 98.5 260 ARG B O 1
ATOM 4593 N N . TYR B 1 261 ? -9.633 24.562 13.047 1 98.12 261 TYR B N 1
ATOM 4594 C CA . TYR B 1 261 ? -10.617 24.203 12.023 1 98.12 261 TYR B CA 1
ATOM 4595 C C . TYR B 1 261 ? -10.516 22.734 11.656 1 98.12 261 TYR B C 1
ATOM 4597 O O . TYR B 1 261 ? -11.523 22.031 11.617 1 98.12 261 TYR B O 1
ATOM 4605 N N . ASN B 1 262 ? -9.383 22.266 11.469 1 98.06 262 ASN B N 1
ATOM 4606 C CA . ASN B 1 262 ? -9.18 20.891 11.039 1 98.06 262 ASN B CA 1
ATOM 4607 C C . ASN B 1 262 ? -9.273 19.906 12.203 1 98.06 262 ASN B C 1
ATOM 4609 O O . ASN B 1 262 ? -9.656 18.75 12.016 1 98.06 262 ASN B O 1
ATOM 4613 N N . ALA B 1 263 ? -8.93 20.375 13.445 1 98.62 263 ALA B N 1
ATOM 4614 C CA . ALA B 1 263 ? -9.211 19.547 14.609 1 98.62 263 ALA B CA 1
ATOM 4615 C C . ALA B 1 263 ? -10.695 19.219 14.703 1 98.62 263 ALA B C 1
ATOM 4617 O O . ALA B 1 263 ? -11.062 18.078 15 1 98.62 263 ALA B O 1
ATOM 4618 N N . ASN B 1 264 ? -11.516 20.266 14.461 1 98.5 264 ASN B N 1
ATOM 4619 C CA . ASN B 1 264 ? -12.961 20.031 14.445 1 98.5 264 ASN B CA 1
ATOM 4620 C C . ASN B 1 264 ? -13.352 19.047 13.344 1 98.5 264 ASN B C 1
ATOM 4622 O O . ASN B 1 264 ? -14.234 18.203 13.539 1 98.5 264 ASN B O 1
ATOM 4626 N N . LYS B 1 265 ? -12.727 19.141 12.18 1 97.81 265 LYS B N 1
ATOM 4627 C CA . LYS B 1 265 ? -12.992 18.219 11.086 1 97.81 265 LYS B CA 1
ATOM 4628 C C . LYS B 1 265 ? -12.633 16.781 11.484 1 97.81 265 LYS B C 1
ATOM 4630 O O . LYS B 1 265 ? -13.352 15.844 11.156 1 97.81 265 LYS B O 1
ATOM 4635 N N . ALA B 1 266 ? -11.531 16.609 12.211 1 98.69 266 ALA B N 1
ATOM 4636 C CA . ALA B 1 266 ? -11.117 15.297 12.68 1 98.69 266 ALA B CA 1
ATOM 4637 C C . ALA B 1 266 ? -12.156 14.711 13.633 1 98.69 266 ALA B C 1
ATOM 4639 O O . ALA B 1 266 ? -12.508 13.531 13.531 1 98.69 266 ALA B O 1
ATOM 4640 N N . LEU B 1 267 ? -12.609 15.578 14.555 1 98.81 267 LEU B N 1
ATOM 4641 C CA . LEU B 1 267 ? -13.641 15.141 15.492 1 98.81 267 LEU B CA 1
ATOM 4642 C C . LEU B 1 267 ? -14.906 14.734 14.75 1 98.81 267 LEU B C 1
ATOM 4644 O O . LEU B 1 267 ? -15.523 13.719 15.078 1 98.81 267 LEU B O 1
ATOM 4648 N N . MET B 1 268 ? -15.266 15.477 13.758 1 98.56 268 MET B N 1
ATOM 4649 C CA . MET B 1 268 ? -16.438 15.148 12.938 1 98.56 268 MET B CA 1
ATOM 4650 C C . MET B 1 268 ? -16.266 13.797 12.25 1 98.56 268 MET B C 1
ATOM 4652 O O . MET B 1 268 ? -17.172 12.977 12.25 1 98.56 268 MET B O 1
ATOM 4656 N N . ASN B 1 269 ? -15.102 13.555 11.641 1 98.38 269 ASN B N 1
ATOM 4657 C CA . ASN B 1 269 ? -14.812 12.281 11 1 98.38 269 ASN B CA 1
ATOM 4658 C C . ASN B 1 269 ? -14.945 11.117 11.984 1 98.38 269 ASN B C 1
ATOM 4660 O O . ASN B 1 269 ? -15.336 10.016 11.594 1 98.38 269 ASN B O 1
ATOM 4664 N N . LEU B 1 270 ? -14.648 11.383 13.281 1 98.75 270 LEU B N 1
ATOM 4665 C CA . LEU B 1 270 ? -14.703 10.352 14.312 1 98.75 270 LEU B CA 1
ATOM 4666 C C . LEU B 1 270 ? -16.109 10.242 14.898 1 98.75 270 LEU B C 1
ATOM 4668 O O . LEU B 1 270 ? -16.375 9.359 15.711 1 98.75 270 LEU B O 1
ATOM 4672 N N . GLY B 1 271 ? -17.031 11.125 14.508 1 98.31 271 GLY B N 1
ATOM 4673 C CA . GLY B 1 271 ? -18.422 11.102 14.969 1 98.31 271 GLY B CA 1
ATOM 4674 C C . GLY B 1 271 ? -18.625 11.875 16.25 1 98.31 271 GLY B C 1
ATOM 4675 O O . GLY B 1 271 ? -19.578 11.602 17 1 98.31 271 GLY B O 1
ATOM 4676 N N . TYR B 1 272 ? -17.75 12.867 16.562 1 98.62 272 TYR B N 1
ATOM 4677 C CA . TYR B 1 272 ? -17.844 13.602 17.812 1 98.62 272 TYR B CA 1
ATOM 4678 C C . TYR B 1 272 ? -18.125 15.078 17.562 1 98.62 272 TYR B C 1
ATOM 4680 O O . TYR B 1 272 ? -18.047 15.547 16.422 1 98.62 272 TYR B O 1
ATOM 4688 N N . GLU B 1 273 ? -18.453 15.797 18.562 1 97.88 273 GLU B N 1
ATOM 4689 C CA . GLU B 1 273 ? -18.781 17.219 18.484 1 97.88 273 GLU B CA 1
ATOM 4690 C C . GLU B 1 273 ? -17.516 18.062 18.359 1 97.88 273 GLU B C 1
ATOM 4692 O O . GLU B 1 273 ? -16.484 17.734 18.938 1 97.88 273 GLU B O 1
ATOM 4697 N N . ALA B 1 274 ? -17.719 19.156 17.719 1 97.62 274 ALA B N 1
ATOM 4698 C CA . ALA B 1 274 ? -16.625 20.125 17.578 1 97.62 274 ALA B CA 1
ATOM 4699 C C . ALA B 1 274 ? -16.156 20.609 18.953 1 97.62 274 ALA B C 1
ATOM 4701 O O . ALA B 1 274 ? -16.969 20.797 19.859 1 97.62 274 ALA B O 1
ATOM 4702 N N . LEU B 1 275 ? -14.914 20.812 19.047 1 97.31 275 LEU B N 1
ATOM 4703 C CA . LEU B 1 275 ? -14.312 21.281 20.281 1 97.31 275 LEU B CA 1
ATOM 4704 C C . LEU B 1 275 ? -14.141 22.797 20.25 1 97.31 275 LEU B C 1
ATOM 4706 O O . LEU B 1 275 ? -14.375 23.484 21.266 1 97.31 275 LEU B O 1
ATOM 4710 N N . PHE B 1 276 ? -13.727 23.344 19.125 1 98.12 276 PHE B N 1
ATOM 4711 C CA . PHE B 1 276 ? -13.391 24.75 19.031 1 98.12 276 PHE B CA 1
ATOM 4712 C C . PHE B 1 276 ? -14.547 25.547 18.422 1 98.12 276 PHE B C 1
ATOM 4714 O O . PHE B 1 276 ? -15.133 25.125 17.422 1 98.12 276 PHE B O 1
ATOM 4721 N N . PRO B 1 277 ? -14.859 26.703 18.953 1 97.38 277 PRO B N 1
ATOM 4722 C CA . PRO B 1 277 ? -15.984 27.5 18.469 1 97.38 277 PRO B CA 1
ATOM 4723 C C . PRO B 1 277 ? -15.656 28.234 17.156 1 97.38 277 PRO B C 1
ATOM 4725 O O . PRO B 1 277 ? -14.484 28.344 16.781 1 97.38 277 PRO B O 1
ATOM 4728 N N . ARG B 1 278 ? -16.609 28.797 16.562 1 95.5 278 ARG B N 1
ATOM 4729 C CA . ARG B 1 278 ? -16.531 29.391 15.234 1 95.5 278 ARG B CA 1
ATOM 4730 C C . ARG B 1 278 ? -15.555 30.562 15.211 1 95.5 278 ARG B C 1
ATOM 4732 O O . ARG B 1 278 ? -14.836 30.75 14.227 1 95.5 278 ARG B O 1
ATOM 4739 N N . ASP B 1 279 ? -15.5 31.344 16.219 1 95.75 279 ASP B N 1
ATOM 4740 C CA . ASP B 1 279 ? -14.664 32.531 16.234 1 95.75 279 ASP B CA 1
ATOM 4741 C C . ASP B 1 279 ? -13.188 32.156 16.344 1 95.75 279 ASP B C 1
ATOM 4743 O O . ASP B 1 279 ? -12.312 32.969 16.031 1 95.75 279 ASP B O 1
ATOM 4747 N N . GLU B 1 280 ? -12.922 30.906 16.734 1 97.38 280 GLU B N 1
ATOM 4748 C CA . GLU B 1 280 ? -11.539 30.438 16.828 1 97.38 280 GLU B CA 1
ATOM 4749 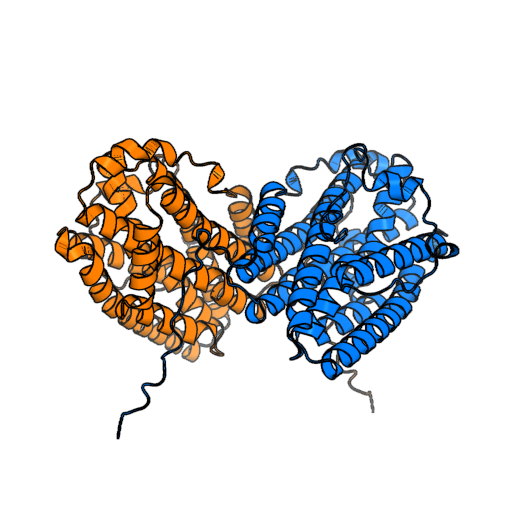C C . GLU B 1 280 ? -11.148 29.641 15.578 1 97.38 280 GLU B C 1
ATOM 4751 O O . GLU B 1 280 ? -9.992 29.234 15.43 1 97.38 280 GLU B O 1
ATOM 4756 N N . THR B 1 281 ? -12.109 29.438 14.672 1 97.44 281 THR B N 1
ATOM 4757 C CA . THR B 1 281 ? -11.859 28.641 13.469 1 97.44 281 THR B CA 1
ATOM 4758 C C . THR B 1 281 ? -12.18 29.453 12.219 1 97.44 281 THR B C 1
ATOM 4760 O O . THR B 1 281 ? -12.555 28.875 11.188 1 97.44 281 THR B O 1
ATOM 4763 N N . ASP B 1 282 ? -12.188 30.781 12.367 1 96.81 282 ASP B N 1
ATOM 4764 C CA . ASP B 1 282 ? -12.461 31.656 11.234 1 96.81 282 ASP B CA 1
ATOM 4765 C C . ASP B 1 282 ? -11.227 31.797 10.336 1 96.81 282 ASP B C 1
ATOM 4767 O O . ASP B 1 282 ? -10.609 32.875 10.289 1 96.81 282 ASP B O 1
ATOM 4771 N N . VAL B 1 283 ? -10.953 30.828 9.547 1 96.31 283 VAL B N 1
ATOM 4772 C CA . VAL B 1 283 ? -9.781 30.734 8.672 1 96.31 283 VAL B CA 1
ATOM 4773 C C . VAL B 1 283 ? -9.891 31.781 7.555 1 96.31 283 VAL B C 1
ATOM 4775 O O . VAL B 1 283 ? -10.984 32.031 7.051 1 96.31 283 VAL B O 1
ATOM 4778 N N . ASN B 1 284 ? -8.789 32.375 7.172 1 94.69 284 ASN B N 1
ATOM 4779 C CA . ASN B 1 284 ? -8.742 33.281 6.035 1 94.69 284 ASN B CA 1
ATOM 4780 C C . ASN B 1 284 ? -9.383 32.688 4.797 1 94.69 284 ASN B C 1
ATOM 4782 O O . ASN B 1 284 ? -8.977 31.609 4.348 1 94.69 284 ASN B O 1
ATOM 4786 N N . PRO B 1 285 ? -10.422 33.312 4.238 1 94.38 285 PRO B N 1
ATOM 4787 C CA . PRO B 1 285 ? -11.125 32.781 3.076 1 94.38 285 PRO B CA 1
ATOM 4788 C C . PRO B 1 285 ? -10.195 32.5 1.9 1 94.38 285 PRO B C 1
ATOM 4790 O O . PRO B 1 285 ? -10.453 31.562 1.123 1 94.38 285 PRO B O 1
ATOM 4793 N N . ALA B 1 286 ? -9.117 33.219 1.79 1 94 286 ALA B N 1
ATOM 4794 C CA . ALA B 1 286 ? -8.172 33 0.698 1 94 286 ALA B CA 1
ATOM 4795 C C . ALA B 1 286 ? -7.512 31.641 0.812 1 94 286 ALA B C 1
ATOM 4797 O O . ALA B 1 286 ? -7.215 31 -0.2 1 94 286 ALA B O 1
ATOM 4798 N N . ILE B 1 287 ? -7.312 31.203 2.066 1 95.31 287 ILE B N 1
ATOM 4799 C CA . ILE B 1 287 ? -6.711 29.891 2.312 1 95.31 287 ILE B CA 1
ATOM 4800 C C . ILE B 1 287 ? -7.711 28.797 1.964 1 95.31 287 ILE B C 1
ATOM 4802 O O . ILE B 1 287 ? -7.363 27.828 1.28 1 95.31 287 ILE B O 1
ATOM 4806 N N . LEU B 1 288 ? -8.977 28.922 2.385 1 93.06 288 LEU B N 1
ATOM 4807 C CA . LEU B 1 288 ? -10.008 27.938 2.105 1 93.06 288 LEU B CA 1
ATOM 4808 C C . LEU B 1 288 ? -10.273 27.828 0.607 1 93.06 288 LEU B C 1
ATOM 4810 O O . LEU B 1 288 ? -10.484 26.734 0.083 1 93.06 288 LEU B O 1
ATOM 4814 N N . SER B 1 289 ? -10.25 28.953 -0.073 1 89.62 289 SER B N 1
ATOM 4815 C CA . SER B 1 289 ? -10.438 28.984 -1.521 1 89.62 289 SER B CA 1
ATOM 4816 C C . SER B 1 289 ? -9.289 28.281 -2.238 1 89.62 289 SER B C 1
ATOM 4818 O O . SER B 1 289 ? -9.492 27.672 -3.287 1 89.62 289 SER B O 1
ATOM 4820 N N . ALA B 1 290 ? -8.117 28.359 -1.648 1 85.94 290 ALA B N 1
ATOM 4821 C CA . ALA B 1 290 ? -6.93 27.781 -2.256 1 85.94 290 ALA B CA 1
ATOM 4822 C C . ALA B 1 290 ? -6.949 26.25 -2.135 1 85.94 290 ALA B C 1
ATOM 4824 O O . ALA B 1 290 ? -6.238 25.562 -2.863 1 85.94 290 ALA B O 1
ATOM 4825 N N . LEU B 1 291 ? -7.703 25.703 -1.257 1 87.88 291 LEU B N 1
ATOM 4826 C CA . LEU B 1 291 ? -7.84 24.266 -1.091 1 87.88 291 LEU B CA 1
ATOM 4827 C C . LEU B 1 291 ? -8.609 23.656 -2.256 1 87.88 291 LEU B C 1
ATOM 4829 O O . LEU B 1 291 ? -8.336 22.516 -2.658 1 87.88 291 LEU B O 1
ATOM 4833 N N . SER B 1 292 ? -9.648 24.297 -2.77 1 76.69 292 SER B N 1
ATOM 4834 C CA . SER B 1 292 ? -10.477 23.781 -3.855 1 76.69 292 SER B CA 1
ATOM 4835 C C . SER B 1 292 ? -10.688 24.828 -4.938 1 76.69 292 SER B C 1
ATOM 4837 O O . SER B 1 292 ? -11.719 25.5 -4.961 1 76.69 292 SER B O 1
ATOM 4839 N N . PRO B 1 293 ? -9.656 25.047 -5.727 1 53.19 293 PRO B N 1
ATOM 4840 C CA . PRO B 1 293 ? -9.898 26.094 -6.723 1 53.19 293 PRO B CA 1
ATOM 4841 C C . PRO B 1 293 ? -11.125 25.812 -7.586 1 53.19 293 PRO B C 1
ATOM 4843 O O . PRO B 1 293 ? -11.758 26.75 -8.078 1 53.19 293 PRO B O 1
ATOM 4846 N N . ASN B 1 294 ? -11.32 24.562 -8.008 1 47.88 294 ASN B N 1
ATOM 4847 C CA . ASN B 1 294 ? -12.5 24.297 -8.828 1 47.88 294 ASN B CA 1
ATOM 4848 C C . ASN B 1 294 ? -13.711 23.953 -7.973 1 47.88 294 ASN B C 1
ATOM 4850 O O . ASN B 1 294 ? -14.641 23.297 -8.445 1 47.88 294 ASN B O 1
ATOM 4854 N N . ALA B 1 295 ? -13.68 24.312 -6.754 1 45.03 295 ALA B N 1
ATOM 4855 C CA . ALA B 1 295 ? -14.773 24 -5.832 1 45.03 295 ALA B CA 1
ATOM 4856 C C . ALA B 1 295 ? -16.125 24.422 -6.406 1 45.03 295 ALA B C 1
ATOM 4858 O O . ALA B 1 295 ? -17.156 24.281 -5.75 1 45.03 295 ALA B O 1
ATOM 4859 N N . ASP B 1 296 ? -16.312 25.047 -7.477 1 37.56 296 ASP B N 1
ATOM 4860 C CA . ASP B 1 296 ? -17.688 24.859 -7.91 1 37.56 296 ASP B CA 1
ATOM 4861 C C . ASP B 1 296 ? -18.094 23.391 -7.891 1 37.56 296 ASP B C 1
ATOM 4863 O O . ASP B 1 296 ? -19.234 23.047 -8.18 1 37.56 296 ASP B O 1
ATOM 4867 N N . GLU B 1 297 ? -17.172 22.453 -8.109 1 34.81 297 GLU B N 1
ATOM 4868 C CA . GLU B 1 297 ? -17.531 21.047 -7.91 1 34.81 297 GLU B CA 1
ATOM 4869 C C . GLU B 1 297 ? -17.625 20.703 -6.43 1 34.81 297 GLU B C 1
ATOM 4871 O O . GLU B 1 297 ? -16.688 20.969 -5.66 1 34.81 297 GLU B O 1
ATOM 4876 N N . ASN B 1 298 ? -18.812 20.75 -5.785 1 33.38 298 ASN B N 1
ATOM 4877 C CA . ASN B 1 298 ? -19.281 20.422 -4.441 1 33.38 298 ASN B CA 1
ATOM 4878 C C . ASN B 1 298 ? -18.453 19.312 -3.816 1 33.38 298 ASN B C 1
ATOM 4880 O O . ASN B 1 298 ? -18.453 18.188 -4.309 1 33.38 298 ASN B O 1
ATOM 4884 N N . HIS B 1 299 ? -17.406 19.5 -3.324 1 36.97 299 HIS B N 1
ATOM 4885 C CA . HIS B 1 299 ? -16.75 18.516 -2.461 1 36.97 299 HIS B CA 1
ATOM 4886 C C . HIS B 1 299 ? -17.703 17.969 -1.415 1 36.97 299 HIS B C 1
ATOM 4888 O O . HIS B 1 299 ? -17.531 18.219 -0.218 1 36.97 299 HIS B O 1
ATOM 4894 N N . ASP B 1 300 ? -19 18.047 -1.617 1 35.44 300 ASP B N 1
ATOM 4895 C CA . ASP B 1 300 ? -19.828 17.297 -0.673 1 35.44 300 ASP B CA 1
ATOM 4896 C C . ASP B 1 300 ? -19.328 15.859 -0.533 1 35.44 300 ASP B C 1
ATOM 4898 O O . ASP B 1 300 ? -19.719 14.992 -1.313 1 35.44 300 ASP B O 1
ATOM 4902 N N . PHE B 1 301 ? -18.188 15.68 -0.184 1 38.09 301 PHE B N 1
ATOM 4903 C CA . PHE B 1 301 ? -17.812 14.297 0.06 1 38.09 301 PHE B CA 1
ATOM 4904 C C . PHE B 1 301 ? -18.969 13.531 0.712 1 38.09 301 PHE B C 1
ATOM 4906 O O . PHE B 1 301 ? -19.328 12.445 0.26 1 38.09 301 PHE B O 1
ATOM 4913 N N . PHE B 1 302 ? -19.094 13.57 2.164 1 37.38 302 PHE B N 1
ATOM 4914 C CA . PHE B 1 302 ? -19.906 12.711 3.02 1 37.38 302 PHE B CA 1
ATOM 4915 C C . PHE B 1 302 ? -21.328 13.25 3.15 1 37.38 302 PHE B C 1
ATOM 4917 O O . PHE B 1 302 ? -22.078 12.82 4.02 1 37.38 302 PHE B O 1
ATOM 4924 N N . SER B 1 303 ? -21.734 14.289 2.553 1 34.44 303 SER B N 1
ATOM 4925 C CA . SER B 1 303 ? -23.031 14.805 2.986 1 34.44 303 SER B CA 1
ATOM 4926 C C . SER B 1 303 ? -24.125 13.766 2.779 1 34.44 303 SER B C 1
ATOM 4928 O O . SER B 1 303 ? -25.312 14.047 3.01 1 34.44 303 SER B O 1
ATOM 4930 N N . GLY B 1 304 ? -23.875 12.664 2.062 1 32 304 GLY B N 1
ATOM 4931 C CA . GLY B 1 304 ? -25.016 11.766 1.928 1 32 304 GLY B CA 1
ATOM 4932 C C . GLY B 1 304 ? -25.5 11.211 3.254 1 32 304 GLY B C 1
ATOM 4933 O O . GLY B 1 304 ? -26.547 10.586 3.32 1 32 304 GLY B O 1
ATOM 4934 N N . SER B 1 305 ? -24.641 10.891 4.258 1 30.52 305 SER B N 1
ATOM 4935 C CA . SER B 1 305 ? -25.281 10.008 5.219 1 30.52 305 SER B CA 1
ATOM 4936 C C . SER B 1 305 ? -26.203 10.789 6.148 1 30.52 305 SER B C 1
ATOM 4938 O O . SER B 1 305 ? -26.859 10.203 7.023 1 30.52 305 SER B O 1
ATOM 4940 N N . GLY B 1 306 ? -25.969 12.086 6.488 1 28.58 306 GLY B N 1
ATOM 4941 C CA . GLY B 1 306 ? -26.641 12.453 7.727 1 28.58 306 GLY B CA 1
ATOM 4942 C C . GLY B 1 306 ? -28.125 12.695 7.547 1 28.58 306 GLY B C 1
ATOM 4943 O O . GLY B 1 306 ? -28.797 13.164 8.469 1 28.58 306 GLY B O 1
ATOM 4944 N N . ARG B 1 307 ? -28.656 12.961 6.352 1 26.8 307 ARG B N 1
ATOM 4945 C CA . ARG B 1 307 ? -30 13.469 6.598 1 26.8 307 ARG B CA 1
ATOM 4946 C C . ARG B 1 307 ? -30.922 12.359 7.105 1 26.8 307 ARG B C 1
ATOM 4948 O O . ARG B 1 307 ? -31.25 11.43 6.367 1 26.8 307 ARG B O 1
ATOM 4955 N N . ALA B 1 308 ? -30.703 11.812 8.359 1 23.45 308 ALA B N 1
ATOM 4956 C CA . ALA B 1 308 ? -31.906 11.266 8.984 1 23.45 308 ALA B CA 1
ATOM 4957 C C . ALA B 1 308 ? -33.094 12.219 8.836 1 23.45 308 ALA B C 1
ATOM 4959 O O . ALA B 1 308 ? -33.031 13.359 9.312 1 23.45 308 ALA B O 1
ATOM 4960 N N . THR B 1 309 ? -33.719 12.25 7.664 1 19.53 309 THR B N 1
ATOM 4961 C CA . THR B 1 309 ? -35.094 12.633 7.922 1 19.53 309 THR B CA 1
ATOM 4962 C C . THR B 1 309 ? -35.75 11.672 8.922 1 19.53 309 THR B C 1
ATOM 4964 O O . THR B 1 309 ? -35.438 10.484 8.938 1 19.53 309 THR B O 1
#

Nearest PDB structures (foldseek):
  8j4y-assembly2_B  TM=9.963E-01  e=8.341E-33  Mycobacterium tuberculosis H37Rv
  1kgn-assembly1_B  TM=9.872E-01  e=4.719E-29  Corynebacterium ammoniagenes
  8rah-assembly2_B  TM=9.900E-01  e=1.111E-25  Gardnerella vaginalis ATCC 14019
  7mmr-assembly2_B  TM=9.667E-01  e=6.372E-24  Aerococcus sp. Group 1
  7mmq-assembly4_D  TM=9.504E-01  e=2.883E-24  Aerococcus sp. Group 1

Organism: NCBI:txid1299332

Foldseek 3Di:
DPPPPPPPPDDDDDDPVDDPDVVLVVLLCVLVVLDDALVVQPLLVQQVLLVVDDPLLNLLLLLLLLLLLVLLVCCQPQQLQLLLVVFPGPSSNVSSPSSSVVSVRSNVNSVVNCVNHHDPVSNVVSNVCCVVPPLSVVLSVLLNVLSPDDDNLSSLLSSLCSLQFVSQLSLQSLLVQVLVVHSVSVNVSSLSVNSSSLSRNLVSLVRSVVVLVVDDPVVNVVVVVVNVVSLVVNLVSSLVVLCVRCVVVPCSQLSNLCNLLSSQVSCVSNVHHRDDDPVSNVHDVSSVCSSCVVVVPPVPVPVPPPPPD/DPPPPPPPPDDDDDDPVDDPDVVLVVLLCVLVVLDDALVVQPLLVQQVLLVVDDPLLNLLLLLLLLLLLVLLQCCQPQQLQLLLVVFPGPSSNVSSPSSSVVSVRSNVNSVVNCVNHHDPVSNVVSNVCCVVPPLSVVLSVLLNVLSPDDDNLSSLLSSLCSLQFVSQLSLQSLLVQVLVVHSVSVNVSSLSVNSSSLSRNLVSLVRSVVVLVPDDPVVNVVVVVVNVVSLVVNLVSSLVVLCVRCVVVPCSQLSNLCNLLRSQVSCVSNVHHRDDDPVSNVHDVSSVCSSCVVCVVPCPVPVPPPPPD